Protein AF-0000000087636028 (afdb_homodimer)

Radius of gyration: 26.77 Å; Cα contacts (8 Å, |Δi|>4): 1556; chains: 2; bounding box: 60×69×68 Å

Structure (mmCIF, N/CA/C/O backbone):
data_AF-0000000087636028-model_v1
#
loop_
_entity.id
_entity.type
_entity.pdbx_description
1 polymer 'NAD-dependent methanol dehydrogenase'
#
loop_
_atom_site.group_PDB
_atom_site.id
_atom_site.type_symbol
_atom_site.label_atom_id
_atom_site.label_alt_id
_atom_site.label_comp_id
_atom_site.label_asym_id
_atom_site.label_entity_id
_atom_site.label_seq_id
_atom_site.pdbx_PDB_ins_code
_atom_site.Cartn_x
_atom_site.Cartn_y
_atom_site.Cartn_z
_atom_site.occupancy
_atom_site.B_iso_or_equiv
_atom_site.auth_seq_id
_atom_site.auth_comp_id
_atom_site.auth_asym_id
_atom_site.auth_atom_id
_atom_site.pdbx_PDB_model_num
ATOM 1 N N . MET A 1 1 ? -5.992 9.68 -14.594 1 74.56 1 MET A N 1
ATOM 2 C CA . MET A 1 1 ? -6.164 9.617 -13.141 1 74.56 1 MET A CA 1
ATOM 3 C C . MET A 1 1 ? -5.824 8.227 -12.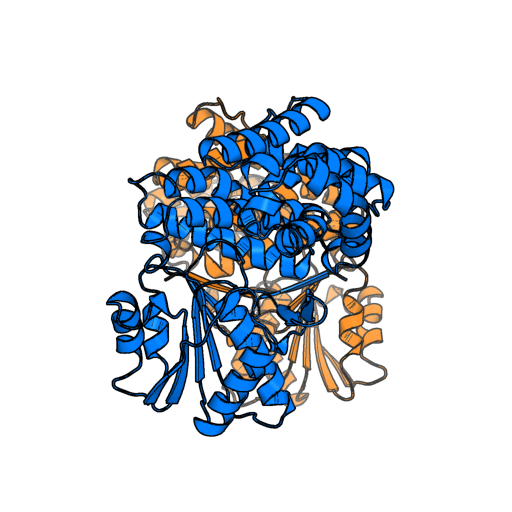609 1 74.56 1 MET A C 1
ATOM 5 O O . MET A 1 1 ? -6.156 7.223 -13.234 1 74.56 1 MET A O 1
ATOM 9 N N . ASN A 1 2 ? -4.992 8.266 -11.547 1 76.75 2 ASN A N 1
ATOM 10 C CA . ASN A 1 2 ? -4.66 7.012 -10.867 1 76.75 2 ASN A CA 1
ATOM 11 C C . ASN A 1 2 ? -5.707 6.652 -9.82 1 76.75 2 ASN A C 1
ATOM 13 O O . ASN A 1 2 ? -6.207 7.527 -9.102 1 76.75 2 ASN A O 1
ATOM 17 N N . LYS A 1 3 ? -6.176 5.465 -9.875 1 80.62 3 LYS A N 1
ATOM 18 C CA . LYS A 1 3 ? -7.098 4.941 -8.867 1 80.62 3 LYS A CA 1
ATOM 19 C C . LYS A 1 3 ? -6.41 3.912 -7.977 1 80.62 3 LYS A C 1
ATOM 21 O O . LYS A 1 3 ? -5.656 3.066 -8.461 1 80.62 3 LYS A O 1
ATOM 26 N N . TRP A 1 4 ? -6.555 4.121 -6.695 1 83.88 4 TRP A N 1
ATOM 27 C CA . TRP A 1 4 ? -6 3.15 -5.758 1 83.88 4 TRP A CA 1
ATOM 28 C C . TRP A 1 4 ? -7.039 2.748 -4.715 1 83.88 4 TRP A C 1
ATOM 30 O O . TRP A 1 4 ? -7.613 3.604 -4.039 1 83.88 4 TRP A O 1
ATOM 40 N N . THR A 1 5 ? -7.328 1.483 -4.711 1 79.31 5 THR A N 1
ATOM 41 C CA . THR A 1 5 ? -8.25 0.895 -3.748 1 79.31 5 THR A CA 1
ATOM 42 C C . THR A 1 5 ? -7.879 -0.556 -3.457 1 79.31 5 THR A C 1
ATOM 44 O O . THR A 1 5 ? -7.328 -1.246 -4.32 1 79.31 5 THR A O 1
ATOM 47 N N . PHE A 1 6 ? -7.941 -0.945 -2.258 1 81.94 6 PHE A N 1
ATOM 48 C CA . PHE A 1 6 ? -7.84 -2.348 -1.867 1 81.94 6 PHE A CA 1
ATOM 49 C C . PHE A 1 6 ? -9.18 -2.863 -1.359 1 81.94 6 PHE A C 1
ATOM 51 O O . PHE A 1 6 ? -9.422 -2.895 -0.151 1 81.94 6 PHE A O 1
ATOM 58 N N . PRO A 1 7 ? -9.953 -3.314 -2.242 1 82.38 7 PRO A N 1
ATOM 59 C CA . PRO A 1 7 ? -11.297 -3.721 -1.834 1 82.38 7 PRO A CA 1
ATOM 60 C C . PRO A 1 7 ? -11.297 -4.977 -0.964 1 82.38 7 PRO A C 1
ATOM 62 O O . PRO A 1 7 ? -12.18 -5.148 -0.12 1 82.38 7 PRO A O 1
ATOM 65 N N . THR A 1 8 ? -10.273 -5.855 -1.226 1 92.19 8 THR A N 1
ATOM 66 C CA . THR A 1 8 ? -10.172 -7.094 -0.459 1 92.19 8 THR A CA 1
ATOM 67 C C . THR A 1 8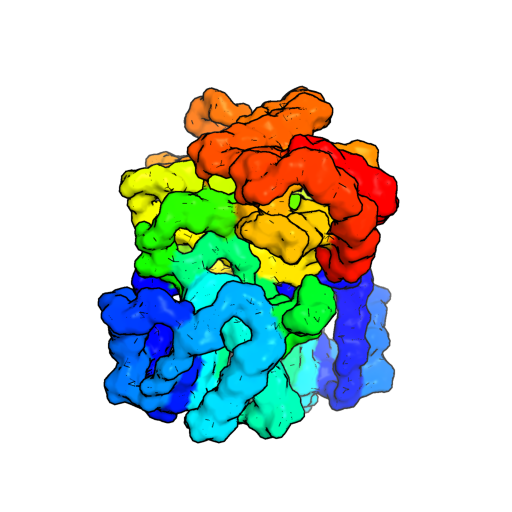 ? -9.609 -6.828 0.933 1 92.19 8 THR A C 1
ATOM 69 O O . THR A 1 8 ? -8.586 -6.148 1.074 1 92.19 8 THR A O 1
ATOM 72 N N . ASN A 1 9 ? -10.328 -7.305 1.99 1 92.88 9 ASN A N 1
ATOM 73 C CA . ASN A 1 9 ? -9.789 -7.258 3.346 1 92.88 9 ASN A CA 1
ATOM 74 C C . ASN A 1 9 ? -8.742 -8.344 3.568 1 92.88 9 ASN A C 1
ATOM 76 O O . ASN A 1 9 ? -9.047 -9.539 3.479 1 92.88 9 ASN A O 1
ATOM 80 N N . ILE A 1 10 ? -7.566 -7.953 3.904 1 95.12 10 ILE A N 1
ATOM 81 C CA . ILE A 1 10 ? -6.473 -8.906 4.047 1 95.12 10 ILE A CA 1
ATOM 82 C C . ILE A 1 10 ? -6.176 -9.133 5.527 1 95.12 10 ILE A C 1
ATOM 84 O O . ILE A 1 10 ? -5.945 -8.18 6.273 1 95.12 10 ILE A O 1
ATOM 88 N N . TYR A 1 11 ? -6.238 -10.328 5.949 1 95.56 11 TYR A N 1
ATOM 89 C CA . TYR A 1 11 ? -5.836 -10.758 7.289 1 95.56 11 TYR A CA 1
ATOM 90 C C . TYR A 1 11 ? -4.633 -11.688 7.227 1 95.56 11 TYR A C 1
ATOM 92 O O . TYR A 1 11 ? -4.68 -12.727 6.551 1 95.56 11 TYR A O 1
ATOM 100 N N . ALA A 1 12 ? -3.611 -11.352 7.906 1 95.06 12 ALA A N 1
ATOM 101 C CA . ALA A 1 12 ? -2.369 -12.109 7.797 1 95.06 12 ALA A CA 1
ATOM 102 C C . ALA A 1 12 ? -1.837 -12.492 9.172 1 95.06 12 ALA A C 1
ATOM 104 O O . ALA A 1 12 ? -1.808 -11.664 10.086 1 95.06 12 ALA A O 1
ATOM 105 N N . GLY A 1 13 ? -1.484 -13.711 9.359 1 92.81 13 GLY A N 1
ATOM 106 C CA . GLY A 1 13 ? -0.889 -14.188 10.594 1 92.81 13 GLY A CA 1
ATOM 107 C C . GLY A 1 13 ? -1.272 -15.617 10.93 1 92.81 13 GLY A C 1
ATOM 108 O O . GLY A 1 13 ? -2.15 -16.203 10.289 1 92.81 13 GLY A O 1
ATOM 109 N N . ALA A 1 14 ? -0.646 -16.172 11.961 1 89.62 14 ALA A N 1
ATOM 110 C CA . ALA A 1 14 ? -0.922 -17.531 12.391 1 89.62 14 ALA A CA 1
ATOM 111 C C . ALA A 1 14 ? -2.34 -17.656 12.938 1 89.62 14 ALA A C 1
ATOM 113 O O . ALA A 1 14 ? -2.963 -18.719 12.836 1 89.62 14 ALA A O 1
ATOM 114 N N . ASP A 1 15 ? -2.842 -16.547 13.398 1 92.94 15 ASP A N 1
ATOM 115 C CA . ASP A 1 15 ? -4.16 -16.562 14.023 1 92.94 15 ASP A CA 1
ATOM 116 C C . ASP A 1 15 ? -5.227 -16.031 13.07 1 92.94 15 ASP A C 1
ATOM 118 O O . ASP A 1 15 ? -6.375 -15.82 13.477 1 92.94 15 ASP A O 1
ATOM 122 N N . ALA A 1 16 ? -4.836 -15.828 11.844 1 95 16 ALA A N 1
ATOM 123 C CA . ALA A 1 16 ? -5.742 -15.195 10.891 1 95 16 ALA A CA 1
ATOM 124 C C .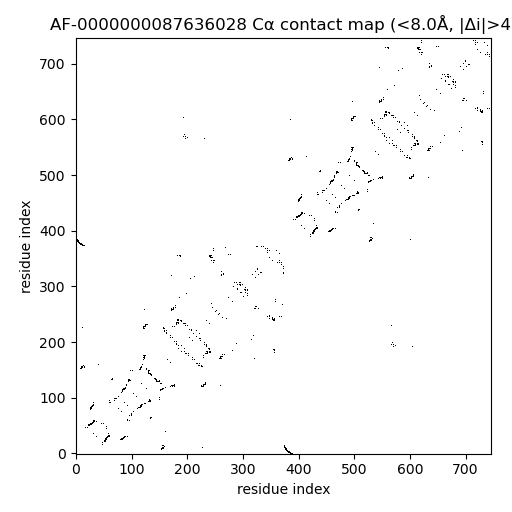 ALA A 1 16 ? -6.953 -16.078 10.609 1 95 16 ALA A C 1
ATOM 126 O O . ALA A 1 16 ? -8.039 -15.586 10.297 1 95 16 ALA A O 1
ATOM 127 N N . LEU A 1 17 ? -6.859 -17.359 10.812 1 96 17 LEU A N 1
ATOM 128 C CA . LEU A 1 17 ? -7.934 -18.312 10.531 1 96 17 LEU A CA 1
ATOM 129 C C . LEU A 1 17 ? -9.102 -18.109 11.492 1 96 17 LEU A C 1
ATOM 131 O O . LEU A 1 17 ? -10.211 -18.578 11.234 1 96 17 LEU A O 1
ATOM 135 N N . SER A 1 18 ? -8.859 -17.422 12.617 1 95.06 18 SER A N 1
ATOM 136 C CA . SER A 1 18 ? -9.922 -17.172 13.578 1 95.06 18 SER A CA 1
ATOM 137 C C . SER A 1 18 ? -11.039 -16.344 12.953 1 95.06 18 SER A C 1
ATOM 139 O O . SER A 1 18 ? -12.172 -16.359 13.438 1 95.06 18 SER A O 1
ATOM 141 N N . ARG A 1 19 ? -10.711 -15.641 11.836 1 94.69 19 ARG A N 1
ATOM 142 C CA . ARG A 1 19 ? -11.695 -14.852 11.102 1 94.69 19 ARG A CA 1
ATOM 143 C C . ARG A 1 19 ? -12.859 -15.727 10.648 1 94.69 19 ARG A C 1
ATOM 145 O O . ARG A 1 19 ? -13.984 -15.25 10.508 1 94.69 19 ARG A O 1
ATOM 152 N N . LEU A 1 20 ? -12.609 -16.953 10.445 1 96.31 20 LEU A N 1
ATOM 153 C CA . LEU A 1 20 ? -13.602 -17.875 9.883 1 96.31 20 LEU A CA 1
ATOM 154 C C . LEU A 1 20 ? -14.719 -18.141 10.891 1 96.31 20 LEU A C 1
ATOM 156 O O . LEU A 1 20 ? -15.805 -18.594 10.516 1 96.31 20 LEU A O 1
ATOM 160 N N . SER A 1 21 ? -14.492 -17.906 12.133 1 95.56 21 SER A N 1
ATOM 161 C CA . SER A 1 21 ? -15.492 -18.125 13.172 1 95.56 21 SER A CA 1
ATOM 162 C C . SER A 1 21 ? -16.609 -17.094 13.086 1 95.56 21 SER A C 1
ATOM 164 O O . SER A 1 21 ? -17.641 -17.219 13.758 1 95.56 21 SER A O 1
ATOM 166 N N . GLN A 1 22 ? -16.406 -16.062 12.305 1 94.19 22 GLN A N 1
ATOM 167 C CA . GLN A 1 22 ? -17.406 -15 12.172 1 94.19 22 GLN A CA 1
ATOM 168 C C . GLN A 1 22 ? -18.688 -15.531 11.531 1 94.19 22 GLN A C 1
ATOM 170 O O . GLN A 1 22 ? -19.75 -14.945 11.711 1 94.19 22 GLN A O 1
ATOM 175 N N . PHE A 1 23 ? -18.562 -16.594 10.719 1 96.12 23 PHE A N 1
ATOM 176 C CA . PHE A 1 23 ? -19.719 -17.109 9.984 1 96.12 23 PHE A CA 1
ATOM 177 C C . PHE A 1 23 ? -20.609 -17.938 10.906 1 96.12 23 PHE A C 1
ATOM 179 O O . PHE A 1 23 ? -20.141 -18.828 11.617 1 96.12 23 PHE A O 1
ATOM 186 N N . GLN A 1 24 ? -21.891 -17.578 10.93 1 96.19 24 GLN A N 1
ATOM 187 C CA . GLN A 1 24 ? -22.891 -18.266 11.734 1 96.19 24 GLN A CA 1
ATOM 188 C C . GLN A 1 24 ? -24.141 -18.562 10.922 1 96.19 24 GLN A C 1
ATOM 190 O O . GLN A 1 24 ? -24.688 -17.672 10.266 1 96.19 24 GLN A O 1
ATOM 195 N N . GLN A 1 25 ? -24.516 -19.859 10.961 1 97.12 25 GLN A N 1
ATOM 196 C CA . GLN A 1 25 ? -25.734 -20.297 10.312 1 97.12 25 GLN A CA 1
ATOM 197 C C . GLN A 1 25 ? -25.688 -20.062 8.805 1 97.12 25 GLN A C 1
ATOM 199 O O . GLN A 1 25 ? -26.641 -19.547 8.219 1 97.12 25 GLN A O 1
ATOM 204 N N . GLU A 1 26 ? -24.562 -20.297 8.227 1 97.94 26 GLU A N 1
ATOM 205 C CA . GLU A 1 26 ? -24.344 -20.125 6.793 1 97.94 26 GLU A CA 1
ATOM 206 C C . GLU A 1 26 ? -24.266 -21.469 6.09 1 97.94 26 GLU A C 1
ATOM 208 O O . GLU A 1 26 ? -24.016 -22.5 6.73 1 97.94 26 GLU A O 1
ATOM 213 N N . ARG A 1 27 ? -24.594 -21.5 4.824 1 98.25 27 ARG A N 1
ATOM 214 C CA . ARG A 1 27 ? -24.234 -22.578 3.91 1 98.25 27 ARG A CA 1
ATOM 215 C C . ARG A 1 27 ? -22.922 -22.25 3.186 1 98.25 27 ARG A C 1
ATOM 217 O O . ARG A 1 27 ? -22.891 -21.391 2.309 1 98.25 27 ARG A O 1
ATOM 224 N N . ILE A 1 28 ? -21.906 -22.953 3.605 1 98.38 28 ILE A N 1
ATOM 225 C CA . ILE A 1 28 ? -20.578 -22.609 3.139 1 98.38 28 ILE A CA 1
ATOM 226 C C . ILE A 1 28 ? -20.094 -23.656 2.137 1 98.38 28 ILE A C 1
ATOM 228 O O . ILE A 1 28 ? -20.062 -24.844 2.438 1 98.38 28 ILE A O 1
ATOM 232 N N . LEU A 1 29 ? -19.781 -23.203 0.936 1 98.44 29 LEU A N 1
ATOM 233 C CA . LEU A 1 29 ? -19.109 -24.047 -0.052 1 98.44 29 LEU A CA 1
ATOM 234 C C . LEU A 1 29 ? -17.609 -23.812 -0.033 1 98.44 29 LEU A C 1
ATOM 236 O O . LEU A 1 29 ? -17.141 -22.703 -0.268 1 98.44 29 LEU A O 1
ATOM 240 N N . VAL A 1 30 ? -16.875 -24.859 0.264 1 98.12 30 VAL A N 1
ATOM 241 C CA . VAL A 1 30 ? -15.414 -24.812 0.273 1 98.12 30 VAL A CA 1
ATOM 242 C C . VAL A 1 30 ? -14.859 -25.469 -0.99 1 98.12 30 VAL A C 1
ATOM 244 O O . VAL A 1 30 ? -15.047 -26.672 -1.199 1 98.12 30 VAL A O 1
ATOM 247 N N . VAL A 1 31 ? -14.258 -24.656 -1.796 1 97.88 31 VAL A N 1
ATOM 248 C CA . VAL A 1 31 ? -13.562 -25.156 -2.977 1 97.88 31 VAL A CA 1
ATOM 249 C C . VAL A 1 31 ? -12.07 -25.312 -2.674 1 97.88 31 VAL A C 1
ATOM 251 O O . VAL A 1 31 ? -11.398 -24.328 -2.348 1 97.88 31 VAL A O 1
ATOM 254 N N . CYS A 1 32 ? -11.547 -26.469 -2.766 1 95.56 32 CYS A N 1
ATOM 255 C CA . CYS A 1 32 ? -10.156 -26.625 -2.375 1 95.56 32 CYS A CA 1
ATOM 256 C C . CYS A 1 32 ? -9.438 -27.609 -3.295 1 95.56 32 CYS A C 1
ATOM 258 O O . CYS A 1 32 ? -10.078 -28.422 -3.963 1 95.56 32 CYS A O 1
ATOM 260 N N . ASP A 1 33 ? -8.164 -27.547 -3.344 1 91.94 33 ASP A N 1
ATOM 261 C CA . ASP A 1 33 ? -7.344 -28.5 -4.094 1 91.94 33 ASP A CA 1
ATOM 262 C C . ASP A 1 33 ? -7.59 -29.938 -3.627 1 91.94 33 ASP A C 1
ATOM 264 O O . ASP A 1 33 ? -7.738 -30.188 -2.43 1 91.94 33 ASP A O 1
ATOM 268 N N . PRO A 1 34 ? -7.582 -30.828 -4.551 1 92.25 34 PRO A N 1
ATOM 269 C CA . PRO A 1 34 ? -7.93 -32.219 -4.203 1 92.25 34 PRO A CA 1
ATOM 270 C C . PRO A 1 34 ? -6.953 -32.812 -3.201 1 92.25 34 PRO A C 1
ATOM 272 O O . PRO A 1 34 ? -7.348 -33.656 -2.383 1 92.25 34 PRO A O 1
ATOM 275 N N . PHE A 1 35 ? -5.754 -32.469 -3.234 1 88.19 35 PHE A N 1
ATOM 276 C CA . PHE A 1 35 ? -4.762 -33.094 -2.367 1 88.19 35 PHE A CA 1
ATOM 277 C C . PHE A 1 35 ? -4.977 -32.688 -0.915 1 88.19 35 PHE A C 1
ATOM 279 O O . PHE A 1 35 ? -4.441 -33.312 -0.001 1 88.19 35 PHE A O 1
ATOM 286 N N . LEU A 1 36 ? -5.773 -31.672 -0.667 1 91.56 36 LEU A N 1
ATOM 287 C CA . LEU A 1 36 ? -6.031 -31.203 0.689 1 91.56 36 LEU A CA 1
ATOM 288 C C . LEU A 1 36 ? -7.129 -32.031 1.351 1 91.56 36 LEU A C 1
ATOM 290 O O . LEU A 1 36 ? -7.262 -32.031 2.576 1 91.56 36 LEU A O 1
ATOM 294 N N . GLU A 1 37 ? -7.906 -32.625 0.547 1 90.38 37 GLU A N 1
ATOM 295 C CA . GLU A 1 37 ? -9.031 -33.375 1.102 1 90.38 37 GLU A CA 1
ATOM 296 C C . GLU A 1 37 ? -8.562 -34.438 2.088 1 90.38 37 GLU A C 1
ATOM 298 O O . GLU A 1 37 ? -7.668 -35.25 1.772 1 90.38 37 GLU A O 1
ATOM 303 N N . GLY A 1 38 ? -9.07 -34.375 3.254 1 90.94 38 GLY A N 1
ATOM 304 C CA . GLY A 1 38 ? -8.766 -35.375 4.262 1 90.94 38 GLY A CA 1
ATOM 305 C C . GLY A 1 38 ? -7.531 -35.062 5.078 1 90.94 38 GLY A C 1
ATOM 306 O O . GLY A 1 38 ? -7.176 -35.781 6 1 90.94 38 GLY A O 1
ATOM 307 N N . THR A 1 39 ? -6.895 -34.031 4.754 1 93.44 39 THR A N 1
ATOM 308 C CA . THR A 1 39 ? -5.695 -33.656 5.496 1 93.44 39 THR A CA 1
ATOM 309 C C . THR A 1 39 ? -6.066 -33 6.82 1 93.44 39 THR A C 1
ATOM 311 O O . THR A 1 39 ? -7.152 -32.438 6.957 1 93.44 39 THR A O 1
ATOM 314 N N . ASP A 1 40 ? -5.129 -33.031 7.766 1 95.25 40 ASP A N 1
ATOM 315 C CA . ASP A 1 40 ? -5.316 -32.406 9.07 1 95.25 40 ASP A CA 1
ATOM 316 C C . ASP A 1 40 ? -5.445 -30.891 8.922 1 95.25 40 ASP A C 1
ATOM 318 O O . ASP A 1 40 ? -6.207 -30.25 9.656 1 95.25 40 ASP A O 1
ATOM 322 N N . ASN A 1 41 ? -4.711 -30.375 8.023 1 94.56 41 ASN A N 1
ATOM 323 C CA . ASN A 1 41 ? -4.742 -28.938 7.828 1 94.56 41 ASN A CA 1
ATOM 324 C C . ASN A 1 41 ? -6.121 -28.469 7.371 1 94.56 41 ASN A C 1
ATOM 326 O O . ASN A 1 41 ? -6.625 -27.453 7.852 1 94.56 41 ASN A O 1
ATOM 330 N N . LEU A 1 42 ? -6.668 -29.188 6.422 1 95.44 42 LEU A N 1
ATOM 331 C CA . LEU A 1 42 ? -8 -28.812 5.969 1 95.44 42 LEU A CA 1
ATOM 332 C C . LEU A 1 42 ? -9.016 -28.953 7.098 1 95.44 42 LEU A C 1
ATOM 334 O O . LEU A 1 42 ? -9.867 -28.078 7.281 1 95.44 42 LEU A O 1
ATOM 338 N N . GLU A 1 43 ? -8.891 -30.047 7.848 1 95.81 43 GLU A N 1
ATOM 339 C CA . GLU A 1 43 ? -9.797 -30.25 8.977 1 95.81 43 GLU A CA 1
ATOM 340 C C . GLU A 1 43 ? -9.664 -29.109 9.992 1 95.81 43 GLU A C 1
ATOM 342 O O . GLU A 1 43 ? -10.664 -28.672 10.562 1 95.81 43 GLU A O 1
ATOM 347 N N . HIS A 1 44 ? -8.477 -28.75 10.188 1 95.31 44 HIS A N 1
ATOM 348 C CA . HIS A 1 44 ? -8.227 -27.656 11.109 1 95.31 44 HIS A CA 1
ATOM 349 C C . HIS A 1 44 ? -8.961 -26.391 10.672 1 95.31 44 HIS A C 1
ATOM 351 O O . HIS A 1 44 ? -9.602 -25.734 11.492 1 95.31 44 HIS A O 1
ATOM 357 N N . VAL A 1 45 ? -8.938 -26.047 9.422 1 96.31 45 VAL A N 1
ATOM 358 C CA . VAL A 1 45 ? -9.609 -24.875 8.875 1 96.31 45 VAL A CA 1
ATOM 359 C C . VAL A 1 45 ? -11.117 -25.031 9.008 1 96.31 45 VAL A C 1
ATOM 361 O O . VAL A 1 45 ? -11.812 -24.109 9.438 1 96.31 45 VAL A O 1
ATOM 364 N N . LEU A 1 46 ? -11.656 -26.234 8.664 1 96.38 46 LEU A N 1
ATOM 365 C CA . LEU A 1 46 ? -13.094 -26.484 8.672 1 96.38 46 LEU A CA 1
ATOM 366 C C . LEU A 1 46 ? -13.656 -26.406 10.086 1 96.38 46 LEU A C 1
ATOM 368 O O . LEU A 1 46 ? -14.812 -26.016 10.273 1 96.38 46 LEU A O 1
ATOM 372 N N . ASN A 1 47 ? -12.867 -26.656 11.062 1 95.94 47 ASN A N 1
ATOM 373 C CA . ASN A 1 47 ? -13.297 -26.672 12.453 1 95.94 47 ASN A CA 1
ATOM 374 C C . ASN A 1 47 ? -13.664 -25.281 12.945 1 95.94 47 ASN A C 1
ATOM 376 O O . ASN A 1 47 ? -14.453 -25.141 13.883 1 95.94 47 ASN A O 1
ATOM 380 N N . PHE A 1 48 ? -13.125 -24.281 12.344 1 95.69 48 PHE A N 1
ATOM 381 C CA . PHE A 1 48 ? -13.508 -22.922 12.711 1 95.69 48 PHE A CA 1
ATOM 382 C C . PHE A 1 48 ? -14.945 -22.625 12.297 1 95.69 48 PHE A C 1
ATOM 384 O O . PHE A 1 48 ? -15.594 -21.75 12.867 1 95.69 48 PHE A O 1
ATOM 391 N N . MET A 1 49 ? -15.57 -23.422 11.242 1 95.88 49 MET A N 1
ATOM 392 C CA . MET A 1 49 ? -16.844 -23.062 10.633 1 95.88 49 MET A CA 1
ATOM 393 C C . MET A 1 49 ? -17.906 -24.109 10.961 1 95.88 49 MET A C 1
ATOM 395 O O . MET A 1 49 ? -19.094 -23.766 11.117 1 95.88 49 MET A O 1
ATOM 399 N N . ARG A 1 50 ? -17.719 -25.422 11.008 1 91.06 50 ARG A N 1
ATOM 400 C CA . ARG A 1 50 ? -18.656 -26.547 11 1 91.06 50 ARG A CA 1
ATOM 401 C C . ARG A 1 50 ? -19.578 -26.5 12.211 1 91.06 50 ARG A C 1
ATOM 403 O O . ARG A 1 50 ? -20.766 -26.797 12.102 1 91.06 50 ARG A O 1
ATOM 410 N N . PRO A 1 51 ? -19.172 -26.281 13.398 1 86.44 51 PRO A N 1
ATOM 411 C CA . PRO A 1 51 ? -20.172 -26.469 14.438 1 86.44 51 PRO A CA 1
ATOM 412 C C . PRO A 1 51 ? -21.359 -25.5 14.289 1 86.44 51 PRO A C 1
ATOM 414 O O . PRO A 1 51 ? -22.469 -25.812 14.727 1 86.44 51 PRO A O 1
ATOM 417 N N . HIS A 1 52 ? -21.297 -24.531 13.547 1 92.5 52 HIS A N 1
ATOM 418 C CA . HIS A 1 52 ? -22.344 -23.516 13.531 1 92.5 52 HIS A CA 1
ATOM 419 C C . HIS A 1 52 ? -22.828 -23.234 12.109 1 92.5 52 HIS A C 1
ATOM 421 O O . HIS A 1 52 ? -23.656 -22.359 11.898 1 92.5 52 HIS A O 1
ATOM 427 N N . ASN A 1 53 ? -22.234 -23.969 11.125 1 97.62 53 ASN A N 1
ATOM 428 C CA . ASN A 1 53 ? -22.562 -23.781 9.711 1 97.62 53 ASN A CA 1
ATOM 429 C C . ASN A 1 53 ? -22.719 -25.125 8.992 1 97.62 53 ASN A C 1
ATOM 431 O O . ASN A 1 53 ? -22.312 -26.156 9.516 1 97.62 53 ASN A O 1
ATOM 435 N N . THR A 1 54 ? -23.422 -25.156 7.871 1 97.25 54 THR A N 1
ATOM 436 C CA . THR A 1 54 ? -23.391 -26.266 6.934 1 97.25 54 THR A CA 1
ATOM 437 C C . THR A 1 54 ? -22.25 -26.109 5.93 1 97.25 54 THR A C 1
ATOM 439 O O . THR A 1 54 ? -22.219 -25.109 5.195 1 97.25 54 THR A O 1
ATOM 442 N N . VAL A 1 55 ? -21.344 -27.062 5.934 1 97.25 55 VAL A N 1
ATOM 443 C CA . VAL A 1 55 ? -20.156 -26.938 5.105 1 97.25 55 VAL A CA 1
ATOM 444 C C . VAL A 1 55 ? -20.125 -28.047 4.066 1 97.25 55 VAL A C 1
ATOM 446 O O . VAL A 1 55 ? -20.219 -29.234 4.41 1 97.25 55 VAL A O 1
ATOM 449 N N . CYS A 1 56 ? -20.062 -27.656 2.814 1 96.31 56 CYS A N 1
ATOM 450 C CA . CYS A 1 56 ? -19.875 -28.578 1.697 1 96.31 56 CYS A CA 1
ATOM 451 C C . CYS A 1 56 ? -18.5 -28.391 1.06 1 96.31 56 CYS A C 1
ATOM 453 O O . CYS A 1 56 ? -18.047 -27.266 0.865 1 96.31 56 CYS A O 1
ATOM 455 N N . ILE A 1 57 ? -17.859 -29.484 0.754 1 96.56 57 ILE A N 1
ATOM 456 C CA . ILE A 1 57 ? -16.516 -29.438 0.182 1 96.56 57 ILE A CA 1
ATOM 457 C C . ILE A 1 57 ? -16.562 -29.859 -1.284 1 96.56 57 ILE A C 1
ATOM 459 O O . ILE A 1 57 ? -17.219 -30.844 -1.632 1 96.56 57 ILE A O 1
ATOM 463 N N . TYR A 1 58 ? -15.977 -29.062 -2.076 1 97 58 TYR A N 1
ATOM 464 C CA . TYR A 1 58 ? -15.836 -29.344 -3.5 1 97 58 TYR A CA 1
ATOM 465 C C . TYR A 1 58 ? -14.367 -29.375 -3.908 1 97 58 TYR A C 1
ATOM 467 O O . TYR A 1 58 ? -13.656 -28.359 -3.775 1 97 58 TYR A O 1
ATOM 475 N N . THR A 1 59 ? -13.859 -30.453 -4.551 1 95.5 59 THR A N 1
ATOM 476 C CA . THR A 1 59 ? -12.422 -30.625 -4.754 1 95.5 59 THR A CA 1
ATOM 477 C C . THR A 1 59 ? -12.117 -30.891 -6.223 1 95.5 59 THR A C 1
ATOM 479 O O . THR A 1 59 ? -11.031 -31.375 -6.555 1 95.5 59 THR A O 1
ATOM 482 N N . ASP A 1 60 ? -13.07 -30.719 -7.066 1 93.19 60 ASP A N 1
ATOM 483 C CA . ASP A 1 60 ? -12.812 -30.922 -8.484 1 93.19 60 ASP A CA 1
ATOM 484 C C . ASP A 1 60 ? -12.07 -29.734 -9.094 1 93.19 60 ASP A C 1
ATOM 486 O O . ASP A 1 60 ? -12.586 -29.062 -9.992 1 93.19 60 ASP A O 1
ATOM 490 N N . VAL A 1 61 ? -10.953 -29.453 -8.641 1 91 61 VAL A N 1
ATOM 491 C CA . VAL A 1 61 ? -10.062 -28.375 -9.047 1 91 61 VAL A CA 1
ATOM 492 C C . VAL A 1 61 ? -8.898 -28.938 -9.852 1 91 61 VAL A C 1
ATOM 494 O O . VAL A 1 61 ? -8.336 -29.969 -9.5 1 91 61 VAL A O 1
ATOM 497 N N . VAL A 1 62 ? -8.633 -28.359 -10.945 1 85.62 62 VAL A N 1
ATOM 498 C CA . VAL A 1 62 ? -7.504 -28.75 -11.781 1 85.62 62 VAL A CA 1
ATOM 499 C C . VAL A 1 62 ? -6.672 -27.516 -12.141 1 85.62 62 VAL A C 1
ATOM 501 O O . VAL A 1 62 ? -7.18 -26.391 -12.117 1 85.62 62 VAL A O 1
ATOM 504 N N . PRO A 1 63 ? -5.332 -27.719 -12.336 1 79.62 63 PRO A N 1
ATOM 505 C CA . PRO A 1 63 ? -4.527 -26.594 -12.812 1 79.62 63 PRO A CA 1
ATOM 506 C C . PRO A 1 63 ? -5.043 -26.016 -14.125 1 79.62 63 PRO A C 1
ATOM 508 O O . PRO A 1 63 ? -5.5 -26.766 -14.992 1 79.62 63 PRO A O 1
ATOM 511 N N . ASP A 1 64 ? -4.973 -24.781 -14.305 1 78.25 64 ASP A N 1
ATOM 512 C CA . ASP A 1 64 ? -5.453 -24.125 -15.523 1 78.25 64 ASP A CA 1
ATOM 513 C C . ASP A 1 64 ? -6.863 -24.594 -15.875 1 78.25 64 ASP A C 1
ATOM 515 O O . ASP A 1 64 ? -7.07 -25.203 -16.922 1 78.25 64 ASP A O 1
ATOM 519 N N . PRO A 1 65 ? -7.758 -24.219 -15.055 1 82.56 65 PRO A N 1
ATOM 520 C CA . PRO A 1 65 ? -9.094 -24.797 -15.133 1 82.56 65 PRO A CA 1
ATOM 521 C C . PRO A 1 65 ? -9.766 -24.562 -16.484 1 82.56 65 PRO A C 1
ATOM 523 O O . PRO A 1 65 ? -9.961 -23.406 -16.875 1 82.56 65 PRO A O 1
ATOM 526 N N . PRO A 1 66 ? -10.164 -25.703 -17.031 1 85.06 66 PRO A N 1
ATOM 527 C CA . PRO A 1 66 ? -10.961 -25.578 -18.266 1 85.06 66 PRO A CA 1
ATOM 528 C C . PRO A 1 66 ? -12.391 -25.109 -18 1 85.06 66 PRO A C 1
ATOM 530 O O . PRO A 1 66 ? -12.891 -25.266 -16.875 1 85.06 66 PRO A O 1
ATOM 533 N N . ILE A 1 67 ? -13.055 -24.672 -18.984 1 86.19 67 ILE A N 1
ATOM 534 C CA . ILE A 1 67 ? -14.406 -24.141 -18.906 1 86.19 67 ILE A CA 1
ATOM 535 C C . ILE A 1 67 ? -15.359 -25.203 -18.375 1 86.19 67 ILE A C 1
ATOM 537 O O . ILE A 1 67 ? -16.312 -24.906 -17.641 1 86.19 67 ILE A O 1
ATOM 541 N N . GLY A 1 68 ? -15.07 -26.438 -18.734 1 88.94 68 GLY A N 1
ATOM 542 C CA . GLY A 1 68 ? -15.906 -27.531 -18.25 1 88.94 68 GLY A CA 1
ATOM 543 C C . GLY A 1 68 ? -15.961 -27.625 -16.734 1 88.94 68 GLY A C 1
ATOM 544 O O . GLY A 1 68 ? -17 -27.938 -16.172 1 88.94 68 GLY A O 1
ATOM 545 N N . HIS A 1 69 ? -14.891 -27.375 -16.125 1 91.94 69 HIS A N 1
ATOM 546 C CA . HIS A 1 69 ? -14.836 -27.422 -14.664 1 91.94 69 HIS A CA 1
ATOM 547 C C . HIS A 1 69 ? -15.602 -26.25 -14.062 1 91.94 69 HIS A C 1
ATOM 549 O O . HIS A 1 69 ? -16.156 -26.359 -12.961 1 91.94 69 HIS A O 1
ATOM 555 N N . VAL A 1 70 ? -15.664 -25.156 -14.75 1 92.5 70 VAL A N 1
ATOM 556 C CA . VAL A 1 70 ? -16.453 -24 -14.312 1 92.5 70 VAL A CA 1
ATOM 557 C C . VAL A 1 70 ? -17.938 -24.359 -14.328 1 92.5 70 VAL A C 1
ATOM 559 O O . VAL A 1 70 ? -18.672 -24.078 -13.367 1 92.5 70 VAL A O 1
ATOM 562 N N . VAL A 1 71 ? -18.312 -25.031 -15.383 1 92.62 71 VAL A N 1
ATOM 563 C CA . VAL A 1 71 ? -19.703 -25.422 -15.531 1 92.62 71 VAL A CA 1
ATOM 564 C C . VAL A 1 71 ? -20.109 -26.344 -14.391 1 92.62 71 VAL A C 1
ATOM 566 O O . VAL A 1 71 ? -21.156 -26.141 -13.766 1 92.62 71 VAL A O 1
ATOM 569 N N . LYS A 1 72 ? -19.281 -27.297 -14.141 1 95 72 LYS A N 1
ATOM 570 C CA . LYS A 1 72 ? -19.547 -28.219 -13.047 1 95 72 LYS A CA 1
ATOM 571 C C . LYS A 1 72 ? -19.641 -27.484 -11.711 1 95 72 LYS A C 1
ATOM 573 O O . LYS A 1 72 ? -20.5 -27.797 -10.883 1 95 72 LYS A O 1
ATOM 578 N N . GLY A 1 73 ? -18.797 -26.578 -11.516 1 95.94 73 GLY A N 1
ATOM 579 C CA . GLY A 1 73 ? -18.812 -25.781 -10.305 1 95.94 73 GLY A CA 1
ATOM 580 C C . GLY A 1 73 ? -20.078 -24.953 -10.156 1 95.94 73 GLY A C 1
ATOM 581 O O . GLY A 1 73 ? -20.609 -24.812 -9.055 1 95.94 73 GLY A O 1
ATOM 582 N N . VAL A 1 74 ? -20.516 -24.422 -11.258 1 95.88 74 VAL A N 1
ATOM 583 C CA . VAL A 1 74 ? -21.734 -23.625 -11.25 1 95.88 74 VAL A CA 1
ATOM 584 C C . VAL A 1 74 ? -22.922 -24.5 -10.867 1 95.88 74 VAL A C 1
ATOM 586 O O . VAL A 1 74 ? -23.812 -24.078 -10.133 1 95.88 74 VAL A O 1
ATOM 589 N N . GLU A 1 75 ? -22.891 -25.672 -11.359 1 96 75 GLU A N 1
ATOM 590 C CA . GLU A 1 75 ? -23.938 -26.625 -11.008 1 96 75 GLU A CA 1
ATOM 591 C C . GLU A 1 75 ? -23.953 -26.891 -9.508 1 96 75 GLU A C 1
ATOM 593 O O . GLU A 1 75 ? -25.031 -26.984 -8.898 1 96 75 GLU A O 1
ATOM 598 N N . VAL A 1 76 ? -22.828 -27.031 -8.969 1 97.06 76 VAL A N 1
ATOM 599 C CA . VAL A 1 76 ? -22.719 -27.266 -7.531 1 97.06 76 VAL A CA 1
ATOM 600 C C . VAL A 1 76 ? -23.281 -26.078 -6.762 1 97.06 76 VAL A C 1
ATOM 602 O O . VAL A 1 76 ? -23.984 -26.25 -5.762 1 97.06 76 VAL A O 1
ATOM 605 N N . VAL A 1 77 ? -22.969 -24.891 -7.184 1 97.31 77 VAL A N 1
ATOM 606 C CA . VAL A 1 77 ? -23.469 -23.672 -6.543 1 97.31 77 VAL A CA 1
ATOM 607 C C . VAL A 1 77 ? -25 -23.656 -6.613 1 97.31 77 VAL A C 1
ATOM 609 O O . VAL A 1 77 ? -25.656 -23.297 -5.637 1 97.31 77 VAL A O 1
ATOM 612 N N . GLN A 1 78 ? -25.5 -24.031 -7.742 1 95.31 78 GLN A N 1
ATOM 613 C CA . GLN A 1 78 ? -26.953 -24.031 -7.93 1 95.31 78 GLN A CA 1
ATOM 614 C C . GLN A 1 78 ? -27.625 -25.078 -7.035 1 95.31 78 GLN A C 1
ATOM 616 O O . GLN A 1 78 ? -28.719 -24.844 -6.52 1 95.31 78 GLN A O 1
ATOM 621 N N . GLN A 1 79 ? -26.969 -26.125 -6.887 1 96.44 79 GLN A N 1
ATOM 622 C CA . GLN A 1 79 ? -27.516 -27.219 -6.09 1 96.44 79 GLN A CA 1
ATOM 623 C C . GLN A 1 79 ? -27.422 -26.906 -4.598 1 96.44 79 GLN A C 1
ATOM 625 O O . GLN A 1 79 ? -28.375 -27.125 -3.857 1 96.44 79 GLN A O 1
ATOM 630 N N . GLN A 1 80 ? -26.297 -26.406 -4.152 1 97.06 80 GLN A N 1
ATOM 631 C CA . GLN A 1 80 ? -26.016 -26.234 -2.729 1 97.06 80 GLN A CA 1
ATOM 632 C C . GLN A 1 80 ? -26.516 -24.875 -2.236 1 97.06 80 GLN A C 1
ATOM 634 O O . GLN A 1 80 ? -26.703 -24.672 -1.033 1 97.06 80 GLN A O 1
ATOM 639 N N . GLN A 1 81 ? -26.641 -23.938 -3.109 1 97.62 81 GLN A N 1
ATOM 640 C CA . GLN A 1 81 ? -27.125 -22.594 -2.816 1 97.62 81 GLN A CA 1
ATOM 641 C C . GLN A 1 81 ? -26.359 -21.969 -1.664 1 97.62 81 GLN A C 1
ATOM 643 O O . GLN A 1 81 ? -26.953 -21.5 -0.691 1 97.62 81 GLN A O 1
ATOM 648 N N . PRO A 1 82 ? -25.078 -21.906 -1.808 1 98.38 82 PRO A N 1
ATOM 649 C CA . PRO A 1 82 ? -24.266 -21.359 -0.719 1 98.38 82 PRO A CA 1
ATOM 650 C C . PRO A 1 82 ? -24.484 -19.875 -0.508 1 98.38 82 PRO A C 1
ATOM 652 O O . PRO A 1 82 ? -24.781 -19.141 -1.46 1 98.38 82 PRO A O 1
ATOM 655 N N . THR A 1 83 ? -24.328 -19.406 0.755 1 98.44 83 THR A N 1
ATOM 656 C CA . THR A 1 83 ? -24.344 -18 1.098 1 98.44 83 THR A CA 1
ATOM 657 C C . THR A 1 83 ? -22.922 -17.453 1.268 1 98.44 83 THR A C 1
ATOM 659 O O . THR A 1 83 ? -22.688 -16.25 1.166 1 98.44 83 THR A O 1
ATOM 662 N N . VAL A 1 84 ? -22 -18.344 1.587 1 98.31 84 VAL A N 1
ATOM 663 C CA . VAL A 1 84 ? -20.578 -18.047 1.706 1 98.31 84 VAL A CA 1
ATOM 664 C C . VAL A 1 84 ? -19.766 -19.047 0.873 1 98.31 84 VAL A C 1
ATOM 666 O O . VAL A 1 84 ? -20.078 -20.234 0.84 1 98.31 84 VAL A O 1
ATOM 669 N N . VAL A 1 85 ? -18.812 -18.594 0.125 1 98.62 85 VAL A N 1
ATOM 670 C CA . VAL A 1 85 ? -17.906 -19.438 -0.633 1 98.62 85 VAL A CA 1
ATOM 671 C C . VAL A 1 85 ? -16.469 -19.188 -0.195 1 98.62 85 VAL A C 1
ATOM 673 O O . VAL A 1 85 ? -16.078 -18.031 0.033 1 98.62 85 VAL A O 1
ATOM 676 N N . MET A 1 86 ? -15.742 -20.203 0.004 1 98.31 86 MET A N 1
ATOM 677 C CA . MET A 1 86 ? -14.336 -20.141 0.381 1 98.31 86 MET A CA 1
ATOM 678 C C . MET A 1 86 ? -13.469 -20.938 -0.587 1 98.31 86 MET A C 1
ATOM 680 O O . MET A 1 86 ? -13.781 -22.094 -0.895 1 98.31 86 MET A O 1
ATOM 684 N N . ALA A 1 87 ? -12.469 -20.375 -1.068 1 98.19 87 ALA A N 1
ATOM 685 C CA . ALA A 1 87 ? -11.461 -21.094 -1.848 1 98.19 87 ALA A CA 1
ATOM 686 C C . ALA A 1 87 ? -10.195 -21.312 -1.03 1 98.19 87 ALA A C 1
ATOM 688 O O . ALA A 1 87 ? -9.68 -20.375 -0.401 1 98.19 87 ALA A O 1
ATOM 689 N N . ILE A 1 88 ? -9.727 -22.516 -0.964 1 97.44 88 ILE A N 1
ATOM 690 C CA . ILE A 1 88 ? -8.469 -22.875 -0.326 1 97.44 88 ILE A CA 1
ATOM 691 C C . ILE A 1 88 ? -7.551 -23.547 -1.343 1 97.44 88 ILE A C 1
ATOM 693 O O . ILE A 1 88 ? -7.812 -24.672 -1.771 1 97.44 88 ILE A O 1
ATOM 697 N N . GLY A 1 89 ? -6.512 -22.891 -1.707 1 95 89 GLY A N 1
ATOM 698 C CA . GLY A 1 89 ? -5.625 -23.469 -2.703 1 95 89 GLY A CA 1
ATOM 699 C C . GLY A 1 89 ? -4.734 -22.453 -3.375 1 95 89 GLY A C 1
ATOM 700 O O . GLY A 1 89 ? -4.535 -21.344 -2.85 1 95 89 GLY A O 1
ATOM 701 N N . GLY A 1 90 ? -4.113 -22.906 -4.434 1 92.19 90 GLY A N 1
ATOM 702 C CA . GLY A 1 90 ? -3.303 -21.984 -5.219 1 92.19 90 GLY A CA 1
ATOM 703 C C . GLY A 1 90 ? -4.117 -21.156 -6.191 1 92.19 90 GLY A C 1
ATOM 704 O O . GLY A 1 90 ? -5.32 -20.969 -5.996 1 92.19 90 GLY A O 1
ATOM 705 N N . GLY A 1 91 ? -3.469 -20.625 -7.172 1 92.06 91 GLY A N 1
ATOM 706 C CA . GLY A 1 91 ? -4.109 -19.781 -8.164 1 92.06 91 GLY A CA 1
ATOM 707 C C . GLY A 1 91 ? -5.207 -20.484 -8.938 1 92.06 91 GLY A C 1
ATOM 708 O O . GLY A 1 91 ? -6.242 -19.891 -9.242 1 92.06 91 GLY A O 1
ATOM 709 N N . SER A 1 92 ? -4.984 -21.734 -9.227 1 90.88 92 SER A N 1
ATOM 710 C CA . SER A 1 92 ? -5.957 -22.484 -10.008 1 90.88 92 SER A CA 1
ATOM 711 C C . SER A 1 92 ? -7.273 -22.641 -9.25 1 90.88 92 SER A C 1
ATOM 713 O O . SER A 1 92 ? -8.352 -22.469 -9.836 1 90.88 92 SER A O 1
ATOM 715 N N . ALA A 1 93 ? -7.156 -22.953 -8.008 1 94.25 93 ALA A N 1
ATOM 716 C CA . ALA A 1 93 ? -8.352 -23.109 -7.184 1 94.25 93 ALA A CA 1
ATOM 717 C C . ALA A 1 93 ? -9.094 -21.797 -7.027 1 94.25 93 ALA A C 1
ATOM 719 O O . ALA A 1 93 ? -10.32 -21.75 -7.137 1 94.25 93 ALA A O 1
ATOM 720 N N . ILE A 1 94 ? -8.344 -20.75 -6.773 1 96.31 94 ILE A N 1
ATOM 721 C CA . ILE A 1 94 ? -8.945 -19.453 -6.547 1 96.31 94 ILE A CA 1
ATOM 722 C C . ILE A 1 94 ? -9.57 -18.938 -7.844 1 96.31 94 ILE A C 1
ATOM 724 O O . ILE A 1 94 ? -10.711 -18.469 -7.848 1 96.31 94 ILE A O 1
ATOM 728 N N . ASP A 1 95 ? -8.867 -19.109 -8.953 1 94.25 95 ASP A N 1
ATOM 729 C CA . ASP A 1 95 ? -9.375 -18.641 -10.234 1 94.25 95 ASP A CA 1
ATOM 730 C C . ASP A 1 95 ? -10.617 -19.422 -10.656 1 94.25 95 ASP A C 1
ATOM 732 O O . ASP A 1 95 ? -11.57 -18.844 -11.188 1 94.25 95 ASP A O 1
ATOM 736 N N . LEU A 1 96 ? -10.547 -20.688 -10.453 1 94.88 96 LEU A N 1
ATOM 737 C CA . LEU A 1 96 ? -11.719 -21.5 -10.742 1 94.88 96 LEU A CA 1
ATOM 738 C C . LEU A 1 96 ? -12.93 -21.016 -9.945 1 94.88 96 LEU A C 1
ATOM 740 O O . LEU A 1 96 ? -14.023 -20.875 -10.492 1 94.88 96 LEU A O 1
ATOM 744 N N . THR A 1 97 ? -12.727 -20.781 -8.695 1 97.44 97 THR A N 1
ATOM 745 C CA . THR A 1 97 ? -13.805 -20.328 -7.824 1 97.44 97 THR A CA 1
ATOM 746 C C . THR A 1 97 ? -14.359 -18.984 -8.289 1 97.44 97 THR A C 1
ATOM 748 O O . THR A 1 97 ? -15.57 -18.781 -8.312 1 97.44 97 THR A O 1
ATOM 751 N N . LYS A 1 98 ? -13.438 -18.094 -8.617 1 96.44 98 LYS A N 1
ATOM 752 C CA . LYS A 1 98 ? -13.852 -16.797 -9.156 1 96.44 98 LYS A CA 1
ATOM 753 C C . LYS A 1 98 ? -14.742 -16.984 -10.383 1 96.44 98 LYS A C 1
ATOM 755 O O . LYS A 1 98 ? -15.781 -16.328 -10.5 1 96.44 98 LYS A O 1
ATOM 760 N N . ALA A 1 99 ? -14.312 -17.828 -11.289 1 94.5 99 ALA A N 1
ATOM 761 C CA . ALA A 1 99 ? -15.055 -18.062 -12.523 1 94.5 99 ALA A CA 1
ATOM 762 C C . ALA A 1 99 ? -16.422 -18.672 -12.227 1 94.5 99 ALA A C 1
ATOM 764 O O . ALA A 1 99 ? -17.422 -18.281 -12.82 1 94.5 99 ALA A O 1
ATOM 765 N N . ILE A 1 100 ? -16.438 -19.609 -11.32 1 96 100 ILE A N 1
ATOM 766 C CA . ILE A 1 100 ? -17.688 -20.266 -10.914 1 96 100 ILE A CA 1
ATOM 767 C C . ILE A 1 100 ? -18.672 -19.203 -10.406 1 96 100 ILE A C 1
ATOM 769 O O . ILE A 1 100 ? -19.828 -19.172 -10.828 1 96 100 ILE A O 1
ATOM 773 N N . LEU A 1 101 ? -18.234 -18.344 -9.523 1 96.56 101 LEU A N 1
ATOM 774 C CA . LEU A 1 101 ? -19.094 -17.328 -8.93 1 96.56 101 LEU A CA 1
ATOM 775 C C . LEU A 1 101 ? -19.547 -16.328 -9.984 1 96.56 101 LEU A C 1
ATOM 777 O O . LEU A 1 101 ? -20.703 -15.883 -9.969 1 96.56 101 LEU A O 1
ATOM 781 N N . TYR A 1 102 ? -18.609 -15.945 -10.875 1 94.62 102 TYR A N 1
ATOM 782 C CA . TYR A 1 102 ? -18.922 -15.008 -11.945 1 94.62 102 TYR A CA 1
ATOM 783 C C . TYR A 1 102 ? -20.062 -15.516 -12.812 1 94.62 102 TYR A C 1
ATOM 785 O O . TYR A 1 102 ? -21.047 -14.805 -13.039 1 94.62 102 TYR A O 1
ATOM 793 N N . PHE A 1 103 ? -19.938 -16.734 -13.211 1 93.75 103 PHE A N 1
ATOM 794 C CA . PHE A 1 103 ? -20.938 -17.312 -14.117 1 93.75 103 PHE A CA 1
ATOM 795 C C . PHE A 1 103 ? -22.203 -17.656 -13.359 1 93.75 103 PHE A C 1
ATOM 797 O O . PHE A 1 103 ? -23.312 -17.562 -13.906 1 93.75 103 PHE A O 1
ATOM 804 N N . ALA A 1 104 ? -22.078 -18.078 -12.133 1 95.38 104 ALA A N 1
ATOM 805 C CA . ALA A 1 104 ? -23.266 -18.344 -11.328 1 95.38 104 ALA A CA 1
ATOM 806 C C . ALA A 1 104 ? -24.125 -17.078 -11.195 1 95.38 104 ALA A C 1
ATOM 808 O O . ALA A 1 104 ? -25.344 -17.141 -11.312 1 95.38 104 ALA A O 1
ATOM 809 N N . ARG A 1 105 ? -23.516 -15.977 -10.93 1 93.88 105 ARG A N 1
ATOM 810 C CA . ARG A 1 105 ? -24.219 -14.703 -10.828 1 93.88 105 ARG A CA 1
ATOM 811 C C . ARG A 1 105 ? -24.891 -14.344 -12.148 1 93.88 105 ARG A C 1
ATOM 813 O O . ARG A 1 105 ? -26.031 -13.844 -12.156 1 93.88 105 ARG A O 1
ATOM 820 N N . LYS A 1 106 ? -24.172 -14.578 -13.219 1 91 106 LYS A N 1
ATOM 821 C CA . LYS A 1 106 ? -24.703 -14.281 -14.547 1 91 106 LYS A CA 1
ATOM 822 C C . LYS A 1 106 ? -25.922 -15.148 -14.859 1 91 106 LYS A C 1
ATOM 824 O O . LYS A 1 106 ? -26.797 -14.75 -15.641 1 91 106 LYS A O 1
ATOM 829 N N . MET A 1 107 ? -25.938 -16.25 -14.266 1 93.69 107 MET A N 1
ATOM 830 C CA . MET A 1 107 ? -27.062 -17.156 -14.469 1 93.69 107 MET A CA 1
ATOM 831 C C . MET A 1 107 ? -28.172 -16.891 -13.469 1 93.69 107 MET A C 1
ATOM 833 O O . MET A 1 107 ? -29.172 -17.625 -13.422 1 93.69 107 MET A O 1
ATOM 837 N N . GLY A 1 108 ? -28 -15.859 -12.617 1 91.94 108 GLY A N 1
ATOM 838 C CA . GLY A 1 108 ? -29.109 -15.375 -11.82 1 91.94 108 GLY A CA 1
ATOM 839 C C . GLY A 1 108 ? -28.969 -15.688 -10.344 1 91.94 108 GLY A C 1
ATOM 840 O O . GLY A 1 108 ? -29.797 -15.258 -9.531 1 91.94 108 GLY A O 1
ATOM 841 N N . TYR A 1 109 ? -27.938 -16.484 -10.008 1 94.19 109 TYR A N 1
ATOM 842 C CA . TYR A 1 109 ? -27.766 -16.781 -8.586 1 94.19 109 TYR A CA 1
ATOM 843 C C . TYR A 1 109 ? -27.094 -15.617 -7.867 1 94.19 109 TYR A C 1
ATOM 845 O O . TYR A 1 109 ? -25.938 -15.297 -8.141 1 94.19 109 TYR A O 1
ATOM 853 N N . GLN A 1 110 ? -27.75 -15.016 -6.867 1 92.94 110 GLN A N 1
ATOM 854 C CA . GLN A 1 110 ? -27.234 -13.852 -6.141 1 92.94 110 GLN A CA 1
ATOM 855 C C . GLN A 1 110 ? -27.156 -14.133 -4.645 1 92.94 110 GLN A C 1
ATOM 857 O O . GLN A 1 110 ? -27.141 -13.211 -3.832 1 92.94 110 GLN A O 1
ATOM 862 N N . GLY A 1 111 ? -27.078 -15.352 -4.371 1 94.94 111 GLY A N 1
ATOM 863 C CA . GLY A 1 111 ? -27.188 -15.719 -2.969 1 94.94 111 GLY A CA 1
ATOM 864 C C . GLY A 1 111 ? -25.875 -15.617 -2.217 1 94.94 111 GLY A C 1
ATOM 865 O O . GLY A 1 111 ? -25.859 -15.57 -0.985 1 94.94 111 GLY A O 1
ATOM 866 N N . VAL A 1 112 ? -24.766 -15.609 -2.953 1 96.19 112 VAL A N 1
ATOM 867 C CA . VAL A 1 112 ? -23.469 -15.57 -2.289 1 96.19 112 VAL A CA 1
ATOM 868 C C . VAL A 1 112 ? -23.203 -14.156 -1.766 1 96.19 112 VAL A C 1
ATOM 870 O O . VAL A 1 112 ? -23.078 -13.211 -2.549 1 96.19 112 VAL A O 1
ATOM 873 N N . ARG A 1 113 ? -23.062 -14.008 -0.487 1 95.19 113 ARG A N 1
ATOM 874 C CA . ARG A 1 113 ? -22.891 -12.703 0.143 1 95.19 113 ARG A CA 1
ATOM 875 C C . ARG A 1 113 ? -21.422 -12.469 0.5 1 95.19 113 ARG A C 1
ATOM 877 O O . ARG A 1 113 ? -21.016 -11.328 0.744 1 95.19 113 ARG A O 1
ATOM 884 N N . TYR A 1 114 ? -20.703 -13.594 0.588 1 97.06 114 TYR A N 1
ATOM 885 C CA . TYR A 1 114 ? -19.344 -13.461 1.069 1 97.06 114 TYR A CA 1
ATOM 886 C C . TYR A 1 114 ? -18.422 -14.453 0.37 1 97.06 114 TYR A C 1
ATOM 888 O O . TYR A 1 114 ? -18.75 -15.633 0.236 1 97.06 114 TYR A O 1
ATOM 896 N N . PHE A 1 115 ? -17.359 -14.039 -0.162 1 98.12 115 PHE A N 1
ATOM 897 C CA . PHE A 1 115 ? -16.328 -14.836 -0.824 1 98.12 115 PHE A CA 1
ATOM 898 C C . PHE A 1 115 ? -14.977 -14.617 -0.169 1 98.12 115 PHE A C 1
ATOM 900 O O . PHE A 1 115 ? -14.414 -13.516 -0.244 1 98.12 115 PHE A O 1
ATOM 907 N N . THR A 1 116 ? -14.422 -15.625 0.567 1 98.06 116 THR A N 1
ATOM 908 C CA . THR A 1 116 ? -13.141 -15.562 1.263 1 98.06 116 THR A CA 1
ATOM 909 C C . THR A 1 116 ? -12.164 -16.578 0.691 1 98.06 116 THR A C 1
ATOM 911 O O . THR A 1 116 ? -12.57 -17.609 0.155 1 98.06 116 THR A O 1
ATOM 914 N N . VAL A 1 117 ? -10.875 -16.266 0.719 1 98.12 117 VAL A N 1
ATOM 915 C CA . VAL A 1 117 ? -9.883 -17.141 0.104 1 98.12 117 VAL A CA 1
ATOM 916 C C . VAL A 1 117 ? -8.719 -17.344 1.067 1 98.12 117 VAL A C 1
ATOM 918 O O . VAL A 1 117 ? -8.383 -16.469 1.857 1 98.12 117 VAL A O 1
ATOM 921 N N . VAL A 1 118 ? -8.156 -18.516 1.062 1 97.56 118 VAL A N 1
ATOM 922 C CA . VAL A 1 118 ? -6.934 -18.891 1.77 1 97.56 118 VAL A CA 1
ATOM 923 C C . VAL A 1 118 ? -5.91 -19.438 0.779 1 97.56 118 VAL A C 1
ATOM 925 O O . VAL A 1 118 ? -5.895 -20.641 0.489 1 97.56 118 VAL A O 1
ATOM 928 N N . PRO A 1 119 ? -5.039 -18.547 0.346 1 96.88 119 PRO A N 1
ATOM 929 C CA . PRO A 1 119 ? -4.031 -19.047 -0.597 1 96.88 119 PRO A CA 1
ATOM 930 C C . PRO A 1 119 ? -3.07 -20.047 0.039 1 96.88 119 PRO A C 1
ATOM 932 O O . PRO A 1 119 ? -2.658 -19.859 1.188 1 96.88 119 PRO A O 1
ATOM 935 N N . THR A 1 120 ? -2.75 -21.047 -0.747 1 95.38 120 THR A N 1
ATOM 936 C CA . THR A 1 120 ? -1.881 -22.094 -0.214 1 95.38 120 THR A CA 1
ATOM 937 C C . THR A 1 120 ? -0.502 -22.031 -0.866 1 95.38 120 THR A C 1
ATOM 939 O O . THR A 1 120 ? 0.363 -22.859 -0.577 1 95.38 120 THR A O 1
ATOM 942 N N . THR A 1 121 ? -0.333 -21.094 -1.741 1 93.62 121 THR A N 1
ATOM 943 C CA . THR A 1 121 ? 0.97 -20.844 -2.346 1 93.62 121 THR A CA 1
ATOM 944 C C . THR A 1 121 ? 1.314 -19.359 -2.283 1 93.62 121 THR A C 1
ATOM 946 O O . THR A 1 121 ? 0.423 -18.5 -2.303 1 93.62 121 THR A O 1
ATOM 949 N N . SER A 1 122 ? 2.582 -19.094 -2.129 1 96.31 122 SER A N 1
ATOM 950 C CA . SER A 1 122 ? 3.092 -17.719 -2.227 1 96.31 122 SER A CA 1
ATOM 951 C C . SER A 1 122 ? 3.584 -17.422 -3.637 1 96.31 122 SER A C 1
ATOM 953 O O . SER A 1 122 ? 4.793 -17.391 -3.885 1 96.31 122 SER A O 1
ATOM 955 N N . GLY A 1 123 ? 2.57 -17.125 -4.535 1 95.38 123 GLY A N 1
ATOM 956 C CA . GLY A 1 123 ? 3.012 -16.984 -5.914 1 95.38 123 GLY A CA 1
ATOM 957 C C . GLY A 1 123 ? 2.08 -16.125 -6.758 1 95.38 123 GLY A C 1
ATOM 958 O O . GLY A 1 123 ? 2.428 -15.008 -7.137 1 95.38 123 GLY A O 1
ATOM 959 N N . THR A 1 124 ? 0.858 -16.438 -6.832 1 92.25 124 THR A N 1
ATOM 960 C CA . THR A 1 124 ? -0.021 -15.914 -7.875 1 92.25 124 THR A CA 1
ATOM 961 C C . THR A 1 124 ? -0.626 -14.578 -7.453 1 92.25 124 THR A C 1
ATOM 963 O O . THR A 1 124 ? -0.983 -13.758 -8.297 1 92.25 124 THR A O 1
ATOM 966 N N . GLY A 1 125 ? -0.817 -14.422 -6.18 1 95.88 125 GLY A N 1
ATOM 967 C CA . GLY A 1 125 ? -1.509 -13.227 -5.723 1 95.88 125 GLY A CA 1
ATOM 968 C C . GLY A 1 125 ? -2.975 -13.203 -6.113 1 95.88 125 GLY A C 1
ATOM 969 O O . GLY A 1 125 ? -3.635 -12.172 -5.992 1 95.88 125 GLY A O 1
ATOM 970 N N . SER A 1 126 ? -3.545 -14.273 -6.527 1 95.44 126 SER A N 1
ATOM 971 C CA . SER A 1 126 ? -4.902 -14.359 -7.055 1 95.44 126 SER A CA 1
ATOM 972 C C . SER A 1 126 ? -5.93 -13.906 -6.02 1 95.44 126 SER A C 1
ATOM 974 O O . SER A 1 126 ? -7.016 -13.445 -6.375 1 95.44 126 SER A O 1
ATOM 976 N N . GLU A 1 127 ? -5.605 -13.953 -4.77 1 96.69 127 GLU A N 1
ATOM 977 C CA . GLU A 1 127 ? -6.512 -13.594 -3.682 1 96.69 127 GLU A CA 1
ATOM 978 C C . GLU A 1 127 ? -6.82 -12.102 -3.686 1 96.69 127 GLU A C 1
ATOM 980 O O . GLU A 1 127 ? -7.777 -11.656 -3.051 1 96.69 127 GLU A O 1
ATOM 985 N N . VAL A 1 128 ? -6.004 -11.305 -4.473 1 95.94 128 VAL A N 1
ATOM 986 C CA . VAL A 1 128 ? -6.215 -9.859 -4.441 1 95.94 128 VAL A CA 1
ATOM 987 C C . VAL A 1 128 ? -6.273 -9.32 -5.867 1 95.94 128 VAL A C 1
ATOM 989 O O . VAL A 1 128 ? -5.992 -8.141 -6.098 1 95.94 128 VAL A O 1
ATOM 992 N N . THR A 1 129 ? -6.535 -10.141 -6.824 1 94.31 129 THR A N 1
ATOM 993 C CA . THR A 1 129 ? -6.605 -9.68 -8.203 1 94.31 129 THR A CA 1
ATOM 994 C C . THR A 1 129 ? -8.023 -9.789 -8.742 1 94.31 129 THR A C 1
ATOM 996 O O . THR A 1 129 ? -8.812 -10.617 -8.281 1 94.31 129 THR A O 1
ATOM 999 N N . SER A 1 130 ? -8.336 -8.961 -9.719 1 92 130 SER A N 1
ATOM 1000 C CA . SER A 1 130 ? -9.664 -8.922 -10.312 1 92 130 SER A CA 1
ATOM 1001 C C . SER A 1 130 ? -9.711 -9.711 -11.617 1 92 130 SER A C 1
ATOM 1003 O O . SER A 1 130 ? -10.438 -9.352 -12.539 1 92 130 SER A O 1
ATOM 1005 N N . PHE A 1 131 ? -8.859 -10.734 -11.695 1 89.62 131 PHE A N 1
ATOM 1006 C CA . PHE A 1 131 ? -8.844 -11.562 -12.898 1 89.62 131 PHE A CA 1
ATOM 1007 C C . PHE A 1 131 ? -8.953 -13.039 -12.539 1 89.62 131 PHE A C 1
ATOM 1009 O O . PHE A 1 131 ? -8.609 -13.445 -11.43 1 89.62 131 PHE A O 1
ATOM 1016 N N . ALA A 1 132 ? -9.539 -13.695 -13.375 1 89.12 132 ALA A N 1
ATOM 1017 C CA . ALA A 1 132 ? -9.539 -15.156 -13.352 1 89.12 132 ALA A CA 1
ATOM 1018 C C . ALA A 1 132 ? -9.203 -15.734 -14.719 1 89.12 132 ALA A C 1
ATOM 1020 O O . ALA A 1 132 ? -9.789 -15.336 -15.734 1 89.12 132 ALA A O 1
ATOM 1021 N N . VAL A 1 133 ? -8.25 -16.578 -14.719 1 82.69 133 VAL A N 1
ATOM 1022 C CA . VAL A 1 133 ? -7.809 -17.156 -15.984 1 82.69 133 VAL A CA 1
ATOM 1023 C C . VAL A 1 133 ? -8.367 -18.562 -16.141 1 82.69 133 VAL A C 1
ATOM 1025 O O . VAL A 1 133 ? -8.141 -19.422 -15.289 1 82.69 133 VAL A O 1
ATOM 1028 N N . ILE A 1 134 ? -9.164 -18.688 -17.156 1 83.75 134 ILE A N 1
ATOM 1029 C CA . ILE A 1 134 ? -9.703 -20 -17.484 1 83.75 134 ILE A CA 1
ATOM 1030 C C . ILE A 1 134 ? -9.203 -20.438 -18.859 1 83.75 134 ILE A C 1
ATOM 1032 O O . ILE A 1 134 ? -8.758 -19.609 -19.656 1 83.75 134 ILE A O 1
ATOM 1036 N N . THR A 1 135 ? -9.172 -21.719 -19.062 1 79.94 135 THR A N 1
ATOM 1037 C CA . THR A 1 135 ? -8.609 -22.266 -20.297 1 79.94 135 THR A CA 1
ATOM 1038 C C . THR A 1 135 ? -9.711 -22.844 -21.172 1 79.94 135 THR A C 1
ATOM 1040 O O . THR A 1 135 ? -10.617 -23.516 -20.688 1 79.94 135 THR A O 1
ATOM 1043 N N . ASP A 1 136 ? -9.656 -22.422 -22.406 1 77 136 ASP A N 1
ATOM 1044 C CA . ASP A 1 136 ? -10.453 -23.109 -23.422 1 77 136 ASP A CA 1
ATOM 1045 C C . ASP A 1 136 ? -9.727 -24.328 -23.969 1 77 136 ASP A C 1
ATOM 1047 O O . ASP A 1 136 ? -8.719 -24.203 -24.672 1 77 136 ASP A O 1
ATOM 1051 N N . PRO A 1 137 ? -10.25 -25.453 -23.719 1 75.94 137 PRO A N 1
ATOM 1052 C CA . PRO A 1 137 ? -9.531 -26.656 -24.125 1 75.94 137 PRO A CA 1
ATOM 1053 C C . PRO A 1 137 ? -9.445 -26.797 -25.641 1 75.94 137 PRO A C 1
ATOM 1055 O O . PRO A 1 137 ? -8.531 -27.438 -26.156 1 75.94 137 PRO A O 1
ATOM 1058 N N . GLU A 1 138 ? -10.352 -26.219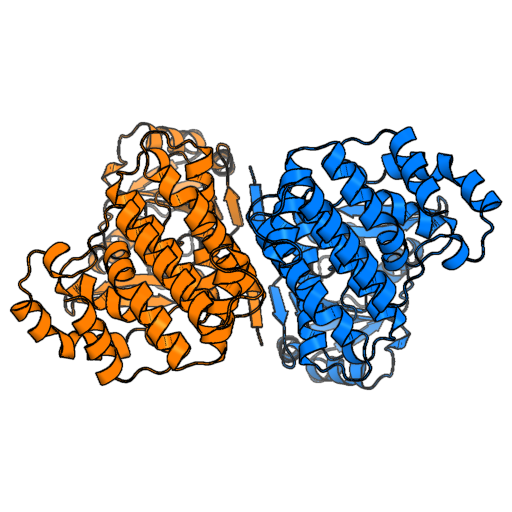 -26.344 1 74.88 138 GLU A N 1
ATOM 1059 C CA . GLU A 1 138 ? -10.359 -26.328 -27.797 1 74.88 138 GLU A CA 1
ATOM 1060 C C . GLU A 1 138 ? -9.266 -25.484 -28.422 1 74.88 138 GLU A C 1
ATOM 1062 O O . GLU A 1 138 ? -8.484 -25.969 -29.234 1 74.88 138 GLU A O 1
ATOM 1067 N N . SER A 1 139 ? -9.148 -24.359 -28.031 1 68.88 139 SER A N 1
ATOM 1068 C CA . SER A 1 139 ? -8.195 -23.438 -28.625 1 68.88 139 SER A CA 1
ATOM 1069 C C . SER A 1 139 ? -6.891 -23.406 -27.828 1 68.88 139 SER A C 1
ATOM 1071 O O . SER A 1 139 ? -5.887 -22.859 -28.297 1 68.88 139 SER A O 1
ATOM 1073 N N . GLN A 1 140 ? -6.922 -24.047 -26.734 1 69.69 140 GLN A N 1
ATOM 1074 C CA . GLN A 1 140 ? -5.781 -24.047 -25.812 1 69.69 140 GLN A CA 1
ATOM 1075 C C . GLN A 1 140 ? -5.348 -22.625 -25.484 1 69.69 140 GLN A C 1
ATOM 1077 O O . GLN A 1 140 ? -4.148 -22.344 -25.406 1 69.69 140 GLN A O 1
ATOM 1082 N N . THR A 1 141 ? -6.363 -21.781 -25.422 1 69.88 141 THR A N 1
ATOM 1083 C CA . THR A 1 141 ? -6.09 -20.391 -25.109 1 69.88 141 THR A CA 1
ATOM 1084 C C . THR A 1 141 ? -6.582 -20.047 -23.719 1 69.88 141 THR A C 1
ATOM 1086 O O . THR A 1 141 ? -7.629 -20.531 -23.281 1 69.88 141 THR A O 1
ATOM 1089 N N . LYS A 1 142 ? -5.816 -19.234 -22.938 1 72.31 142 LYS A N 1
ATOM 1090 C CA . LYS A 1 142 ? -6.203 -18.734 -21.625 1 72.31 142 LYS A CA 1
ATOM 1091 C C . LYS A 1 142 ? -7.055 -17.469 -21.734 1 72.31 142 LYS A C 1
ATOM 1093 O O . LYS A 1 142 ? -6.684 -16.531 -22.438 1 72.31 142 LYS A O 1
ATOM 1098 N N . TYR A 1 143 ? -8.227 -17.594 -21.328 1 73.38 143 TYR A N 1
ATOM 1099 C CA . TYR A 1 143 ? -9.164 -16.484 -21.344 1 73.38 143 TYR A CA 1
ATOM 1100 C C . TYR A 1 143 ? -9.242 -15.805 -19.984 1 73.38 143 TYR A C 1
ATOM 1102 O O . TYR A 1 143 ? -9.594 -16.438 -18.984 1 73.38 143 TYR A O 1
ATOM 1110 N N . PRO A 1 144 ? -8.852 -14.594 -20 1 80.81 144 PRO A N 1
ATOM 1111 C CA . PRO A 1 144 ? -8.984 -13.883 -18.734 1 80.81 144 PRO A CA 1
ATOM 1112 C C . PRO A 1 144 ? -10.375 -13.297 -18.531 1 80.81 144 PRO A C 1
ATOM 1114 O O . PRO A 1 144 ? -10.984 -12.789 -19.469 1 80.81 144 PRO A O 1
ATOM 1117 N N . ILE A 1 145 ? -11 -13.641 -17.453 1 85.06 145 ILE A N 1
ATOM 1118 C CA . ILE A 1 145 ? -12.125 -12.867 -16.953 1 85.06 145 ILE A CA 1
ATOM 1119 C C . ILE A 1 145 ? -11.617 -11.664 -16.156 1 85.06 145 ILE A C 1
ATOM 1121 O O . ILE A 1 145 ? -10.836 -11.828 -15.211 1 85.06 145 ILE A O 1
ATOM 1125 N N . VAL A 1 146 ? -11.922 -10.492 -16.609 1 86 146 VAL A N 1
ATOM 1126 C CA . VAL A 1 146 ? -11.5 -9.289 -15.906 1 86 146 VAL A CA 1
ATOM 1127 C C . VAL A 1 146 ? -12.727 -8.531 -15.398 1 86 146 VAL A C 1
ATOM 1129 O O . VAL A 1 146 ? -13.477 -7.953 -16.188 1 86 146 VAL A O 1
ATOM 1132 N N . ASP A 1 147 ? -12.898 -8.594 -14.141 1 88.75 147 ASP A N 1
ATOM 1133 C CA . ASP A 1 147 ? -14.062 -7.977 -13.516 1 88.75 147 ASP A CA 1
ATOM 1134 C C . ASP A 1 147 ? -13.836 -7.75 -12.023 1 88.75 147 ASP A C 1
ATOM 1136 O O . ASP A 1 147 ? -13.305 -8.617 -11.336 1 88.75 147 ASP A O 1
ATOM 1140 N N . ASP A 1 148 ? -14.258 -6.59 -11.531 1 85.94 148 ASP A N 1
ATOM 1141 C CA . ASP A 1 148 ? -14.078 -6.289 -10.117 1 85.94 148 ASP A CA 1
ATOM 1142 C C . ASP A 1 148 ? -14.922 -7.215 -9.25 1 85.94 148 ASP A C 1
ATOM 1144 O O . ASP A 1 148 ? -14.617 -7.43 -8.07 1 85.94 148 ASP A O 1
ATOM 1148 N N . SER A 1 149 ? -15.93 -7.781 -9.852 1 86.94 149 SER A N 1
ATOM 1149 C CA . SER A 1 149 ? -16.859 -8.625 -9.094 1 86.94 149 SER A CA 1
ATOM 1150 C C . SER A 1 149 ? -16.203 -9.945 -8.703 1 86.94 149 SER A C 1
ATOM 1152 O O . SER A 1 149 ? -16.719 -10.664 -7.84 1 86.94 149 SER A O 1
ATOM 1154 N N . VAL A 1 150 ? -15.078 -10.242 -9.297 1 91.69 150 VAL A N 1
ATOM 1155 C CA . VAL A 1 150 ? -14.469 -11.539 -8.992 1 91.69 150 VAL A CA 1
ATOM 1156 C C . VAL A 1 150 ? -13.492 -11.391 -7.832 1 91.69 150 VAL A C 1
ATOM 1158 O O . VAL A 1 150 ? -12.953 -12.375 -7.332 1 91.69 150 VAL A O 1
ATOM 1161 N N . LEU A 1 151 ? -13.273 -10.148 -7.383 1 93.88 151 LEU A N 1
ATOM 1162 C CA . LEU A 1 151 ? -12.383 -9.922 -6.25 1 93.88 151 LEU A CA 1
ATOM 1163 C C . LEU A 1 151 ? -12.969 -10.516 -4.973 1 93.88 151 LEU A C 1
ATOM 1165 O O . LEU A 1 151 ? -14.125 -10.258 -4.633 1 93.88 151 LEU A O 1
ATOM 1169 N N . PRO A 1 152 ? -12.172 -11.32 -4.285 1 96.06 152 PRO A N 1
ATOM 1170 C CA . PRO A 1 152 ? -12.656 -11.773 -2.979 1 96.06 152 PRO A CA 1
ATOM 1171 C C . PRO A 1 152 ? -12.867 -10.625 -1.994 1 96.06 152 PRO A C 1
ATOM 1173 O O . PRO A 1 152 ? -12.133 -9.633 -2.027 1 96.06 152 PRO A O 1
ATOM 1176 N N . GLN A 1 153 ? -13.867 -10.797 -1.143 1 94.62 153 GLN A N 1
ATOM 1177 C CA . GLN A 1 153 ? -14.078 -9.812 -0.09 1 94.62 153 GLN A CA 1
ATOM 1178 C C . GLN A 1 153 ? -12.984 -9.891 0.971 1 94.62 153 GLN A C 1
ATOM 1180 O O . GLN A 1 153 ? -12.656 -8.891 1.604 1 94.62 153 GLN A O 1
ATOM 1185 N N . GLU A 1 154 ? -12.422 -11.141 1.085 1 96.06 154 GLU A N 1
ATOM 1186 C CA . GLU A 1 154 ? -11.461 -11.367 2.154 1 96.06 154 GLU A CA 1
ATOM 1187 C C . GLU A 1 154 ? -10.383 -12.359 1.719 1 96.06 154 GLU A C 1
ATOM 1189 O O . GLU A 1 154 ? -10.68 -13.344 1.033 1 96.06 154 GLU A O 1
ATOM 1194 N N . ALA A 1 155 ? -9.172 -12.062 2.051 1 97.19 155 ALA A N 1
ATOM 1195 C CA . ALA A 1 155 ? -8.039 -12.969 1.902 1 97.19 155 ALA A CA 1
ATOM 1196 C C . ALA A 1 155 ? -7.383 -13.258 3.25 1 97.19 155 ALA A C 1
ATOM 1198 O O . ALA A 1 155 ? -7.035 -12.336 3.99 1 97.19 155 ALA A O 1
ATOM 1199 N N . ILE A 1 156 ? -7.25 -14.516 3.592 1 97.38 156 ILE A N 1
ATOM 1200 C CA . ILE A 1 156 ? -6.617 -14.938 4.836 1 97.38 156 ILE A CA 1
ATOM 1201 C C . ILE A 1 156 ? -5.246 -15.539 4.539 1 97.38 156 ILE A C 1
ATOM 1203 O O . ILE A 1 156 ? -5.145 -16.625 3.947 1 97.38 156 ILE A O 1
ATOM 1207 N N . LEU A 1 157 ? -4.234 -14.828 4.902 1 97 157 LEU A N 1
ATOM 1208 C CA . LEU A 1 157 ? -2.861 -15.297 4.738 1 97 157 LEU A CA 1
ATOM 1209 C C . LEU A 1 157 ? -2.359 -15.969 6.012 1 97 157 LEU A C 1
ATOM 1211 O O . LEU A 1 157 ? -2.309 -15.336 7.07 1 97 157 LEU A O 1
ATOM 1215 N N . THR A 1 158 ? -2.037 -17.219 5.906 1 96.06 158 THR A N 1
ATOM 1216 C CA . THR A 1 158 ? -1.515 -17.984 7.031 1 96.06 158 THR A CA 1
ATOM 1217 C C . THR A 1 158 ? -0.37 -18.891 6.582 1 96.06 158 THR A C 1
ATOM 1219 O O . THR A 1 158 ? -0.339 -19.328 5.434 1 96.06 158 THR A O 1
ATOM 1222 N N . PRO A 1 159 ? 0.545 -19.125 7.484 1 93.56 159 PRO A N 1
ATOM 1223 C CA . PRO A 1 159 ? 1.649 -20.016 7.102 1 93.56 159 PRO A CA 1
ATOM 1224 C C . PRO A 1 159 ? 1.255 -21.484 7.109 1 93.56 159 PRO A C 1
ATOM 1226 O O . PRO A 1 159 ? 2.035 -22.344 6.684 1 93.56 159 PRO A O 1
ATOM 1229 N N . LEU A 1 160 ? 0.129 -21.844 7.445 1 93.44 160 LEU A N 1
ATOM 1230 C CA . LEU A 1 160 ? -0.323 -23.219 7.668 1 93.44 160 LEU A CA 1
ATOM 1231 C C . LEU A 1 160 ? -0.05 -24.094 6.445 1 93.44 160 LEU A C 1
ATOM 1233 O O . LEU A 1 160 ? 0.473 -25.203 6.57 1 93.44 160 LEU A O 1
ATOM 1237 N N . PHE A 1 161 ? -0.349 -23.562 5.285 1 91.81 161 PHE A N 1
ATOM 1238 C CA . PHE A 1 161 ? -0.312 -24.406 4.094 1 91.81 161 PHE A CA 1
ATOM 1239 C C . PHE A 1 161 ? 0.999 -24.219 3.34 1 91.81 161 PHE A C 1
ATOM 1241 O O . PHE A 1 161 ? 1.44 -25.109 2.617 1 91.81 161 PHE A O 1
ATOM 1248 N N . VAL A 1 162 ? 1.64 -23.109 3.498 1 91.06 162 VAL A N 1
ATOM 1249 C CA . VAL A 1 162 ? 2.824 -22.812 2.697 1 91.06 162 VAL A CA 1
ATOM 1250 C C . VAL A 1 162 ? 4.051 -23.469 3.326 1 91.06 162 VAL A C 1
ATOM 1252 O O . VAL A 1 162 ? 5.047 -23.719 2.645 1 91.06 162 VAL A O 1
ATOM 1255 N N . LYS A 1 163 ? 3.924 -23.828 4.551 1 88.62 163 LYS A N 1
ATOM 1256 C CA . LYS A 1 163 ? 5.066 -24.438 5.234 1 88.62 163 LYS A CA 1
ATOM 1257 C C . LYS A 1 163 ? 5.32 -25.859 4.738 1 88.62 163 LYS A C 1
ATOM 1259 O O . LYS A 1 163 ? 6.426 -26.375 4.891 1 88.62 163 LYS A O 1
ATOM 1264 N N . THR A 1 164 ? 4.289 -26.469 4.07 1 84.19 164 THR A N 1
ATOM 1265 C CA . THR A 1 164 ? 4.441 -27.844 3.621 1 84.19 164 THR A CA 1
ATOM 1266 C C . THR A 1 164 ? 4.641 -27.906 2.109 1 84.19 164 THR A C 1
ATOM 1268 O O . THR A 1 164 ? 4.684 -28.984 1.523 1 84.19 164 THR A O 1
ATOM 1271 N N . ALA A 1 165 ? 4.793 -26.781 1.524 1 86.12 165 ALA A N 1
ATOM 1272 C CA . ALA A 1 165 ? 4.973 -26.766 0.075 1 86.12 165 ALA A CA 1
ATOM 1273 C C . ALA A 1 165 ? 6.305 -27.391 -0.322 1 86.12 165 ALA A C 1
ATOM 1275 O O . ALA A 1 165 ? 7.332 -27.125 0.311 1 86.12 165 ALA A O 1
ATOM 1276 N N . PRO A 1 166 ? 6.277 -28.219 -1.393 1 89.31 166 PRO A N 1
ATOM 1277 C CA . PRO A 1 166 ? 7.535 -28.781 -1.887 1 89.31 166 PRO A CA 1
ATOM 1278 C C . PRO A 1 166 ? 8.516 -27.703 -2.354 1 89.31 166 PRO A C 1
ATOM 1280 O O . PRO A 1 166 ? 8.094 -26.641 -2.809 1 89.31 166 PRO A O 1
ATOM 1283 N N . PRO A 1 167 ? 9.812 -28.016 -2.295 1 93.44 167 PRO A N 1
ATOM 1284 C CA . PRO A 1 167 ? 10.828 -27.016 -2.637 1 93.44 167 PRO A CA 1
ATOM 1285 C C . PRO A 1 167 ? 10.648 -26.453 -4.047 1 93.44 167 PRO A C 1
ATOM 1287 O O . PRO A 1 167 ? 10.797 -25.25 -4.254 1 93.44 167 PRO A O 1
ATOM 1290 N N . LYS A 1 168 ? 10.312 -27.312 -4.984 1 93.69 168 LYS A N 1
ATOM 1291 C CA . LYS A 1 168 ? 10.148 -26.844 -6.355 1 93.69 168 LYS A CA 1
ATOM 1292 C C . LYS A 1 168 ? 8.977 -25.875 -6.465 1 93.69 168 LYS A C 1
ATOM 1294 O O . LYS A 1 168 ? 9.055 -24.891 -7.207 1 93.69 168 LYS A O 1
ATOM 1299 N N . VAL A 1 169 ? 7.941 -26.172 -5.77 1 92.81 169 VAL A N 1
ATOM 1300 C CA . VAL A 1 169 ? 6.777 -25.297 -5.77 1 92.81 169 VAL A CA 1
ATOM 1301 C C . VAL A 1 169 ? 7.141 -23.953 -5.125 1 92.81 169 VAL A C 1
ATOM 1303 O O . VAL A 1 169 ? 6.762 -22.891 -5.625 1 92.81 169 VAL A O 1
ATOM 1306 N N . THR A 1 170 ? 7.922 -24.047 -4.016 1 96 170 THR A N 1
ATOM 1307 C CA . THR A 1 170 ? 8.383 -22.844 -3.332 1 96 170 THR A CA 1
ATOM 1308 C C . THR A 1 170 ? 9.242 -21.984 -4.262 1 96 170 THR A C 1
ATOM 1310 O O . THR A 1 170 ? 9.039 -20.781 -4.359 1 96 170 THR A O 1
ATOM 1313 N N . ALA A 1 171 ? 10.086 -22.672 -4.988 1 97.81 171 ALA A N 1
ATOM 1314 C CA . ALA A 1 171 ? 11.008 -21.969 -5.875 1 97.81 171 ALA A CA 1
ATOM 1315 C C . ALA A 1 171 ? 10.266 -21.281 -7.02 1 97.81 171 ALA A C 1
ATOM 1317 O O . ALA A 1 171 ? 10.43 -20.078 -7.254 1 97.81 171 ALA A O 1
ATOM 1318 N N . TYR A 1 172 ? 9.406 -22.047 -7.684 1 97.25 172 TYR A N 1
ATOM 1319 C CA . TYR A 1 172 ? 8.734 -21.531 -8.875 1 97.25 172 TYR A CA 1
ATOM 1320 C C . TYR A 1 172 ? 7.707 -20.469 -8.516 1 97.25 172 TYR A C 1
ATOM 1322 O O . TYR A 1 172 ? 7.621 -19.422 -9.172 1 97.25 172 TYR A O 1
ATOM 1330 N N . SER A 1 173 ? 6.934 -20.688 -7.484 1 96.62 173 SER A N 1
ATOM 1331 C CA . SER A 1 173 ? 5.953 -19.688 -7.062 1 96.62 173 SER A CA 1
ATOM 1332 C C . SER A 1 173 ? 6.633 -18.438 -6.543 1 96.62 173 SER A C 1
ATOM 1334 O O . SER A 1 173 ? 6.172 -17.312 -6.809 1 96.62 173 SER A O 1
ATOM 1336 N N . GLY A 1 174 ? 7.73 -18.609 -5.785 1 98.31 174 GLY A N 1
ATOM 1337 C CA . GLY A 1 174 ? 8.477 -17.469 -5.289 1 98.31 174 GLY A CA 1
ATOM 1338 C C . GLY A 1 174 ? 9.07 -16.609 -6.391 1 98.31 174 GLY A C 1
ATOM 1339 O O . GLY A 1 174 ? 9.031 -15.383 -6.328 1 98.31 174 GLY A O 1
ATOM 1340 N N . MET A 1 175 ? 9.594 -17.266 -7.391 1 98.69 175 MET A N 1
ATOM 1341 C CA . MET A 1 175 ? 10.141 -16.547 -8.531 1 98.69 175 MET A CA 1
ATOM 1342 C C . MET A 1 175 ? 9.023 -15.828 -9.297 1 98.69 175 MET A C 1
ATOM 1344 O O . MET A 1 175 ? 9.242 -14.742 -9.844 1 98.69 175 MET A O 1
ATOM 1348 N N . ASP A 1 176 ? 7.879 -16.422 -9.312 1 98.44 176 ASP A N 1
ATOM 1349 C CA . ASP A 1 176 ? 6.727 -15.766 -9.922 1 98.44 176 ASP A CA 1
ATOM 1350 C C . ASP A 1 176 ? 6.41 -14.453 -9.219 1 98.44 176 ASP A C 1
ATOM 1352 O O . ASP A 1 176 ? 6.039 -13.469 -9.867 1 98.44 176 ASP A O 1
ATOM 1356 N N . VAL A 1 177 ? 6.551 -14.445 -7.895 1 98.81 177 VAL A N 1
ATOM 1357 C CA . VAL A 1 177 ? 6.34 -13.227 -7.125 1 98.81 177 VAL A CA 1
ATOM 1358 C C . VAL A 1 177 ? 7.332 -12.156 -7.574 1 98.81 177 VAL A C 1
ATOM 1360 O O . VAL A 1 177 ? 6.961 -10.992 -7.758 1 98.81 177 VAL A O 1
ATOM 1363 N N . LEU A 1 178 ? 8.586 -12.562 -7.727 1 98.88 178 LEU A N 1
ATOM 1364 C CA . LEU A 1 178 ? 9.609 -11.641 -8.203 1 98.88 178 LEU A CA 1
ATOM 1365 C C . LEU A 1 178 ? 9.219 -11.039 -9.547 1 98.88 178 LEU A C 1
ATOM 1367 O O . LEU A 1 178 ? 9.312 -9.82 -9.734 1 98.88 178 LEU A O 1
ATOM 1371 N N . VAL A 1 179 ? 8.75 -11.852 -10.438 1 98.88 179 VAL A N 1
ATOM 1372 C CA . VAL A 1 179 ? 8.414 -11.391 -11.781 1 98.88 179 VAL A CA 1
ATOM 1373 C C . VAL A 1 179 ? 7.191 -10.484 -11.727 1 98.88 179 VAL A C 1
ATOM 1375 O O . VAL A 1 179 ? 7.148 -9.445 -12.398 1 98.88 179 VAL A O 1
ATOM 1378 N N . HIS A 1 180 ? 6.195 -10.883 -10.922 1 98.88 180 HIS A N 1
ATOM 1379 C CA . HIS A 1 180 ? 5.035 -10.023 -10.727 1 98.88 180 HIS A CA 1
ATOM 1380 C C . HIS A 1 180 ? 5.453 -8.625 -10.289 1 98.88 180 HIS A C 1
ATOM 1382 O O . HIS A 1 180 ? 5.004 -7.629 -10.859 1 98.88 180 HIS A O 1
ATOM 1388 N N . ALA A 1 181 ? 6.301 -8.57 -9.32 1 98.88 181 ALA A N 1
ATOM 1389 C CA . ALA A 1 181 ? 6.68 -7.297 -8.711 1 98.88 181 ALA A CA 1
ATOM 1390 C C . ALA A 1 181 ? 7.547 -6.473 -9.656 1 98.88 181 ALA A C 1
ATOM 1392 O O . ALA A 1 181 ? 7.355 -5.262 -9.789 1 98.88 181 ALA A O 1
ATOM 1393 N N . ILE A 1 182 ? 8.484 -7.105 -10.336 1 98.81 182 ILE A N 1
ATOM 1394 C CA . ILE A 1 182 ? 9.422 -6.363 -11.18 1 98.81 182 ILE A CA 1
ATOM 1395 C C . ILE A 1 182 ? 8.695 -5.848 -12.422 1 98.81 182 ILE A C 1
ATOM 1397 O O . ILE A 1 182 ? 8.984 -4.75 -12.898 1 98.81 182 ILE A O 1
ATOM 1401 N N . GLU A 1 183 ? 7.746 -6.637 -12.977 1 98.88 183 GLU A N 1
ATOM 1402 C CA . GLU A 1 183 ? 6.961 -6.145 -14.102 1 98.88 183 GLU A CA 1
ATOM 1403 C C . GLU A 1 183 ? 6.008 -5.035 -13.672 1 98.88 183 GLU A C 1
ATOM 1405 O O . GLU A 1 183 ? 5.816 -4.055 -14.398 1 98.88 183 GLU A O 1
ATOM 1410 N N . ALA A 1 184 ? 5.402 -5.18 -12.5 1 98.75 184 ALA A N 1
ATOM 1411 C CA . ALA A 1 184 ? 4.504 -4.145 -12 1 98.75 184 ALA A CA 1
ATOM 1412 C C . ALA A 1 184 ? 5.234 -2.814 -11.836 1 98.75 184 ALA A C 1
ATOM 1414 O O . ALA A 1 184 ? 4.66 -1.75 -12.086 1 98.75 184 ALA A O 1
ATOM 1415 N N . LEU A 1 185 ? 6.473 -2.877 -11.469 1 98.75 185 LEU A N 1
ATOM 1416 C CA . LEU A 1 185 ? 7.289 -1.701 -11.188 1 98.75 185 LEU A CA 1
ATOM 1417 C C . LEU A 1 185 ? 7.445 -0.841 -12.438 1 98.75 185 LEU A C 1
ATOM 1419 O O . LEU A 1 185 ? 7.523 0.386 -12.352 1 98.75 185 LEU A O 1
ATOM 1423 N N . VAL A 1 186 ? 7.43 -1.467 -13.633 1 98.75 186 VAL A N 1
ATOM 1424 C CA . VAL A 1 186 ? 7.77 -0.711 -14.836 1 98.75 186 VAL A CA 1
ATOM 1425 C C . VAL A 1 186 ? 6.586 -0.728 -15.805 1 98.75 186 VAL A C 1
ATOM 1427 O O . VAL A 1 186 ? 6.684 -0.208 -16.922 1 98.75 186 VAL A O 1
ATOM 1430 N N . ALA A 1 187 ? 5.469 -1.388 -15.391 1 98.56 187 ALA A N 1
ATOM 1431 C CA . ALA A 1 187 ? 4.285 -1.461 -16.25 1 98.56 187 ALA A CA 1
ATOM 1432 C C . ALA A 1 187 ? 3.727 -0.069 -16.531 1 98.56 187 ALA A C 1
ATOM 1434 O O . ALA A 1 187 ? 4.012 0.882 -15.797 1 98.56 187 ALA A O 1
ATOM 1435 N N . LYS A 1 188 ? 2.936 0.046 -17.547 1 97.25 188 LYS A N 1
ATOM 1436 C CA . LYS A 1 188 ? 2.383 1.324 -17.984 1 97.25 188 LYS A CA 1
ATOM 1437 C C . LYS A 1 188 ? 1.496 1.939 -16.891 1 97.25 188 LYS A C 1
ATOM 1439 O O . LYS A 1 188 ? 1.418 3.164 -16.781 1 97.25 188 LYS A O 1
ATOM 1444 N N . GLY A 1 189 ? 0.878 1.111 -16.125 1 96.12 189 GLY A N 1
ATOM 1445 C CA . GLY A 1 189 ? -0.035 1.609 -15.109 1 96.12 189 GLY A CA 1
ATOM 1446 C C . GLY A 1 189 ? 0.639 1.859 -13.773 1 96.12 189 GLY A C 1
ATOM 1447 O O . GLY A 1 189 ? -0.028 2.174 -12.789 1 96.12 189 GLY A O 1
ATOM 1448 N N . ALA A 1 190 ? 1.963 1.769 -13.75 1 96.81 190 ALA A N 1
ATOM 1449 C CA . ALA A 1 190 ? 2.703 1.927 -12.5 1 96.81 190 ALA A CA 1
ATOM 1450 C C . ALA A 1 190 ? 2.57 3.348 -11.961 1 96.81 190 ALA A C 1
ATOM 1452 O O . ALA A 1 190 ? 2.562 4.312 -12.727 1 96.81 190 ALA A O 1
ATOM 1453 N N . ASN A 1 191 ? 2.438 3.498 -10.695 1 95.44 191 ASN A N 1
ATOM 1454 C CA . ASN A 1 191 ? 2.43 4.762 -9.961 1 95.44 191 ASN A CA 1
ATOM 1455 C C . ASN A 1 191 ? 3.105 4.625 -8.602 1 95.44 191 ASN A C 1
ATOM 1457 O O . ASN A 1 191 ? 3.652 3.57 -8.273 1 95.44 191 ASN A O 1
ATOM 1461 N N . HIS A 1 192 ? 3.1 5.613 -7.773 1 96.44 192 HIS A N 1
ATOM 1462 C CA . HIS A 1 192 ? 3.85 5.594 -6.523 1 96.44 192 HIS A CA 1
ATOM 1463 C C . HIS A 1 192 ? 3.287 4.551 -5.559 1 96.44 192 HIS A C 1
ATOM 1465 O O . HIS A 1 192 ? 4.035 3.939 -4.797 1 96.44 192 HIS A O 1
ATOM 1471 N N . PHE A 1 193 ? 2.004 4.328 -5.562 1 95.56 193 PHE A N 1
ATOM 1472 C CA . PHE A 1 193 ? 1.38 3.359 -4.664 1 95.56 193 PHE A CA 1
ATOM 1473 C C . PHE A 1 193 ? 1.757 1.937 -5.059 1 95.56 193 PHE A C 1
ATOM 1475 O O . PHE A 1 193 ? 2.125 1.128 -4.203 1 95.56 193 PHE A O 1
ATOM 1482 N N . THR A 1 194 ? 1.641 1.638 -6.371 1 96.88 194 THR A N 1
ATOM 1483 C CA . THR A 1 194 ? 2.016 0.307 -6.836 1 96.88 194 THR A CA 1
ATOM 1484 C C . THR A 1 194 ? 3.514 0.074 -6.664 1 96.88 194 THR A C 1
ATOM 1486 O O . THR A 1 194 ? 3.939 -1.034 -6.336 1 96.88 194 THR A O 1
ATOM 1489 N N . ASP A 1 195 ? 4.305 1.151 -6.898 1 98.25 195 ASP A N 1
ATOM 1490 C CA . ASP A 1 195 ? 5.75 1.043 -6.715 1 98.25 195 ASP A CA 1
ATOM 1491 C C . ASP A 1 195 ? 6.094 0.68 -5.27 1 98.25 195 ASP A C 1
ATOM 1493 O O . ASP A 1 195 ? 7 -0.12 -5.027 1 98.25 195 ASP A O 1
ATOM 1497 N N . ALA A 1 196 ? 5.352 1.293 -4.32 1 98.25 196 ALA A N 1
ATOM 1498 C CA . ALA A 1 196 ? 5.598 1.018 -2.908 1 98.25 196 ALA A CA 1
ATOM 1499 C C . ALA A 1 196 ? 5.477 -0.474 -2.611 1 98.25 196 ALA A C 1
ATOM 1501 O O . ALA A 1 196 ? 6.367 -1.064 -1.994 1 98.25 196 ALA A O 1
ATOM 1502 N N . LEU A 1 197 ? 4.465 -1.068 -3.121 1 98 197 LEU A N 1
ATOM 1503 C CA . LEU A 1 197 ? 4.188 -2.475 -2.854 1 98 197 LEU A CA 1
ATOM 1504 C C . LEU A 1 197 ? 5.152 -3.375 -3.617 1 98 197 LEU A C 1
ATOM 1506 O O . LEU A 1 197 ? 5.652 -4.363 -3.072 1 98 197 LEU A O 1
ATOM 1510 N N . ALA A 1 198 ? 5.387 -3.051 -4.871 1 98.75 198 ALA A N 1
ATOM 1511 C CA . ALA A 1 198 ? 6.285 -3.852 -5.699 1 98.75 198 ALA A CA 1
ATOM 1512 C C . ALA A 1 198 ? 7.699 -3.861 -5.121 1 98.75 198 ALA A C 1
ATOM 1514 O O . ALA A 1 198 ? 8.328 -4.914 -5.035 1 98.75 198 ALA A O 1
ATOM 1515 N N . GLU A 1 199 ? 8.18 -2.68 -4.727 1 98.81 199 GLU A N 1
ATOM 1516 C CA . GLU A 1 199 ? 9.523 -2.562 -4.168 1 98.81 199 GLU A CA 1
ATOM 1517 C C . GLU A 1 199 ? 9.656 -3.367 -2.875 1 98.81 199 GLU A C 1
ATOM 1519 O O . GLU A 1 199 ? 10.656 -4.062 -2.67 1 98.81 199 GLU A O 1
ATOM 1524 N N . LYS A 1 200 ? 8.664 -3.273 -2.018 1 98.69 200 LYS A N 1
ATOM 1525 C CA . LYS A 1 200 ? 8.703 -4.027 -0.77 1 98.69 200 LYS A CA 1
ATOM 1526 C C . LYS A 1 200 ? 8.633 -5.531 -1.032 1 98.69 200 LYS A C 1
ATOM 1528 O O . LYS A 1 200 ? 9.328 -6.312 -0.382 1 98.69 200 LYS A O 1
ATOM 1533 N N . ALA A 1 201 ? 7.781 -5.918 -1.974 1 98.81 201 ALA A N 1
ATOM 1534 C CA . ALA A 1 201 ? 7.699 -7.328 -2.344 1 98.81 201 ALA A CA 1
ATOM 1535 C C . ALA A 1 201 ? 9.055 -7.855 -2.809 1 98.81 201 ALA A C 1
ATOM 1537 O O . ALA A 1 201 ? 9.477 -8.938 -2.4 1 98.81 201 ALA A O 1
ATOM 1538 N N . LEU A 1 202 ? 9.742 -7.086 -3.625 1 98.88 202 LEU A N 1
ATOM 1539 C CA . LEU A 1 202 ? 11.039 -7.504 -4.152 1 98.88 202 LEU A CA 1
ATOM 1540 C C . LEU A 1 202 ? 12.07 -7.617 -3.037 1 98.88 202 LEU A C 1
ATOM 1542 O O . LEU A 1 202 ? 12.859 -8.562 -3.012 1 98.88 202 LEU A O 1
ATOM 1546 N N . ALA A 1 203 ? 12.039 -6.656 -2.111 1 98.69 203 ALA A N 1
ATOM 1547 C CA . ALA A 1 203 ? 12.945 -6.727 -0.967 1 98.69 203 ALA A CA 1
ATOM 1548 C C . ALA A 1 203 ? 12.711 -8 -0.162 1 98.69 203 ALA A C 1
ATOM 1550 O O . ALA A 1 203 ? 13.664 -8.672 0.237 1 98.69 203 ALA A O 1
ATOM 1551 N N . LEU A 1 204 ? 11.477 -8.328 0.071 1 98.69 204 LEU A N 1
ATOM 1552 C CA . LEU A 1 204 ? 11.125 -9.516 0.852 1 98.69 204 LEU A CA 1
ATOM 1553 C C . LEU A 1 204 ? 11.508 -10.789 0.109 1 98.69 204 LEU A C 1
ATOM 1555 O O . LEU A 1 204 ? 12.016 -11.742 0.715 1 98.69 204 LEU A O 1
ATOM 1559 N N . VAL A 1 205 ? 11.289 -10.812 -1.21 1 98.81 205 VAL A N 1
ATOM 1560 C CA . VAL A 1 205 ? 11.578 -12 -2.004 1 98.81 205 VAL A CA 1
ATOM 1561 C C . VAL A 1 205 ? 13.07 -12.32 -1.936 1 98.81 205 VAL A C 1
ATOM 1563 O O . VAL A 1 205 ? 13.461 -13.461 -1.683 1 98.81 205 VAL A O 1
ATOM 1566 N N . PHE A 1 206 ? 13.898 -11.352 -2.152 1 98.62 206 PHE A N 1
ATOM 1567 C CA . PHE A 1 206 ? 15.344 -11.594 -2.172 1 98.62 206 PHE A CA 1
ATOM 1568 C C . PHE A 1 206 ? 15.836 -12.008 -0.793 1 98.62 206 PHE A C 1
ATOM 1570 O O . PHE A 1 206 ? 16.812 -12.75 -0.679 1 98.62 206 PHE A O 1
ATOM 1577 N N . THR A 1 207 ? 15.117 -11.586 0.257 1 97.94 207 THR A N 1
ATOM 1578 C CA . THR A 1 207 ? 15.516 -11.914 1.62 1 97.94 207 THR A CA 1
ATOM 1579 C C . THR A 1 207 ? 14.992 -13.289 2.021 1 97.94 207 THR A C 1
ATOM 1581 O O . THR A 1 207 ? 15.727 -14.094 2.602 1 97.94 207 THR A O 1
ATOM 1584 N N . TYR A 1 208 ? 13.758 -13.602 1.653 1 98.25 208 TYR A N 1
ATOM 1585 C CA . TYR A 1 208 ? 13.102 -14.703 2.344 1 98.25 208 TYR A CA 1
ATOM 1586 C C . TYR A 1 208 ? 12.922 -15.906 1.42 1 98.25 208 TYR A C 1
ATOM 1588 O O . TYR A 1 208 ? 12.75 -17.031 1.884 1 98.25 208 TYR A O 1
ATOM 1596 N N . LEU A 1 209 ? 12.93 -15.695 0.101 1 98.56 209 LEU A N 1
ATOM 1597 C CA . LEU A 1 209 ? 12.719 -16.828 -0.79 1 98.56 209 LEU A CA 1
ATOM 1598 C C . LEU A 1 209 ? 13.828 -17.875 -0.621 1 98.56 209 LEU A C 1
ATOM 1600 O O . LEU A 1 209 ? 13.547 -19.062 -0.502 1 98.56 209 LEU A O 1
ATOM 1604 N N . PRO A 1 210 ? 15.117 -17.469 -0.57 1 98.12 210 PRO A N 1
ATOM 1605 C CA . PRO A 1 210 ? 16.156 -18.469 -0.31 1 98.12 210 PRO A CA 1
ATOM 1606 C C . PRO A 1 210 ? 15.961 -19.188 1.027 1 98.12 210 PRO A C 1
ATOM 1608 O O . PRO A 1 210 ? 16.219 -20.375 1.133 1 98.12 210 PRO A O 1
ATOM 1611 N N . LYS A 1 211 ? 15.492 -18.469 2.039 1 97.38 211 LYS A N 1
ATOM 1612 C CA . LYS A 1 211 ? 15.234 -19.062 3.346 1 97.38 211 LYS A CA 1
ATOM 1613 C C . LYS A 1 211 ? 14.094 -20.078 3.271 1 97.38 211 LYS A C 1
ATOM 1615 O O . LYS A 1 211 ? 14.172 -21.141 3.883 1 97.38 211 LYS A O 1
ATOM 1620 N N . CYS A 1 212 ? 13.07 -19.75 2.537 1 97.12 212 CYS A N 1
ATOM 1621 C CA . CYS A 1 212 ? 11.906 -20.625 2.416 1 97.12 212 CYS A CA 1
ATOM 1622 C C . CYS A 1 212 ? 12.25 -21.891 1.636 1 97.12 212 CYS A C 1
ATOM 1624 O O . CYS A 1 212 ? 11.602 -22.922 1.798 1 97.12 212 CYS A O 1
ATOM 1626 N N . PHE A 1 213 ? 13.242 -21.781 0.748 1 97 213 PHE A N 1
ATOM 1627 C CA . PHE A 1 213 ? 13.672 -22.922 -0.06 1 97 213 PHE A CA 1
ATOM 1628 C C . PHE A 1 213 ? 14.469 -23.922 0.78 1 97 213 PHE A C 1
ATOM 1630 O O . PHE A 1 213 ? 14.484 -25.109 0.492 1 97 213 PHE A O 1
ATOM 1637 N N . ALA A 1 214 ? 15.047 -23.438 1.854 1 95.38 214 ALA A N 1
ATOM 1638 C CA . ALA A 1 214 ? 15.859 -24.266 2.74 1 95.38 214 ALA A CA 1
ATOM 1639 C C . ALA A 1 214 ? 14.984 -25.062 3.695 1 95.38 214 ALA A C 1
ATOM 1641 O O . ALA A 1 214 ? 13.906 -24.609 4.09 1 95.38 214 ALA A O 1
ATOM 1642 N N . PRO A 1 215 ? 15.438 -26.266 4.137 1 92.69 215 PRO A N 1
ATOM 1643 C CA . PRO A 1 215 ? 14.672 -27.094 5.066 1 92.69 215 PRO A CA 1
ATOM 1644 C C . PRO A 1 215 ? 14.484 -26.422 6.43 1 92.69 215 PRO A C 1
ATOM 1646 O O . PRO A 1 215 ? 13.602 -26.812 7.195 1 92.69 215 PRO A O 1
ATOM 1649 N N . THR A 1 216 ? 15.219 -25.422 6.762 1 94.25 216 THR A N 1
ATOM 1650 C CA . THR A 1 216 ? 15.195 -24.766 8.07 1 94.25 216 THR A CA 1
ATOM 1651 C C . THR A 1 216 ? 14.211 -23.594 8.07 1 94.25 216 THR A C 1
ATOM 1653 O O . THR A 1 216 ? 14.164 -22.828 9.031 1 94.25 216 THR A O 1
ATOM 1656 N N . ALA A 1 217 ? 13.477 -23.531 7.004 1 95.56 217 ALA A N 1
ATOM 1657 C CA . ALA A 1 217 ? 12.562 -22.406 6.898 1 95.56 217 ALA A CA 1
ATOM 1658 C C . ALA A 1 217 ? 11.633 -22.344 8.109 1 95.56 217 ALA A C 1
ATOM 1660 O O . ALA A 1 217 ? 11.078 -23.359 8.531 1 95.56 217 ALA A O 1
ATOM 1661 N N . THR A 1 218 ? 11.477 -21.125 8.672 1 95.5 218 THR A N 1
ATOM 1662 C CA . THR A 1 218 ? 10.57 -20.891 9.797 1 95.5 218 THR A CA 1
ATOM 1663 C C . THR A 1 218 ? 9.203 -20.422 9.305 1 95.5 218 THR A C 1
ATOM 1665 O O . THR A 1 218 ? 9.039 -20.109 8.125 1 95.5 218 THR A O 1
ATOM 1668 N N . GLU A 1 219 ? 8.25 -20.406 10.195 1 94.5 219 GLU A N 1
ATOM 1669 C CA . GLU A 1 219 ? 6.938 -19.859 9.867 1 94.5 219 GLU A CA 1
ATOM 1670 C C . GLU A 1 219 ? 7.016 -18.375 9.539 1 94.5 219 GLU A C 1
ATOM 1672 O O . GLU A 1 219 ? 6.27 -17.875 8.688 1 94.5 219 GLU A O 1
ATOM 1677 N N . THR A 1 220 ? 7.934 -17.75 10.18 1 94.44 220 THR A N 1
ATOM 1678 C CA . THR A 1 220 ? 8.133 -16.328 9.922 1 94.44 220 THR A CA 1
ATOM 1679 C C . THR A 1 220 ? 8.641 -16.094 8.5 1 94.44 220 THR A C 1
ATOM 1681 O O . THR A 1 220 ? 8.195 -15.164 7.82 1 94.44 220 THR A O 1
ATOM 1684 N N . ASP A 1 221 ? 9.57 -16.969 8.055 1 96.69 221 ASP A N 1
ATOM 1685 C CA . ASP A 1 221 ? 10.07 -16.875 6.688 1 96.69 221 ASP A CA 1
ATOM 1686 C C . ASP A 1 221 ? 8.953 -17.078 5.676 1 96.69 221 ASP A C 1
ATOM 1688 O O . ASP A 1 221 ? 8.82 -16.312 4.723 1 96.69 221 ASP A O 1
ATOM 1692 N N . ARG A 1 222 ? 8.164 -18.078 5.973 1 96.5 222 ARG A N 1
ATOM 1693 C CA . ARG A 1 222 ? 7.074 -18.438 5.066 1 96.5 222 ARG A CA 1
ATOM 1694 C C . ARG A 1 222 ? 6.023 -17.328 5.02 1 96.5 222 ARG A C 1
ATOM 1696 O O . ARG A 1 222 ? 5.488 -17.016 3.953 1 96.5 222 ARG A O 1
ATOM 1703 N N . MET A 1 223 ? 5.754 -16.734 6.156 1 95.56 223 MET A N 1
ATOM 1704 C CA . MET A 1 223 ? 4.773 -15.656 6.219 1 95.56 223 MET A CA 1
ATOM 1705 C C . MET A 1 223 ? 5.25 -14.438 5.438 1 95.56 223 MET A C 1
ATOM 1707 O O . MET A 1 223 ? 4.461 -13.789 4.754 1 95.56 223 MET A O 1
ATOM 1711 N N . ALA A 1 224 ? 6.527 -14.141 5.539 1 96.62 224 ALA A N 1
ATOM 1712 C CA . ALA A 1 224 ? 7.09 -13 4.82 1 96.62 224 ALA A CA 1
ATOM 1713 C C . ALA A 1 224 ? 6.938 -13.172 3.312 1 96.62 224 ALA A C 1
ATOM 1715 O O . ALA A 1 224 ? 6.555 -12.234 2.607 1 96.62 224 ALA A O 1
ATOM 1716 N N . MET A 1 225 ? 7.16 -14.391 2.844 1 97.75 225 MET A N 1
ATOM 1717 C CA . MET A 1 225 ? 6.992 -14.68 1.421 1 97.75 225 MET A CA 1
ATOM 1718 C C . MET A 1 225 ? 5.523 -14.602 1.019 1 97.75 225 MET A C 1
ATOM 1720 O O . MET A 1 225 ? 5.199 -14.172 -0.092 1 97.75 225 MET A O 1
ATOM 1724 N N . HIS A 1 226 ? 4.738 -15.055 1.922 1 97.25 226 HIS A N 1
ATOM 1725 C CA . HIS A 1 226 ? 3.303 -15.047 1.664 1 97.25 226 HIS A CA 1
ATOM 1726 C C . HIS A 1 226 ? 2.773 -13.617 1.549 1 97.25 226 HIS A C 1
ATOM 1728 O O . HIS A 1 226 ? 1.96 -13.32 0.67 1 97.25 226 HIS A O 1
ATOM 1734 N N . GLU A 1 227 ? 3.264 -12.758 2.326 1 96.88 227 GLU A N 1
ATOM 1735 C CA . GLU A 1 227 ? 2.916 -11.344 2.277 1 96.88 227 GLU A CA 1
ATOM 1736 C C . GLU A 1 227 ? 3.506 -10.672 1.041 1 96.88 227 GLU A C 1
ATOM 1738 O O . GLU A 1 227 ? 2.867 -9.812 0.428 1 96.88 227 GLU A O 1
ATOM 1743 N N . ALA A 1 228 ? 4.719 -11.078 0.706 1 98.56 228 ALA A N 1
ATOM 1744 C CA . ALA A 1 228 ? 5.332 -10.562 -0.517 1 98.56 228 ALA A CA 1
ATOM 1745 C C . ALA A 1 228 ? 4.477 -10.891 -1.737 1 98.56 228 ALA A C 1
ATOM 1747 O O . ALA A 1 228 ? 4.277 -10.039 -2.607 1 98.56 228 ALA A O 1
ATOM 1748 N N . SER A 1 229 ? 4.016 -12.102 -1.759 1 98.44 229 SER A N 1
ATOM 1749 C CA . SER A 1 229 ? 3.158 -12.539 -2.855 1 98.44 229 SER A CA 1
ATOM 1750 C C . SER A 1 229 ? 1.889 -11.695 -2.934 1 98.44 229 SER A C 1
ATOM 1752 O O . SER A 1 229 ? 1.483 -11.273 -4.02 1 98.44 229 SER A O 1
ATOM 1754 N N . CYS A 1 230 ? 1.318 -11.438 -1.841 1 97.19 230 CYS A N 1
ATOM 1755 C CA . CYS A 1 230 ? 0.102 -10.633 -1.771 1 97.19 230 CYS A CA 1
ATOM 1756 C C . CYS A 1 230 ? 0.361 -9.211 -2.244 1 97.19 230 CYS A C 1
ATOM 1758 O O . CYS A 1 230 ? -0.419 -8.656 -3.025 1 97.19 230 CYS A O 1
ATOM 1760 N N . MET A 1 231 ? 1.445 -8.602 -1.806 1 97.75 231 MET A N 1
ATOM 1761 C CA . MET A 1 231 ? 1.802 -7.238 -2.191 1 97.75 231 MET A CA 1
ATOM 1762 C C . MET A 1 231 ? 2.061 -7.148 -3.693 1 97.75 231 MET A C 1
ATOM 1764 O O . MET A 1 231 ? 1.644 -6.188 -4.34 1 97.75 231 MET A O 1
ATOM 1768 N N . ALA A 1 232 ? 2.736 -8.156 -4.211 1 98.56 232 ALA A N 1
ATOM 1769 C CA . ALA A 1 232 ? 2.965 -8.188 -5.652 1 98.56 232 ALA A CA 1
ATOM 1770 C C . ALA A 1 232 ? 1.645 -8.266 -6.418 1 98.56 232 ALA A C 1
ATOM 1772 O O . ALA A 1 232 ? 1.479 -7.605 -7.445 1 98.56 232 ALA A O 1
ATOM 1773 N N . GLY A 1 233 ? 0.735 -9.055 -5.902 1 97.25 233 GLY A N 1
ATOM 1774 C CA . GLY A 1 233 ? -0.587 -9.148 -6.5 1 97.25 233 GLY A CA 1
ATOM 1775 C C . GLY A 1 233 ? -1.332 -7.828 -6.512 1 97.25 233 GLY A C 1
ATOM 1776 O O . GLY A 1 233 ? -1.924 -7.453 -7.527 1 97.25 233 GLY A O 1
ATOM 1777 N N . LEU A 1 234 ? -1.273 -7.148 -5.402 1 96.06 234 LEU A N 1
ATOM 1778 C CA . LEU A 1 234 ? -1.903 -5.836 -5.309 1 96.06 234 LEU A CA 1
ATOM 1779 C C . LEU A 1 234 ? -1.285 -4.863 -6.309 1 96.06 234 LEU A C 1
ATOM 1781 O O . LEU A 1 234 ? -1.999 -4.086 -6.949 1 96.06 234 LEU A O 1
ATOM 1785 N N . ALA A 1 235 ? -0.004 -4.91 -6.43 1 97.19 235 ALA A N 1
ATOM 1786 C CA . ALA A 1 235 ? 0.721 -3.992 -7.305 1 97.19 235 ALA A CA 1
ATOM 1787 C C . ALA A 1 235 ? 0.362 -4.23 -8.766 1 97.19 235 ALA A C 1
ATOM 1789 O O . ALA A 1 235 ? -0.067 -3.309 -9.469 1 97.19 235 ALA A O 1
ATOM 1790 N N . PHE A 1 236 ? 0.46 -5.473 -9.234 1 97 236 PHE A N 1
ATOM 1791 C CA . PHE A 1 236 ? 0.283 -5.695 -10.664 1 97 236 PHE A CA 1
ATOM 1792 C C . PHE A 1 236 ? -1.193 -5.652 -11.039 1 97 236 PHE A C 1
ATOM 1794 O O . PHE A 1 236 ? -1.536 -5.441 -12.211 1 97 236 PHE A O 1
ATOM 1801 N N . ASN A 1 237 ? -2.078 -5.871 -10.039 1 94.81 237 ASN A N 1
ATOM 1802 C CA . ASN A 1 237 ? -3.504 -5.75 -10.328 1 94.81 237 ASN A CA 1
ATOM 1803 C C . ASN A 1 237 ? -3.859 -4.352 -10.828 1 94.81 237 ASN A C 1
ATOM 1805 O O . ASN A 1 237 ? -4.781 -4.191 -11.625 1 94.81 237 ASN A O 1
ATOM 1809 N N . GLN A 1 238 ? -3.105 -3.408 -10.375 1 93.06 238 GLN A N 1
ATOM 1810 C CA . GLN A 1 238 ? -3.346 -2.025 -10.773 1 93.06 238 GLN A CA 1
ATOM 1811 C C . GLN A 1 238 ? -2.373 -1.589 -11.867 1 93.06 238 GLN A C 1
ATOM 1813 O O . GLN A 1 238 ? -2.775 -0.95 -12.844 1 93.06 238 GLN A O 1
ATOM 1818 N N . ALA A 1 239 ? -1.126 -1.928 -11.781 1 96.06 239 ALA A N 1
ATOM 1819 C CA . ALA A 1 239 ? -0.077 -1.419 -12.656 1 96.06 239 ALA A CA 1
ATOM 1820 C C . ALA A 1 239 ? -0.073 -2.16 -13.992 1 96.06 239 ALA A C 1
ATOM 1822 O O . ALA A 1 239 ? 0.234 -1.574 -15.031 1 96.06 239 ALA A O 1
ATOM 1823 N N . GLY A 1 240 ? -0.374 -3.451 -13.852 1 96.56 240 GLY A N 1
ATOM 1824 C CA . GLY A 1 240 ? -0.189 -4.332 -15 1 96.56 240 GLY A CA 1
ATOM 1825 C C . GLY A 1 240 ? 1.056 -5.191 -14.891 1 96.56 240 GLY A C 1
ATOM 1826 O O . GLY A 1 240 ? 1.728 -5.199 -13.859 1 96.56 240 GLY A O 1
ATOM 1827 N N . LEU A 1 241 ? 1.268 -5.969 -15.906 1 97.69 241 LEU A N 1
ATOM 1828 C CA . LEU A 1 241 ? 2.436 -6.832 -16.031 1 97.69 241 LEU A CA 1
ATOM 1829 C C . LEU A 1 241 ? 3.236 -6.477 -17.281 1 97.69 241 LEU A C 1
ATOM 1831 O O . LEU A 1 241 ? 3.51 -5.301 -17.531 1 97.69 241 LEU A O 1
ATOM 1835 N N . GLY A 1 242 ? 3.746 -7.57 -18.016 1 98.38 242 GLY A N 1
ATOM 1836 C CA . GLY A 1 242 ? 4.539 -7.262 -19.203 1 98.38 242 GLY A CA 1
ATOM 1837 C C . GLY A 1 242 ? 4.809 -8.477 -20.062 1 98.38 242 GLY A C 1
ATOM 1838 O O . GLY A 1 242 ? 4.02 -9.422 -20.078 1 98.38 242 GLY A O 1
ATOM 1839 N N . ILE A 1 243 ? 5.848 -8.359 -20.859 1 98.75 243 ILE A N 1
ATOM 1840 C CA . ILE A 1 243 ? 6.098 -9.328 -21.906 1 98.75 243 ILE A CA 1
ATOM 1841 C C . ILE A 1 243 ? 6.734 -10.586 -21.312 1 98.75 243 ILE A C 1
ATOM 1843 O O . ILE A 1 243 ? 6.766 -11.641 -21.953 1 98.75 243 ILE A O 1
ATOM 1847 N N . THR A 1 244 ? 7.297 -10.5 -20.062 1 98.75 244 THR A N 1
ATOM 1848 C CA . THR A 1 244 ? 7.723 -11.742 -19.422 1 98.75 244 THR A CA 1
ATOM 1849 C C . THR A 1 244 ? 6.551 -12.711 -19.297 1 98.75 244 THR A C 1
ATOM 1851 O O . THR A 1 244 ? 6.637 -13.859 -19.734 1 98.75 244 THR A O 1
ATOM 1854 N N . HIS A 1 245 ? 5.453 -12.203 -18.75 1 97.5 245 HIS A N 1
ATOM 1855 C CA . HIS A 1 245 ? 4.266 -13.031 -18.578 1 97.5 245 HIS A CA 1
ATOM 1856 C C . HIS A 1 245 ? 3.674 -13.438 -19.922 1 97.5 245 HIS A C 1
ATOM 1858 O O . HIS A 1 245 ? 3.264 -14.594 -20.094 1 97.5 245 HIS A O 1
ATOM 1864 N N . ALA A 1 246 ? 3.619 -12.484 -20.812 1 96.81 246 ALA A N 1
ATOM 1865 C CA . ALA A 1 246 ? 3.053 -12.773 -22.125 1 96.81 246 ALA A CA 1
ATOM 1866 C C . ALA A 1 246 ? 3.77 -13.953 -22.781 1 96.81 246 ALA A C 1
ATOM 1868 O O . ALA A 1 246 ? 3.127 -14.844 -23.344 1 96.81 246 ALA A O 1
ATOM 1869 N N . LEU A 1 247 ? 5.055 -13.969 -22.719 1 97.75 247 LEU A N 1
ATOM 1870 C CA . LEU A 1 247 ? 5.863 -15.031 -23.297 1 97.75 247 LEU A CA 1
ATOM 1871 C C . LEU A 1 247 ? 5.762 -16.312 -22.469 1 97.75 247 LEU A C 1
ATOM 1873 O O . LEU A 1 247 ? 5.676 -17.406 -23.016 1 97.75 247 LEU A O 1
ATOM 1877 N N . ALA A 1 248 ? 5.754 -16.156 -21.156 1 96.31 248 ALA A N 1
ATOM 1878 C CA . ALA A 1 248 ? 5.684 -17.297 -20.25 1 96.31 248 ALA A CA 1
ATOM 1879 C C . ALA A 1 248 ? 4.387 -18.078 -20.453 1 96.31 248 ALA A C 1
ATOM 1881 O O . ALA A 1 248 ? 4.375 -19.312 -20.359 1 96.31 248 ALA A O 1
ATOM 1882 N N . HIS A 1 249 ? 3.309 -17.344 -20.672 1 91.81 249 HIS A N 1
ATOM 1883 C CA . HIS A 1 249 ? 2.033 -18 -20.938 1 91.81 249 HIS A CA 1
ATOM 1884 C C . HIS A 1 249 ? 2.135 -18.953 -22.141 1 91.81 249 HIS A C 1
ATOM 1886 O O . HIS A 1 249 ? 1.545 -20.031 -22.125 1 91.81 249 HIS A O 1
ATOM 1892 N N . GLN A 1 250 ? 2.893 -18.547 -23.125 1 92.38 250 GLN A N 1
ATOM 1893 C CA . GLN A 1 250 ? 3.047 -19.359 -24.328 1 92.38 250 GLN A CA 1
ATOM 1894 C C . GLN A 1 250 ? 3.93 -20.578 -24.047 1 92.38 250 GLN A C 1
ATOM 1896 O O . GLN A 1 250 ? 3.639 -21.688 -24.531 1 92.38 250 GLN A O 1
ATOM 1901 N N . LEU A 1 251 ? 4.984 -20.406 -23.266 1 93.12 251 LEU A N 1
ATOM 1902 C CA . LEU A 1 251 ? 5.867 -21.516 -22.906 1 93.12 251 LEU A CA 1
ATOM 1903 C C . LEU A 1 251 ? 5.113 -22.578 -22.125 1 93.12 251 LEU A C 1
ATOM 1905 O O . LEU A 1 251 ? 5.301 -23.766 -22.344 1 93.12 251 LEU A O 1
ATOM 1909 N N . GLY A 1 252 ? 4.363 -22.094 -21.188 1 88.31 252 GLY A N 1
ATOM 1910 C CA . GLY A 1 252 ? 3.545 -23.016 -20.422 1 88.31 252 GLY A CA 1
ATOM 1911 C C . GLY A 1 252 ? 2.562 -23.797 -21.281 1 88.31 252 GLY A C 1
ATOM 1912 O O . GLY A 1 252 ? 2.432 -25.016 -21.156 1 88.31 252 GLY A O 1
ATOM 1913 N N . GLY A 1 253 ? 1.854 -23.141 -22.188 1 83.75 253 GLY A N 1
ATOM 1914 C CA . GLY A 1 253 ? 0.867 -23.75 -23.047 1 83.75 253 GLY A CA 1
ATOM 1915 C C . GLY A 1 253 ? 1.474 -24.75 -24.031 1 83.75 253 GLY A C 1
ATOM 1916 O O . GLY A 1 253 ? 0.898 -25.797 -24.297 1 83.75 253 GLY A O 1
ATOM 1917 N N . GLN A 1 254 ? 2.686 -24.484 -24.531 1 85.94 254 GLN A N 1
ATOM 1918 C CA . GLN A 1 254 ? 3.285 -25.266 -25.609 1 85.94 254 GLN A CA 1
ATOM 1919 C C . GLN A 1 254 ? 4.145 -26.391 -25.047 1 85.94 254 GLN A C 1
ATOM 1921 O O . GLN A 1 254 ? 4.219 -27.469 -25.641 1 85.94 254 GLN A O 1
ATOM 1926 N N . PHE A 1 255 ? 4.797 -26.125 -23.891 1 90.06 255 PHE A N 1
ATOM 1927 C CA . PHE A 1 255 ? 5.797 -27.094 -23.438 1 90.06 255 PHE A CA 1
ATOM 1928 C C . PHE A 1 255 ? 5.469 -27.594 -22.047 1 90.06 255 PHE A C 1
ATOM 1930 O O . PHE A 1 255 ? 6.262 -28.312 -21.438 1 90.06 255 PHE A O 1
ATOM 1937 N N . HIS A 1 256 ? 4.375 -27.141 -21.453 1 86.75 256 HIS A N 1
ATOM 1938 C CA . HIS A 1 256 ? 3.916 -27.562 -20.141 1 86.75 256 HIS A CA 1
ATOM 1939 C C . HIS A 1 256 ? 4.945 -27.219 -19.062 1 86.75 256 HIS A C 1
ATOM 1941 O O . HIS A 1 256 ? 5.203 -28.031 -18.172 1 86.75 256 HIS A O 1
ATOM 1947 N N . ILE A 1 257 ? 5.613 -26.156 -19.266 1 92.06 257 ILE A N 1
ATOM 1948 C CA . ILE A 1 257 ? 6.535 -25.625 -18.266 1 92.06 257 ILE A CA 1
ATOM 1949 C C . ILE A 1 257 ? 5.754 -24.906 -17.172 1 92.06 257 ILE A C 1
ATOM 1951 O O . ILE A 1 257 ? 4.879 -24.078 -17.469 1 92.06 257 ILE A O 1
ATOM 1955 N N . PRO A 1 258 ? 5.996 -25.219 -15.906 1 91.88 258 PRO A N 1
ATOM 1956 C CA . PRO A 1 258 ? 5.312 -24.484 -14.836 1 91.88 258 PRO A CA 1
ATOM 1957 C C . PRO A 1 258 ? 5.445 -22.969 -14.984 1 91.88 258 PRO A C 1
ATOM 1959 O O . PRO A 1 258 ? 6.508 -22.469 -15.359 1 91.88 258 PRO A O 1
ATOM 1962 N N . HIS A 1 259 ? 4.418 -22.281 -14.719 1 92.12 259 HIS A N 1
ATOM 1963 C CA . HIS A 1 259 ? 4.281 -20.844 -14.992 1 92.12 259 HIS A CA 1
ATOM 1964 C C . HIS A 1 259 ? 5.426 -20.062 -14.359 1 92.12 259 HIS A C 1
ATOM 1966 O O . HIS A 1 259 ? 6.094 -19.281 -15.047 1 92.12 259 HIS A O 1
ATOM 1972 N N . GLY A 1 260 ? 5.691 -20.297 -13.047 1 95.81 260 GLY A N 1
ATOM 1973 C CA . GLY A 1 260 ? 6.754 -19.578 -12.352 1 95.81 260 GLY A CA 1
ATOM 1974 C C . GLY A 1 260 ? 8.125 -19.828 -12.945 1 95.81 260 GLY A C 1
ATOM 1975 O O . GLY A 1 260 ? 8.969 -18.938 -12.977 1 95.81 260 GLY A O 1
ATOM 1976 N N . LEU A 1 261 ? 8.336 -21.062 -13.422 1 97 261 LEU A N 1
ATOM 1977 C CA . LEU A 1 261 ? 9.609 -21.422 -14.039 1 97 261 LEU A CA 1
ATOM 1978 C C . LEU A 1 261 ? 9.758 -20.75 -15.398 1 97 261 LEU A C 1
ATOM 1980 O O . LEU A 1 261 ? 10.844 -20.25 -15.734 1 97 261 LEU A O 1
ATOM 1984 N N . ALA A 1 262 ? 8.68 -20.719 -16.156 1 96.69 262 ALA A N 1
ATOM 1985 C CA . ALA A 1 262 ? 8.703 -20.031 -17.438 1 96.69 262 ALA A CA 1
ATOM 1986 C C . ALA A 1 262 ? 9.062 -18.547 -17.266 1 96.69 262 ALA A C 1
ATOM 1988 O O . ALA A 1 262 ? 9.891 -18.016 -18 1 96.69 262 ALA A O 1
ATOM 1989 N N . ASN A 1 263 ? 8.477 -17.922 -16.312 1 98.06 263 ASN A N 1
ATOM 1990 C CA . ASN A 1 263 ? 8.781 -16.531 -15.992 1 98.06 263 ASN A CA 1
ATOM 1991 C C . ASN A 1 263 ? 10.242 -16.359 -15.602 1 98.06 263 ASN A C 1
ATOM 1993 O O . ASN A 1 263 ? 10.883 -15.383 -16 1 98.06 263 ASN A O 1
ATOM 1997 N N . THR A 1 264 ? 10.695 -17.281 -14.828 1 98.25 264 THR A N 1
ATOM 1998 C CA . THR A 1 264 ? 12.055 -17.219 -14.312 1 98.25 264 THR A CA 1
ATOM 1999 C C . THR A 1 264 ? 13.07 -17.234 -15.461 1 98.25 264 THR A C 1
ATOM 2001 O O . THR A 1 264 ? 14.047 -16.484 -15.43 1 98.25 264 THR A O 1
ATOM 2004 N N . MET A 1 265 ? 12.82 -18 -16.453 1 97.62 265 MET A N 1
ATOM 2005 C CA . MET A 1 265 ? 13.75 -18.156 -17.578 1 97.62 265 MET A CA 1
ATOM 2006 C C . MET A 1 265 ? 13.836 -16.859 -18.391 1 97.62 265 MET A C 1
ATOM 2008 O O . MET A 1 265 ? 14.867 -16.594 -19.016 1 97.62 265 MET A O 1
ATOM 2012 N N . LEU A 1 266 ? 12.805 -16.062 -18.312 1 98.56 266 LEU A N 1
ATOM 2013 C CA . LEU A 1 266 ? 12.688 -14.945 -19.234 1 98.56 266 LEU A CA 1
ATOM 2014 C C . LEU A 1 266 ? 13.047 -13.625 -18.562 1 98.56 266 LEU A C 1
ATOM 2016 O O . LEU A 1 266 ? 13.492 -12.688 -19.234 1 98.56 266 LEU A O 1
ATOM 2020 N N . VAL A 1 267 ? 12.867 -13.492 -17.281 1 98.75 267 VAL A N 1
ATOM 2021 C CA . VAL A 1 267 ? 12.742 -12.211 -16.594 1 98.75 267 VAL A CA 1
ATOM 2022 C C . VAL A 1 267 ? 14.047 -11.422 -16.703 1 98.75 267 VAL A C 1
ATOM 2024 O O . VAL A 1 267 ? 14.031 -10.219 -16.953 1 98.75 267 VAL A O 1
ATOM 2027 N N . ALA A 1 268 ? 15.18 -12.039 -16.547 1 98.5 268 ALA A N 1
ATOM 2028 C CA . ALA A 1 268 ? 16.453 -11.32 -16.594 1 98.5 268 ALA A CA 1
ATOM 2029 C C . ALA A 1 268 ? 16.656 -10.68 -17.969 1 98.5 268 ALA A C 1
ATOM 2031 O O . ALA A 1 268 ? 17.109 -9.539 -18.062 1 98.5 268 ALA A O 1
ATOM 2032 N N . ARG A 1 269 ? 16.297 -11.406 -19.016 1 98.19 269 ARG A N 1
ATOM 2033 C CA . ARG A 1 269 ? 16.453 -10.906 -20.375 1 98.19 269 ARG A CA 1
ATOM 2034 C C . ARG A 1 269 ? 15.461 -9.781 -20.656 1 98.19 269 ARG A C 1
ATOM 2036 O O . ARG A 1 269 ? 15.797 -8.805 -21.328 1 98.19 269 ARG A O 1
ATOM 2043 N N . VAL A 1 270 ? 14.281 -9.938 -20.156 1 98.81 270 VAL A N 1
ATOM 2044 C CA . VAL A 1 270 ? 13.258 -8.922 -20.391 1 98.81 270 VAL A CA 1
ATOM 2045 C C . VAL A 1 270 ? 13.617 -7.641 -19.656 1 98.81 270 VAL A C 1
ATOM 2047 O O . VAL A 1 270 ? 13.383 -6.539 -20.156 1 98.81 270 VAL A O 1
ATOM 2050 N N . VAL A 1 271 ? 14.195 -7.746 -18.469 1 98.88 271 VAL A N 1
ATOM 2051 C CA . VAL A 1 271 ? 14.648 -6.574 -17.719 1 98.88 271 VAL A CA 1
ATOM 2052 C C . VAL A 1 271 ? 15.672 -5.801 -18.562 1 98.88 271 VAL A C 1
ATOM 2054 O O . VAL A 1 271 ? 15.562 -4.582 -18.703 1 98.88 271 VAL A O 1
ATOM 2057 N N . MET A 1 272 ? 16.594 -6.52 -19.172 1 98.56 272 MET A N 1
ATOM 2058 C CA . MET A 1 272 ? 17.594 -5.883 -20.016 1 98.56 272 MET A CA 1
ATOM 2059 C C . MET A 1 272 ? 16.938 -5.258 -21.25 1 98.56 272 MET A C 1
ATOM 2061 O O . MET A 1 272 ? 17.25 -4.117 -21.609 1 98.56 272 MET A O 1
ATOM 2065 N N . PHE A 1 273 ? 16.062 -5.996 -21.844 1 98.75 273 PHE A N 1
ATOM 2066 C CA . PHE A 1 273 ? 15.367 -5.531 -23.047 1 98.75 273 PHE A CA 1
ATOM 2067 C C . PHE A 1 273 ? 14.609 -4.238 -22.766 1 98.75 273 PHE A C 1
ATOM 2069 O O . PHE A 1 273 ? 14.758 -3.254 -23.484 1 98.75 273 PHE A O 1
ATOM 2076 N N . ASN A 1 274 ? 13.766 -4.211 -21.641 1 98.88 274 ASN A N 1
ATOM 2077 C CA . ASN A 1 274 ? 12.984 -3.029 -21.281 1 98.88 274 ASN A CA 1
ATOM 2078 C C . ASN A 1 274 ? 13.883 -1.847 -20.938 1 98.88 274 ASN A C 1
ATOM 2080 O O . ASN A 1 274 ? 13.578 -0.705 -21.281 1 98.88 274 ASN A O 1
ATOM 2084 N N . ALA A 1 275 ? 15 -2.135 -20.234 1 98.69 275 ALA A N 1
ATOM 2085 C CA . ALA A 1 275 ? 15.922 -1.063 -19.875 1 98.69 275 ALA A CA 1
ATOM 2086 C C . ALA A 1 275 ? 16.5 -0.389 -21.109 1 98.69 275 ALA A C 1
ATOM 2088 O O . ALA A 1 275 ? 16.688 0.829 -21.125 1 98.69 275 ALA A O 1
ATOM 2089 N N . PHE A 1 276 ? 16.75 -1.135 -22.156 1 98 276 PHE A N 1
ATOM 2090 C CA . PHE A 1 276 ? 17.375 -0.62 -23.375 1 98 276 PHE A CA 1
ATOM 2091 C C . PHE A 1 276 ? 16.375 0.169 -24.203 1 98 276 PHE A C 1
ATOM 2093 O O . PHE A 1 276 ? 16.766 1.031 -25 1 98 276 PHE A O 1
ATOM 2100 N N . HIS A 1 277 ? 15.109 -0.068 -23.984 1 98.5 277 HIS A N 1
ATOM 2101 C CA . HIS A 1 277 ? 14.125 0.492 -24.906 1 98.5 277 HIS A CA 1
ATOM 2102 C C . HIS A 1 277 ? 13.258 1.537 -24.219 1 98.5 277 HIS A C 1
ATOM 2104 O O . HIS A 1 277 ? 12.516 2.268 -24.875 1 98.5 277 HIS A O 1
ATOM 2110 N N . ASP A 1 278 ? 13.289 1.604 -22.938 1 98.56 278 ASP A N 1
ATOM 2111 C CA . ASP A 1 278 ? 12.453 2.529 -22.188 1 98.56 278 ASP A CA 1
ATOM 2112 C C . ASP A 1 278 ? 13.242 3.191 -21.062 1 98.56 278 ASP A C 1
ATOM 2114 O O . ASP A 1 278 ? 13.617 2.531 -20.078 1 98.56 278 ASP A O 1
ATOM 2118 N N . GLU A 1 279 ? 13.453 4.473 -21.109 1 98.31 279 GLU A N 1
ATOM 2119 C CA . GLU A 1 279 ? 14.305 5.219 -20.188 1 98.31 279 GLU A CA 1
ATOM 2120 C C . GLU A 1 279 ? 13.734 5.184 -18.766 1 98.31 279 GLU A C 1
ATOM 2122 O O . GLU A 1 279 ? 14.492 5.145 -17.797 1 98.31 279 GLU A O 1
ATOM 2127 N N . GLU A 1 280 ? 12.453 5.25 -18.625 1 97.94 280 GLU A N 1
ATOM 2128 C CA . GLU A 1 280 ? 11.844 5.215 -17.312 1 97.94 280 GLU A CA 1
ATOM 2129 C C . GLU A 1 280 ? 12.016 3.85 -16.656 1 97.94 280 GLU A C 1
ATOM 2131 O O . GLU A 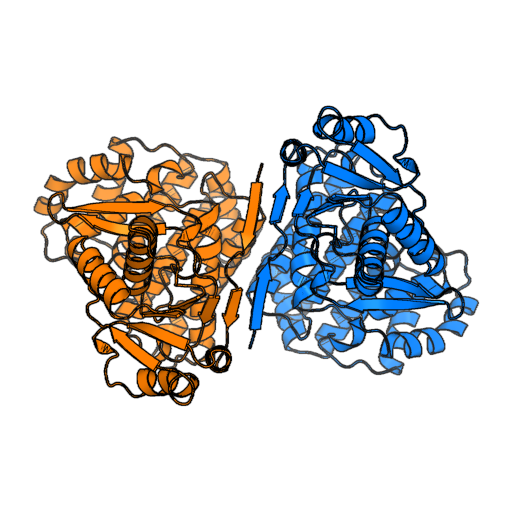1 280 ? 12.297 3.76 -15.453 1 97.94 280 GLU A O 1
ATOM 2136 N N . ALA A 1 281 ? 11.82 2.818 -17.438 1 98.69 281 ALA A N 1
ATOM 2137 C CA . ALA A 1 281 ? 12.086 1.481 -16.906 1 98.69 281 ALA A CA 1
ATOM 2138 C C . ALA A 1 281 ? 13.531 1.341 -16.469 1 98.69 281 ALA A C 1
ATOM 2140 O O . ALA A 1 281 ? 13.805 0.8 -15.391 1 98.69 281 ALA A O 1
ATOM 2141 N N . TYR A 1 282 ? 14.406 1.827 -17.344 1 98.75 282 TYR A N 1
ATOM 2142 C CA . TYR A 1 282 ? 15.828 1.801 -17.031 1 98.75 282 TYR A CA 1
ATOM 2143 C C . TYR A 1 282 ? 16.094 2.492 -15.695 1 98.75 282 TYR A C 1
ATOM 2145 O O . TYR A 1 282 ? 16.766 1.936 -14.82 1 98.75 282 TYR A O 1
ATOM 2153 N N . ARG A 1 283 ? 15.578 3.635 -15.516 1 98.25 283 ARG A N 1
ATOM 2154 C CA . ARG A 1 283 ? 15.758 4.418 -14.297 1 98.25 283 ARG A CA 1
ATOM 2155 C C . ARG A 1 283 ? 15.242 3.658 -13.078 1 98.25 283 ARG A C 1
ATOM 2157 O O . ARG A 1 283 ? 15.914 3.604 -12.047 1 98.25 283 ARG A O 1
ATOM 2164 N N . LYS A 1 284 ? 14.117 3.096 -13.164 1 98.5 284 LYS A N 1
ATOM 2165 C CA . LYS A 1 284 ? 13.5 2.377 -12.047 1 98.5 284 LYS A CA 1
ATOM 2166 C C . LYS A 1 284 ? 14.312 1.137 -11.68 1 98.5 284 LYS A C 1
ATOM 2168 O O . LYS A 1 284 ? 14.461 0.811 -10.5 1 98.5 284 LYS A O 1
ATOM 2173 N N . TYR A 1 285 ? 14.805 0.402 -12.695 1 98.81 285 TYR A N 1
ATOM 2174 C CA . TYR A 1 285 ? 15.625 -0.772 -12.438 1 98.81 285 TYR A CA 1
ATOM 2175 C C . TYR A 1 285 ? 16.906 -0.387 -11.695 1 98.81 285 TYR A C 1
ATOM 2177 O O . TYR A 1 285 ? 17.328 -1.087 -10.773 1 98.81 285 TYR A O 1
ATOM 2185 N N . VAL A 1 286 ? 17.484 0.677 -12.141 1 98.56 286 VAL A N 1
ATOM 2186 C CA . VAL A 1 286 ? 18.719 1.166 -11.516 1 98.56 286 VAL A CA 1
ATOM 2187 C C . VAL A 1 286 ? 18.438 1.551 -10.062 1 98.56 286 VAL A C 1
ATOM 2189 O O . VAL A 1 286 ? 19.188 1.175 -9.164 1 98.56 286 VAL A O 1
ATOM 2192 N N . GLN A 1 287 ? 17.391 2.244 -9.867 1 97.75 287 GLN A N 1
ATOM 2193 C CA . GLN A 1 287 ? 17.016 2.645 -8.516 1 97.75 287 GLN A CA 1
ATOM 2194 C C . GLN A 1 287 ? 16.75 1.426 -7.641 1 97.75 287 GLN A C 1
ATOM 2196 O O . GLN A 1 287 ? 17.109 1.407 -6.461 1 97.75 287 GLN A O 1
ATOM 2201 N N . LEU A 1 288 ? 16.109 0.467 -8.195 1 98.38 288 LEU A N 1
ATOM 2202 C CA . LEU A 1 288 ? 15.812 -0.765 -7.473 1 98.38 288 LEU A CA 1
ATOM 2203 C C . LEU A 1 288 ? 17.094 -1.465 -7.043 1 98.38 288 LEU A C 1
ATOM 2205 O O . LEU A 1 288 ? 17.203 -1.934 -5.91 1 98.38 288 LEU A O 1
ATOM 2209 N N . ALA A 1 289 ? 18.047 -1.558 -7.969 1 98.56 289 ALA A N 1
ATOM 2210 C CA . ALA A 1 289 ? 19.328 -2.205 -7.672 1 98.56 289 ALA A CA 1
ATOM 2211 C C . ALA A 1 289 ? 20.016 -1.54 -6.484 1 98.56 289 ALA A C 1
ATOM 2213 O O . ALA A 1 289 ? 20.562 -2.223 -5.617 1 98.56 289 ALA A O 1
ATOM 2214 N N . LYS A 1 290 ? 19.969 -0.273 -6.477 1 97.25 290 LYS A N 1
ATOM 2215 C CA . LYS A 1 290 ? 20.609 0.49 -5.414 1 97.25 290 LYS A CA 1
ATOM 2216 C C . LYS A 1 290 ? 19.844 0.372 -4.102 1 97.25 290 LYS A C 1
ATOM 2218 O O . LYS A 1 290 ? 20.438 0.172 -3.041 1 97.25 290 LYS A O 1
ATOM 2223 N N . MET A 1 291 ? 18.578 0.448 -4.184 1 96.62 291 MET A N 1
ATOM 2224 C CA . MET A 1 291 ? 17.719 0.346 -3.02 1 96.62 291 MET A CA 1
ATOM 2225 C C . MET A 1 291 ? 17.891 -1.002 -2.326 1 96.62 291 MET A C 1
ATOM 2227 O O . MET A 1 291 ? 17.875 -1.079 -1.098 1 96.62 291 MET A O 1
ATOM 2231 N N . LEU A 1 292 ? 18.062 -2.066 -3.098 1 97.31 292 LEU A N 1
ATOM 2232 C CA . LEU A 1 292 ? 18.125 -3.418 -2.553 1 97.31 292 LEU A CA 1
ATOM 2233 C C . LEU A 1 292 ? 19.562 -3.768 -2.166 1 97.31 292 LEU A C 1
ATOM 2235 O O . LEU A 1 292 ? 19.812 -4.848 -1.625 1 97.31 292 LEU A O 1
ATOM 2239 N N . GLY A 1 293 ? 20.5 -2.873 -2.502 1 96.62 293 GLY A N 1
ATOM 2240 C CA . GLY A 1 293 ? 21.859 -3.043 -2.047 1 96.62 293 GLY A CA 1
ATOM 2241 C C . GLY A 1 293 ? 22.719 -3.84 -3.012 1 96.62 293 GLY A C 1
ATOM 2242 O O . GLY A 1 293 ? 23.781 -4.332 -2.643 1 96.62 293 GLY A O 1
ATOM 2243 N N . PHE A 1 294 ? 22.234 -3.994 -4.23 1 97.75 294 PHE A N 1
ATOM 2244 C CA . PHE A 1 294 ? 23.016 -4.723 -5.223 1 97.75 294 PHE A CA 1
ATOM 2245 C C . PHE A 1 294 ? 24.094 -3.824 -5.828 1 97.75 294 PHE A C 1
ATOM 2247 O O . PHE A 1 294 ? 25.062 -4.312 -6.41 1 97.75 294 PHE A O 1
ATOM 2254 N N . ALA A 1 295 ? 23.844 -2.514 -5.746 1 97 295 ALA A N 1
ATOM 2255 C CA . ALA A 1 295 ? 24.766 -1.495 -6.227 1 97 295 ALA A CA 1
ATOM 2256 C C . ALA A 1 295 ? 24.812 -0.305 -5.273 1 97 295 ALA A C 1
ATOM 2258 O O . ALA A 1 295 ? 23.828 0.019 -4.621 1 97 295 ALA A O 1
ATOM 2259 N N . GLU A 1 296 ? 25.953 0.333 -5.242 1 94.88 296 GLU A N 1
ATOM 2260 C CA . GLU A 1 296 ? 26.094 1.543 -4.434 1 94.88 296 GLU A CA 1
ATOM 2261 C C . GLU A 1 296 ? 25.438 2.74 -5.121 1 94.88 296 GLU A C 1
ATOM 2263 O O . GLU A 1 296 ? 25.172 2.703 -6.324 1 94.88 296 GLU A O 1
ATOM 2268 N N . GLN A 1 297 ? 25.234 3.762 -4.336 1 92.62 297 GLN A N 1
ATOM 2269 C CA . GLN A 1 297 ? 24.609 4.961 -4.879 1 92.62 297 GLN A CA 1
ATOM 2270 C C . GLN A 1 297 ? 25.469 5.59 -5.965 1 92.62 297 GLN A C 1
ATOM 2272 O O . GLN A 1 297 ? 24.953 6.176 -6.918 1 92.62 297 GLN A O 1
ATOM 2277 N N . SER A 1 298 ? 26.766 5.406 -5.879 1 93.62 298 SER A N 1
ATOM 2278 C CA . SER A 1 298 ? 27.703 6.031 -6.809 1 93.62 298 SER A CA 1
ATOM 2279 C C . SER A 1 298 ? 27.906 5.164 -8.047 1 93.62 298 SER A C 1
ATOM 2281 O O . SER A 1 298 ? 28.531 5.602 -9.016 1 93.62 298 SER A O 1
ATOM 2283 N N . THR A 1 299 ? 27.359 3.949 -8.039 1 95.94 299 THR A N 1
ATOM 2284 C CA . THR A 1 299 ? 27.531 3.045 -9.172 1 95.94 299 THR A CA 1
ATOM 2285 C C . THR A 1 299 ? 26.859 3.619 -10.422 1 95.94 299 THR A C 1
ATOM 2287 O O . THR A 1 299 ? 25.766 4.18 -10.344 1 95.94 299 THR A O 1
ATOM 2290 N N . ASP A 1 300 ? 27.547 3.523 -11.5 1 97.62 300 ASP A N 1
ATOM 2291 C CA . ASP A 1 300 ? 26.969 4.02 -12.734 1 97.62 300 ASP A CA 1
ATOM 2292 C C . ASP A 1 300 ? 25.719 3.227 -13.109 1 97.62 300 ASP A C 1
ATOM 2294 O O . ASP A 1 300 ? 25.578 2.068 -12.719 1 97.62 300 ASP A O 1
ATOM 2298 N N . LYS A 1 301 ? 24.938 3.807 -13.984 1 97.69 301 LYS A N 1
ATOM 2299 C CA . LYS A 1 301 ? 23.625 3.256 -14.305 1 97.69 301 LYS A CA 1
ATOM 2300 C C . LYS A 1 301 ? 23.75 1.873 -14.938 1 97.69 301 LYS A C 1
ATOM 2302 O O . LYS A 1 301 ? 23 0.959 -14.594 1 97.69 301 LYS A O 1
ATOM 2307 N N . ARG A 1 302 ? 24.641 1.736 -15.82 1 97.94 302 ARG A N 1
ATOM 2308 C CA . ARG A 1 302 ? 24.797 0.475 -16.531 1 97.94 302 ARG A CA 1
ATOM 2309 C C . ARG A 1 302 ? 25.203 -0.648 -15.586 1 97.94 302 ARG A C 1
ATOM 2311 O O . ARG A 1 302 ? 24.641 -1.744 -15.641 1 97.94 302 ARG A O 1
ATOM 2318 N N . ASP A 1 303 ? 26.141 -0.402 -14.742 1 98.62 303 ASP A N 1
ATOM 2319 C CA . ASP A 1 303 ? 26.625 -1.405 -13.805 1 98.62 303 ASP A CA 1
ATOM 2320 C C . ASP A 1 303 ? 25.547 -1.77 -12.781 1 98.62 303 ASP A C 1
ATOM 2322 O O . ASP A 1 303 ? 25.469 -2.92 -12.344 1 98.62 303 ASP A O 1
ATOM 2326 N N . ALA A 1 304 ? 24.781 -0.762 -12.352 1 98.56 304 ALA A N 1
ATOM 2327 C CA . ALA A 1 304 ? 23.688 -1.025 -11.43 1 98.56 304 ALA A CA 1
ATOM 2328 C C . ALA A 1 304 ? 22.656 -1.954 -12.047 1 98.56 304 ALA A C 1
ATOM 2330 O O . ALA A 1 304 ? 22.141 -2.859 -11.391 1 98.56 304 ALA A O 1
ATOM 2331 N N . LEU A 1 305 ? 22.344 -1.71 -13.32 1 98.69 305 LEU A N 1
ATOM 2332 C CA . LEU A 1 305 ? 21.422 -2.584 -14.031 1 98.69 305 LEU A CA 1
ATOM 2333 C C . LEU A 1 305 ? 21.953 -4.008 -14.102 1 98.69 305 LEU A C 1
ATOM 2335 O O . LEU A 1 305 ? 21.219 -4.969 -13.859 1 98.69 305 LEU A O 1
ATOM 2339 N N . VAL A 1 306 ? 23.219 -4.168 -14.414 1 98.75 306 VAL A N 1
ATOM 2340 C CA . VAL A 1 306 ? 23.859 -5.473 -14.523 1 98.75 306 VAL A CA 1
ATOM 2341 C C . VAL A 1 306 ? 23.828 -6.18 -13.172 1 98.75 306 VAL A C 1
ATOM 2343 O O . VAL A 1 306 ? 23.609 -7.395 -13.102 1 98.75 306 VAL A O 1
ATOM 2346 N N . ALA A 1 307 ? 24.031 -5.375 -12.125 1 98.75 307 ALA A N 1
ATOM 2347 C CA . ALA A 1 307 ? 23.984 -5.941 -10.773 1 98.75 307 ALA A CA 1
ATOM 2348 C C . ALA A 1 307 ? 22.609 -6.508 -10.469 1 98.75 307 ALA A C 1
ATOM 2350 O O . ALA A 1 307 ? 22.484 -7.559 -9.828 1 98.75 307 ALA A O 1
ATOM 2351 N N . LEU A 1 308 ? 21.578 -5.797 -10.875 1 98.81 308 LEU A N 1
ATOM 2352 C CA . LEU A 1 308 ? 20.219 -6.281 -10.672 1 98.81 308 LEU A CA 1
ATOM 2353 C C . LEU A 1 308 ? 19.984 -7.582 -11.422 1 98.81 308 LEU A C 1
ATOM 2355 O O . LEU A 1 308 ? 19.438 -8.539 -10.867 1 98.81 308 LEU A O 1
ATOM 2359 N N . VAL A 1 309 ? 20.359 -7.652 -12.68 1 98.75 309 VAL A N 1
ATOM 2360 C CA . VAL A 1 309 ? 20.188 -8.82 -13.531 1 98.75 309 VAL A CA 1
ATOM 2361 C C . VAL A 1 309 ? 20.938 -10.016 -12.938 1 98.75 309 VAL A C 1
ATOM 2363 O O . VAL A 1 309 ? 20.406 -11.125 -12.875 1 98.75 309 VAL A O 1
ATOM 2366 N N . LYS A 1 310 ? 22.125 -9.758 -12.477 1 98.75 310 LYS A N 1
ATOM 2367 C CA . LYS A 1 310 ? 22.922 -10.805 -11.844 1 98.75 310 LYS A CA 1
ATOM 2368 C C . LYS A 1 310 ? 22.25 -11.328 -10.586 1 98.75 310 LYS A C 1
ATOM 2370 O O . LYS A 1 310 ? 22.266 -12.531 -10.32 1 98.75 310 LYS A O 1
ATOM 2375 N N . ALA A 1 311 ? 21.719 -10.383 -9.812 1 98.81 311 ALA A N 1
ATOM 2376 C CA . ALA A 1 311 ? 21.031 -10.781 -8.586 1 98.81 311 ALA A CA 1
ATOM 2377 C C . ALA A 1 311 ? 19.844 -11.695 -8.898 1 98.81 311 ALA A C 1
ATOM 2379 O O . ALA A 1 311 ? 19.609 -12.68 -8.188 1 98.81 311 ALA A O 1
ATOM 2380 N N . ILE A 1 312 ? 19.109 -11.406 -9.938 1 98.81 312 ILE A N 1
ATOM 2381 C CA . ILE A 1 312 ? 17.953 -12.195 -10.352 1 98.81 312 ILE A CA 1
ATOM 2382 C C . ILE A 1 312 ? 18.406 -13.594 -10.773 1 98.81 312 ILE A C 1
ATOM 2384 O O . ILE A 1 312 ? 17.844 -14.602 -10.336 1 98.81 312 ILE A O 1
ATOM 2388 N N . LEU A 1 313 ? 19.438 -13.648 -11.578 1 98.56 313 LEU A N 1
ATOM 2389 C CA . LEU A 1 313 ? 19.953 -14.922 -12.078 1 98.56 313 LEU A CA 1
ATOM 2390 C C . LEU A 1 313 ? 20.531 -15.758 -10.945 1 98.56 313 LEU A C 1
ATOM 2392 O O . LEU A 1 313 ? 20.344 -16.969 -10.898 1 98.56 313 LEU A O 1
ATOM 2396 N N . ASN A 1 314 ? 21.266 -15.078 -10.047 1 98.69 314 ASN A N 1
ATOM 2397 C CA . ASN A 1 314 ? 21.828 -15.781 -8.906 1 98.69 314 ASN A CA 1
ATOM 2398 C C . ASN A 1 314 ? 20.75 -16.375 -8.008 1 98.69 314 ASN A C 1
ATOM 2400 O O . ASN A 1 314 ? 20.906 -17.469 -7.477 1 98.69 314 ASN A O 1
ATOM 2404 N N . LEU A 1 315 ? 19.719 -15.617 -7.836 1 98.75 315 LEU A N 1
ATOM 2405 C CA . LEU A 1 315 ? 18.594 -16.141 -7.051 1 98.75 315 LEU A CA 1
ATOM 2406 C C . LEU A 1 315 ? 18 -17.375 -7.711 1 98.75 315 LEU A C 1
ATOM 2408 O O . LEU A 1 315 ? 17.812 -18.406 -7.055 1 98.75 315 LEU A O 1
ATOM 2412 N N . ALA A 1 316 ? 17.734 -17.344 -9.008 1 98.56 316 ALA A N 1
ATOM 2413 C CA . ALA A 1 316 ? 17.156 -18.469 -9.75 1 98.56 316 ALA A CA 1
ATOM 2414 C C . ALA A 1 316 ? 18.047 -19.703 -9.633 1 98.56 316 ALA A C 1
ATOM 2416 O O . ALA A 1 316 ? 17.562 -20.812 -9.422 1 98.56 316 ALA A O 1
ATOM 2417 N N . ARG A 1 317 ? 19.344 -19.5 -9.727 1 97.94 317 ARG A N 1
ATOM 2418 C CA . ARG A 1 317 ? 20.297 -20.594 -9.641 1 97.94 317 ARG A CA 1
ATOM 2419 C C . ARG A 1 317 ? 20.328 -21.188 -8.242 1 97.94 317 ARG A C 1
ATOM 2421 O O . ARG A 1 317 ? 20.375 -22.406 -8.078 1 97.94 317 ARG A O 1
ATOM 2428 N N . SER A 1 318 ? 20.312 -20.297 -7.281 1 97.88 318 SER A N 1
ATOM 2429 C CA . SER A 1 318 ? 20.344 -20.75 -5.895 1 97.88 318 SER A CA 1
ATOM 2430 C C . SER A 1 318 ? 19.109 -21.578 -5.562 1 97.88 318 SER A C 1
ATOM 2432 O O . SER A 1 318 ? 19.125 -22.391 -4.633 1 97.88 318 SER A O 1
ATOM 2434 N N . LEU A 1 319 ? 18.062 -21.422 -6.316 1 98.19 319 LEU A N 1
ATOM 2435 C CA . LEU A 1 319 ? 16.812 -22.141 -6.121 1 98.19 319 LEU A CA 1
ATOM 2436 C C . LEU A 1 319 ? 16.734 -23.344 -7.059 1 98.19 319 LEU A C 1
ATOM 2438 O O . LEU A 1 319 ? 15.672 -23.969 -7.184 1 98.19 319 LEU A O 1
ATOM 2442 N N . GLU A 1 320 ? 17.766 -23.547 -7.809 1 97.12 320 GLU A N 1
ATOM 2443 C CA . GLU A 1 320 ? 17.891 -24.688 -8.703 1 97.12 320 GLU A CA 1
ATOM 2444 C C . GLU A 1 320 ? 16.859 -24.625 -9.828 1 97.12 320 GLU A C 1
ATOM 2446 O O . GLU A 1 320 ? 16.312 -25.656 -10.234 1 97.12 320 GLU A O 1
ATOM 2451 N N . CYS A 1 321 ? 16.625 -23.469 -10.266 1 97.38 321 CYS A N 1
ATOM 2452 C CA . CYS A 1 321 ? 15.727 -23.312 -11.406 1 97.38 321 CYS A CA 1
ATOM 2453 C C . CYS A 1 321 ? 16.469 -23.516 -12.719 1 97.38 321 CYS A C 1
ATOM 2455 O O . CYS A 1 321 ? 17.469 -22.844 -12.992 1 97.38 321 CYS A O 1
ATOM 2457 N N . PRO A 1 322 ? 15.953 -24.406 -13.555 1 95.88 322 PRO A N 1
ATOM 2458 C CA . PRO A 1 322 ? 16.5 -24.438 -14.914 1 95.88 322 PRO A CA 1
ATOM 2459 C C . PRO A 1 322 ? 16.266 -23.141 -15.672 1 95.88 322 PRO A C 1
ATOM 2461 O O . PRO A 1 322 ? 15.195 -22.531 -15.547 1 95.88 322 PRO A O 1
ATOM 2464 N N . LEU A 1 323 ? 17.203 -22.703 -16.484 1 95.19 323 LEU A N 1
ATOM 2465 C CA . LEU A 1 323 ? 17.109 -21.375 -17.078 1 95.19 323 LEU A CA 1
ATOM 2466 C C . LEU A 1 323 ? 17.031 -21.469 -18.609 1 95.19 323 LEU A C 1
ATOM 2468 O O . LEU A 1 323 ? 17.203 -20.469 -19.297 1 95.19 323 LEU A O 1
ATOM 2472 N N . ASN A 1 324 ? 16.828 -22.656 -19.156 1 92.56 324 ASN A N 1
ATOM 2473 C CA . ASN A 1 324 ? 16.578 -22.859 -20.578 1 92.56 324 ASN A CA 1
ATOM 2474 C C . ASN A 1 324 ? 15.508 -23.922 -20.812 1 92.56 324 ASN A C 1
ATOM 2476 O O . ASN A 1 324 ? 15.25 -24.75 -19.938 1 92.56 324 ASN A O 1
ATOM 2480 N N . ILE A 1 325 ? 14.953 -23.922 -21.969 1 92.25 325 ILE A N 1
ATOM 2481 C CA . ILE A 1 325 ? 13.797 -24.75 -22.281 1 92.25 325 ILE A CA 1
ATOM 2482 C C . ILE A 1 325 ? 14.203 -26.219 -22.281 1 92.25 325 ILE A C 1
ATOM 2484 O O . ILE A 1 325 ? 13.453 -27.078 -21.812 1 92.25 325 ILE A O 1
ATOM 2488 N N . THR A 1 326 ? 15.414 -26.516 -22.75 1 90.25 326 THR A N 1
ATOM 2489 C CA . THR A 1 326 ? 15.859 -27.906 -22.875 1 90.25 326 THR A CA 1
ATOM 2490 C C . THR A 1 326 ? 16.031 -28.531 -21.5 1 90.25 326 THR A C 1
ATOM 2492 O O . THR A 1 326 ? 15.812 -29.734 -21.328 1 90.25 326 THR A O 1
ATOM 2495 N N . ALA A 1 327 ? 16.375 -27.688 -20.562 1 90.12 327 ALA A N 1
ATOM 2496 C CA . ALA A 1 327 ? 16.531 -28.156 -19.203 1 90.12 327 ALA A CA 1
ATOM 2497 C C . ALA A 1 327 ? 15.18 -28.219 -18.484 1 90.12 327 ALA A C 1
ATOM 2499 O O . ALA A 1 327 ? 14.984 -29.047 -17.578 1 90.12 327 ALA A O 1
ATOM 2500 N N . ALA A 1 328 ? 14.258 -27.422 -18.859 1 91.75 328 ALA A N 1
ATOM 2501 C CA . ALA A 1 328 ? 12.984 -27.266 -18.156 1 91.75 328 ALA A CA 1
ATOM 2502 C C . ALA A 1 328 ? 11.938 -28.234 -18.703 1 91.75 328 ALA A C 1
ATOM 2504 O O . ALA A 1 328 ? 11.008 -28.625 -17.984 1 91.75 328 ALA A O 1
ATOM 2505 N N . ALA A 1 329 ? 12.148 -28.562 -19.953 1 88.31 329 ALA A N 1
ATOM 2506 C CA . ALA A 1 329 ? 11.156 -29.406 -20.609 1 88.31 329 ALA A CA 1
ATOM 2507 C C . ALA A 1 329 ? 11.82 -30.5 -21.438 1 88.31 329 ALA A C 1
ATOM 2509 O O . ALA A 1 329 ? 13.016 -30.406 -21.75 1 88.31 329 ALA A O 1
ATOM 2510 N N . SER A 1 330 ? 11.086 -31.547 -21.703 1 86.12 330 SER A N 1
ATOM 2511 C CA . SER A 1 330 ? 11.562 -32.625 -22.531 1 86.12 330 SER A CA 1
ATOM 2512 C C . SER A 1 330 ? 11.398 -32.312 -24.016 1 86.12 330 SER A C 1
ATOM 2514 O O . SER A 1 330 ? 10.664 -33 -24.734 1 86.12 330 SER A O 1
ATOM 2516 N N . VAL A 1 331 ? 11.977 -31.281 -24.438 1 88.75 331 VAL A N 1
ATOM 2517 C CA . VAL A 1 331 ? 11.914 -30.859 -25.828 1 88.75 331 VAL A CA 1
ATOM 2518 C C . VAL A 1 331 ? 13.305 -30.469 -26.312 1 88.75 331 VAL A C 1
ATOM 2520 O O . VAL A 1 331 ? 14.094 -29.891 -25.562 1 88.75 331 VAL A O 1
ATOM 2523 N N . THR A 1 332 ? 13.57 -30.828 -27.578 1 89.06 332 THR A N 1
ATOM 2524 C CA . THR A 1 332 ? 14.859 -30.438 -28.156 1 89.06 332 THR A CA 1
ATOM 2525 C C . THR A 1 332 ? 14.859 -28.969 -28.531 1 89.06 332 THR A C 1
ATOM 2527 O O . THR A 1 332 ? 13.797 -28.375 -28.734 1 89.06 332 THR A O 1
ATOM 2530 N N . ALA A 1 333 ? 16.016 -28.438 -28.625 1 88.19 333 ALA A N 1
ATOM 2531 C CA . ALA A 1 333 ? 16.156 -27.0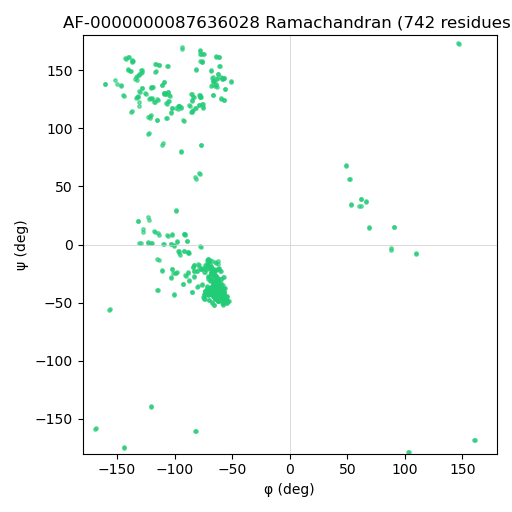47 -29.047 1 88.19 333 ALA A CA 1
ATOM 2532 C C . ALA A 1 333 ? 15.531 -26.828 -30.422 1 88.19 333 ALA A C 1
ATOM 2534 O O . ALA A 1 333 ? 14.938 -25.781 -30.672 1 88.19 333 ALA A O 1
ATOM 2535 N N . GLN A 1 334 ? 15.719 -27.781 -31.219 1 89.81 334 GLN A N 1
ATOM 2536 C CA . GLN A 1 334 ? 15.188 -27.688 -32.594 1 89.81 334 GLN A CA 1
ATOM 2537 C C . GLN A 1 334 ? 13.664 -27.641 -32.562 1 89.81 334 GLN A C 1
ATOM 2539 O O . GLN A 1 334 ? 13.055 -26.828 -33.281 1 89.81 334 GLN A O 1
ATOM 2544 N N . GLU A 1 335 ? 13.078 -28.453 -31.828 1 90.81 335 GLU A N 1
ATOM 2545 C CA . GLU A 1 335 ? 11.625 -28.469 -31.703 1 90.81 335 GLU A CA 1
ATOM 2546 C C . GLU A 1 335 ? 11.102 -27.156 -31.125 1 90.81 335 GLU A C 1
ATOM 2548 O O . GLU A 1 335 ? 10.078 -26.625 -31.578 1 90.81 335 GLU A O 1
ATOM 2553 N N . ALA A 1 336 ? 11.781 -26.688 -30.125 1 91 336 ALA A N 1
ATOM 2554 C CA . ALA A 1 336 ? 11.391 -25.438 -29.484 1 91 336 ALA A CA 1
ATOM 2555 C C . ALA A 1 336 ? 11.484 -24.266 -30.453 1 91 336 ALA A C 1
ATOM 2557 O O . ALA A 1 336 ? 10.609 -23.391 -30.484 1 91 336 ALA A O 1
ATOM 2558 N N . ARG A 1 337 ? 12.453 -24.25 -31.297 1 93.31 337 ARG A N 1
ATOM 2559 C CA . ARG A 1 337 ? 12.68 -23.172 -32.25 1 93.31 337 ARG A CA 1
ATOM 2560 C C . ARG A 1 337 ? 11.555 -23.094 -33.281 1 93.31 337 ARG A C 1
ATOM 2562 O O . ARG A 1 337 ? 11.188 -22.016 -33.719 1 93.31 337 ARG A O 1
ATOM 2569 N N . GLN A 1 338 ? 11.031 -24.203 -33.562 1 94.31 338 GLN A N 1
ATOM 2570 C CA . GLN A 1 338 ? 9.969 -24.266 -34.562 1 94.31 338 GLN A CA 1
ATOM 2571 C C . GLN A 1 338 ? 8.695 -23.578 -34.062 1 94.31 338 GLN A C 1
ATOM 2573 O O . GLN A 1 338 ? 7.852 -23.172 -34.875 1 94.31 338 GLN A O 1
ATOM 2578 N N . LYS A 1 339 ? 8.602 -23.422 -32.781 1 94.31 339 LYS A N 1
ATOM 2579 C CA . LYS A 1 339 ? 7.379 -22.875 -32.188 1 94.31 339 LYS A CA 1
ATOM 2580 C C . LYS A 1 339 ? 7.559 -21.391 -31.844 1 94.31 339 LYS A C 1
ATOM 2582 O O . LYS A 1 339 ? 6.602 -20.734 -31.438 1 94.31 339 LYS A O 1
ATOM 2587 N N . VAL A 1 340 ? 8.703 -20.891 -32.094 1 96.69 340 VAL A N 1
ATOM 2588 C CA . VAL A 1 340 ? 9.086 -19.547 -31.641 1 96.69 340 VAL A CA 1
ATOM 2589 C C . VAL A 1 340 ? 8.172 -18.5 -32.281 1 96.69 340 VAL A C 1
ATOM 2591 O O . VAL A 1 340 ? 7.633 -17.641 -31.578 1 96.69 340 VAL A O 1
ATOM 2594 N N . SER A 1 341 ? 7.973 -18.578 -33.594 1 97.19 341 SER A N 1
ATOM 2595 C CA . SER A 1 341 ? 7.172 -17.578 -34.281 1 97.19 341 SER A CA 1
ATOM 2596 C C . SER A 1 341 ? 5.723 -17.594 -33.812 1 97.19 341 SER A C 1
ATOM 2598 O O . SER A 1 341 ? 5.113 -16.547 -33.594 1 97.19 341 SER A O 1
ATOM 2600 N N . THR A 1 342 ? 5.254 -18.75 -33.656 1 95.31 342 THR A N 1
ATOM 2601 C CA . THR A 1 342 ? 3.881 -18.906 -33.188 1 95.31 342 THR A CA 1
ATOM 2602 C C . THR A 1 342 ? 3.725 -18.359 -31.781 1 95.31 342 THR A C 1
ATOM 2604 O O . THR A 1 342 ? 2.762 -17.656 -31.484 1 95.31 342 THR A O 1
ATOM 2607 N N . MET A 1 343 ? 4.652 -18.672 -30.922 1 95.5 343 MET A N 1
ATOM 2608 C CA . MET A 1 343 ? 4.605 -18.219 -29.531 1 95.5 343 MET A CA 1
ATOM 2609 C C . MET A 1 343 ? 4.703 -16.688 -29.453 1 95.5 343 MET A C 1
ATOM 2611 O O . MET A 1 343 ? 3.986 -16.062 -28.688 1 95.5 343 MET A O 1
ATOM 2615 N N . ALA A 1 344 ? 5.547 -16.156 -30.266 1 97.94 344 ALA A N 1
ATOM 2616 C CA . ALA A 1 344 ? 5.711 -14.703 -30.281 1 97.94 344 ALA A CA 1
ATOM 2617 C C . ALA A 1 344 ? 4.43 -14.008 -30.734 1 97.94 344 ALA A C 1
ATOM 2619 O O . ALA A 1 344 ? 4.02 -13 -30.156 1 97.94 344 ALA A O 1
ATOM 2620 N N . ALA A 1 345 ? 3.799 -14.539 -31.766 1 96.62 345 ALA A N 1
ATOM 2621 C CA . ALA A 1 345 ? 2.561 -13.969 -32.281 1 96.62 345 ALA A CA 1
ATOM 2622 C C . ALA A 1 345 ? 1.447 -14.023 -31.25 1 96.62 345 ALA A C 1
ATOM 2624 O O . ALA A 1 345 ? 0.692 -13.062 -31.094 1 96.62 345 ALA A O 1
ATOM 2625 N N . LYS A 1 346 ? 1.368 -15.109 -30.578 1 93.56 346 LYS A N 1
ATOM 2626 C CA . LYS A 1 346 ? 0.356 -15.258 -29.531 1 93.56 346 LYS A CA 1
ATOM 2627 C C . LYS A 1 346 ? 0.637 -14.336 -28.344 1 93.56 346 LYS A C 1
ATOM 2629 O O . LYS A 1 346 ? -0.291 -13.797 -27.734 1 93.56 346 LYS A O 1
ATOM 2634 N N . ALA A 1 347 ? 1.881 -14.18 -28 1 96.25 347 ALA A N 1
ATOM 2635 C CA . ALA A 1 347 ? 2.271 -13.312 -26.891 1 96.25 347 ALA A CA 1
ATOM 2636 C C . ALA A 1 347 ? 1.858 -11.867 -27.156 1 96.25 347 ALA A C 1
ATOM 2638 O O . ALA A 1 347 ? 1.492 -11.141 -26.234 1 96.25 347 ALA A O 1
ATOM 2639 N N . MET A 1 348 ? 1.916 -11.445 -28.406 1 96.75 348 MET A N 1
ATOM 2640 C CA . MET A 1 348 ? 1.547 -10.078 -28.766 1 96.75 348 MET A CA 1
ATOM 2641 C C . MET A 1 348 ? 0.064 -9.828 -28.516 1 96.75 348 MET A C 1
ATOM 2643 O O . MET A 1 348 ? -0.354 -8.688 -28.328 1 96.75 348 MET A O 1
ATOM 2647 N N . LYS A 1 349 ? -0.68 -10.891 -28.5 1 92.62 349 LYS A N 1
ATOM 2648 C CA . LYS A 1 349 ? -2.121 -10.781 -28.297 1 92.62 349 LYS A CA 1
ATOM 2649 C C . LYS A 1 349 ? -2.49 -11 -26.828 1 92.62 349 LYS A C 1
ATOM 2651 O O . LYS A 1 349 ? -3.654 -10.859 -26.453 1 92.62 349 LYS A O 1
ATOM 2656 N N . ASP A 1 350 ? -1.531 -11.344 -26.062 1 91.81 350 ASP A N 1
ATOM 2657 C CA . ASP A 1 350 ? -1.749 -11.602 -24.641 1 91.81 350 ASP A CA 1
ATOM 2658 C C . ASP A 1 350 ? -2.121 -10.312 -23.891 1 91.81 350 ASP A C 1
ATOM 2660 O O . ASP A 1 350 ? -1.589 -9.242 -24.203 1 91.81 350 ASP A O 1
ATOM 2664 N N . MET A 1 351 ? -2.941 -10.406 -22.984 1 89.69 351 MET A N 1
ATOM 2665 C CA . MET A 1 351 ? -3.436 -9.234 -22.266 1 89.69 351 MET A CA 1
ATOM 2666 C C . MET A 1 351 ? -2.299 -8.531 -21.531 1 89.69 351 MET A C 1
ATOM 2668 O O . MET A 1 351 ? -2.316 -7.309 -21.375 1 89.69 351 MET A O 1
ATOM 2672 N N . THR A 1 352 ? -1.299 -9.258 -21.031 1 94.56 352 THR A N 1
ATOM 2673 C CA . THR A 1 352 ? -0.221 -8.672 -20.234 1 94.56 352 THR A CA 1
ATOM 2674 C C . THR A 1 352 ? 0.761 -7.922 -21.141 1 94.56 352 THR A C 1
ATOM 2676 O O . THR A 1 352 ? 1.492 -7.043 -20.672 1 94.56 352 THR A O 1
ATOM 2679 N N . TYR A 1 353 ? 0.747 -8.25 -22.422 1 97.12 353 TYR A N 1
ATOM 2680 C CA . TYR A 1 353 ? 1.624 -7.598 -23.375 1 97.12 353 TYR A CA 1
ATOM 2681 C C . TYR A 1 353 ? 1.378 -6.094 -23.422 1 97.12 353 TYR A C 1
ATOM 2683 O O . TYR A 1 353 ? 2.322 -5.305 -23.516 1 97.12 353 TYR A O 1
ATOM 2691 N N . GLN A 1 354 ? 0.182 -5.695 -23.219 1 95.69 354 GLN A N 1
ATOM 2692 C CA . GLN A 1 354 ? -0.265 -4.332 -23.469 1 95.69 354 GLN A CA 1
ATOM 2693 C C . GLN A 1 354 ? 0.283 -3.367 -22.422 1 95.69 354 GLN A C 1
ATOM 2695 O O . GLN A 1 354 ? 0.379 -2.164 -22.672 1 95.69 354 GLN A O 1
ATOM 2700 N N . THR A 1 355 ? 0.65 -3.91 -21.312 1 97.44 355 THR A N 1
ATOM 2701 C CA . THR A 1 355 ? 1.035 -3.006 -20.234 1 97.44 355 THR A CA 1
ATOM 2702 C C . THR A 1 355 ? 2.553 -2.957 -20.094 1 97.44 355 THR A C 1
ATOM 2704 O O . THR A 1 355 ? 3.074 -2.264 -19.219 1 97.44 355 THR A O 1
ATOM 2707 N N . ASN A 1 356 ? 3.256 -3.689 -20.922 1 98.69 356 ASN A N 1
ATOM 2708 C CA . ASN A 1 356 ? 4.711 -3.572 -20.922 1 98.69 356 ASN A CA 1
ATOM 2709 C C . ASN A 1 356 ? 5.156 -2.148 -21.25 1 98.69 356 ASN A C 1
ATOM 2711 O O . ASN A 1 356 ? 4.523 -1.46 -22.047 1 98.69 356 ASN A O 1
ATOM 2715 N N . PRO A 1 357 ? 6.215 -1.66 -20.656 1 98.5 357 PRO A N 1
ATOM 2716 C CA . PRO A 1 357 ? 6.602 -0.26 -20.844 1 98.5 357 PRO A CA 1
ATOM 2717 C C . PRO A 1 357 ? 6.969 0.056 -22.297 1 98.5 357 PRO A C 1
ATOM 2719 O O . PRO A 1 357 ? 6.836 1.202 -22.734 1 98.5 357 PRO A O 1
ATOM 2722 N N . TYR A 1 358 ? 7.465 -0.915 -23.031 1 98.19 358 TYR A N 1
ATOM 2723 C CA . TYR A 1 358 ? 7.836 -0.771 -24.438 1 98.19 358 TYR A CA 1
ATOM 2724 C C . TYR A 1 358 ? 7.027 -1.72 -25.312 1 98.19 358 TYR A C 1
ATOM 2726 O O . TYR A 1 358 ? 6.82 -2.883 -24.953 1 98.19 358 TYR A O 1
ATOM 2734 N N . ALA A 1 359 ? 6.508 -1.226 -26.453 1 97.75 359 ALA A N 1
ATOM 2735 C CA . ALA A 1 359 ? 5.758 -2.055 -27.391 1 97.75 359 ALA A CA 1
ATOM 2736 C C . ALA A 1 359 ? 6.695 -2.93 -28.219 1 97.75 359 ALA A C 1
ATOM 2738 O O . ALA A 1 359 ? 7.039 -2.582 -29.359 1 97.75 359 ALA A O 1
ATOM 2739 N N . ALA A 1 360 ? 7.055 -4.031 -27.734 1 98.25 360 ALA A N 1
ATOM 2740 C CA . ALA A 1 360 ? 7.988 -4.949 -28.375 1 98.25 360 ALA A CA 1
ATOM 2741 C C . ALA A 1 360 ? 7.41 -5.484 -29.688 1 98.25 360 ALA A C 1
ATOM 2743 O O . ALA A 1 360 ? 6.219 -5.793 -29.766 1 98.25 360 ALA A O 1
ATOM 2744 N N . SER A 1 361 ? 8.242 -5.551 -30.703 1 98.25 361 SER A N 1
ATOM 2745 C CA . SER A 1 361 ? 7.824 -6.137 -31.984 1 98.25 361 SER A CA 1
ATOM 2746 C C . SER A 1 361 ? 7.82 -7.66 -31.906 1 98.25 361 SER A C 1
ATOM 2748 O O . SER A 1 361 ? 8.32 -8.242 -30.938 1 98.25 361 SER A O 1
ATOM 2750 N N . GLN A 1 362 ? 7.195 -8.258 -32.906 1 98.06 362 GLN A N 1
ATOM 2751 C CA . GLN A 1 362 ? 7.246 -9.719 -32.969 1 98.06 362 GLN A CA 1
ATOM 2752 C C . GLN A 1 362 ? 8.688 -10.211 -33.031 1 98.06 362 GLN A C 1
ATOM 2754 O O . GLN A 1 362 ? 9.023 -11.211 -32.375 1 98.06 362 GLN A O 1
ATOM 2759 N N . ASP A 1 363 ? 9.508 -9.523 -33.781 1 98.25 363 ASP A N 1
ATOM 2760 C CA . ASP A 1 363 ? 10.922 -9.875 -33.875 1 98.25 363 ASP A CA 1
ATOM 2761 C C . ASP A 1 363 ? 11.602 -9.789 -32.5 1 98.25 363 ASP A C 1
ATOM 2763 O O . ASP A 1 363 ? 12.438 -10.633 -32.156 1 98.25 363 ASP A O 1
ATOM 2767 N N . ASP A 1 364 ? 11.289 -8.758 -31.75 1 98.56 364 ASP A N 1
ATOM 2768 C CA . ASP A 1 364 ? 11.82 -8.617 -30.406 1 98.56 364 ASP A CA 1
ATOM 2769 C C . ASP A 1 364 ? 11.477 -9.828 -29.547 1 98.56 364 ASP A C 1
ATOM 2771 O O . ASP A 1 364 ? 12.336 -10.375 -28.859 1 98.56 364 ASP A O 1
ATOM 2775 N N . LEU A 1 365 ? 10.211 -10.242 -29.578 1 98.75 365 LEU A N 1
ATOM 2776 C CA . LEU A 1 365 ? 9.719 -11.352 -28.766 1 98.75 365 LEU A CA 1
ATOM 2777 C C . LEU A 1 365 ? 10.352 -12.672 -29.203 1 98.75 365 LEU A C 1
ATOM 2779 O O . LEU A 1 365 ? 10.672 -13.516 -28.375 1 98.75 365 LEU A O 1
ATOM 2783 N N . GLU A 1 366 ? 10.5 -12.852 -30.516 1 98.31 366 GLU A N 1
ATOM 2784 C CA . GLU A 1 366 ? 11.164 -14.055 -31.031 1 98.31 366 GLU A CA 1
ATOM 2785 C C . GLU A 1 366 ? 12.602 -14.141 -30.516 1 98.31 366 GLU A C 1
ATOM 2787 O O . GLU A 1 366 ? 13.055 -15.203 -30.094 1 98.31 366 GLU A O 1
ATOM 2792 N N . ASN A 1 367 ? 13.273 -13.031 -30.562 1 98.12 367 ASN A N 1
ATOM 2793 C CA . ASN A 1 367 ? 14.656 -13 -30.094 1 98.12 367 ASN A CA 1
ATOM 2794 C C . ASN A 1 367 ? 14.766 -13.336 -28.609 1 98.12 367 ASN A C 1
ATOM 2796 O O . ASN A 1 367 ? 15.688 -14.039 -28.203 1 98.12 367 ASN A O 1
ATOM 2800 N N . LEU A 1 368 ? 13.859 -12.805 -27.812 1 98.12 368 LEU A N 1
ATOM 2801 C CA . LEU A 1 368 ? 13.852 -13.102 -26.391 1 98.12 368 LEU A CA 1
ATOM 2802 C C . LEU A 1 368 ? 13.625 -14.594 -26.141 1 98.12 368 LEU A C 1
ATOM 2804 O O . LEU A 1 368 ? 14.258 -15.18 -25.266 1 98.12 368 LEU A O 1
ATOM 2808 N N . LEU A 1 369 ? 12.727 -15.211 -26.938 1 97.62 369 LEU A N 1
ATOM 2809 C CA . LEU A 1 369 ? 12.469 -16.641 -26.812 1 97.62 369 LEU A CA 1
ATOM 2810 C C . LEU A 1 369 ? 13.695 -17.453 -27.203 1 97.62 369 LEU A C 1
ATOM 2812 O O . LEU A 1 369 ? 14.031 -18.438 -26.531 1 97.62 369 LEU A O 1
ATOM 2816 N N . LEU A 1 370 ? 14.367 -17 -28.25 1 96.62 370 LEU A N 1
ATOM 2817 C CA . LEU A 1 370 ? 15.539 -17.719 -28.75 1 96.62 370 LEU A CA 1
ATOM 2818 C C . LEU A 1 370 ? 16.672 -17.703 -27.734 1 96.62 370 LEU A C 1
ATOM 2820 O O . LEU A 1 370 ? 17.453 -18.641 -27.656 1 96.62 370 LEU A O 1
ATOM 2824 N N . MET A 1 371 ? 16.703 -16.703 -26.891 1 94.75 371 MET A N 1
ATOM 2825 C CA . MET A 1 371 ? 17.766 -16.547 -25.891 1 94.75 371 MET A CA 1
ATOM 2826 C C . MET A 1 371 ? 17.641 -17.594 -24.797 1 94.75 371 MET A C 1
ATOM 2828 O O . MET A 1 371 ? 18.594 -17.828 -24.047 1 94.75 371 MET A O 1
ATOM 2832 N N . ILE A 1 372 ? 16.484 -18.234 -24.672 1 93.94 372 ILE A N 1
ATOM 2833 C CA . ILE A 1 372 ? 16.312 -19.188 -23.578 1 93.94 372 ILE A CA 1
ATOM 2834 C C . ILE A 1 372 ? 16.172 -20.609 -24.125 1 93.94 372 ILE A C 1
ATOM 2836 O O . ILE A 1 372 ? 15.727 -21.516 -23.422 1 93.94 372 ILE A O 1
ATOM 2840 N N . MET A 1 373 ? 16.375 -20.797 -25.391 1 89.94 373 MET A N 1
ATOM 2841 C CA . MET A 1 373 ? 16.312 -22.125 -25.969 1 89.94 373 MET A CA 1
ATOM 2842 C C . MET A 1 373 ? 17.547 -22.938 -25.641 1 89.94 373 MET A C 1
ATOM 2844 O O . MET A 1 373 ? 18.625 -22.375 -25.391 1 89.94 373 MET A O 1
ATOM 2848 N N . MET B 1 1 ? -3.111 -10.93 14.648 1 73.75 1 MET B N 1
ATOM 2849 C CA . MET B 1 1 ? -3.4 -10.914 13.219 1 73.75 1 MET B CA 1
ATOM 2850 C C . MET B 1 1 ? -3.328 -9.5 12.656 1 73.75 1 MET B C 1
ATOM 2852 O O . MET B 1 1 ? -3.766 -8.547 13.312 1 73.75 1 MET B O 1
ATOM 2856 N N . ASN B 1 2 ? -2.574 -9.414 11.539 1 76.38 2 ASN B N 1
ATOM 2857 C CA . ASN B 1 2 ? -2.496 -8.133 10.844 1 76.38 2 ASN B CA 1
ATOM 2858 C C . ASN B 1 2 ? -3.668 -7.949 9.883 1 76.38 2 ASN B C 1
ATOM 2860 O O . ASN B 1 2 ? -4.082 -8.891 9.203 1 76.38 2 ASN B O 1
ATOM 2864 N N . LYS B 1 3 ? -4.301 -6.855 9.992 1 79.88 3 LYS B N 1
ATOM 2865 C CA . LYS B 1 3 ? -5.371 -6.492 9.07 1 79.88 3 LYS B CA 1
ATOM 2866 C C . LYS B 1 3 ? -4.926 -5.375 8.125 1 79.88 3 LYS B C 1
ATOM 2868 O O . LYS B 1 3 ? -4.258 -4.43 8.547 1 79.88 3 LYS B O 1
ATOM 2873 N N . TRP B 1 4 ? -5.152 -5.609 6.855 1 83.69 4 TRP B N 1
ATOM 2874 C CA . TRP B 1 4 ? -4.855 -4.555 5.891 1 83.69 4 TRP B CA 1
ATOM 2875 C C . TRP B 1 4 ? -6.031 -4.344 4.941 1 83.69 4 TRP B C 1
ATOM 2877 O O . TRP B 1 4 ? -6.547 -5.297 4.355 1 83.69 4 TRP B O 1
ATOM 2887 N N . THR B 1 5 ? -6.492 -3.121 4.93 1 79.31 5 THR B N 1
ATOM 2888 C CA . THR B 1 5 ? -7.57 -2.709 4.035 1 79.31 5 THR B CA 1
ATOM 2889 C C . THR B 1 5 ? -7.453 -1.225 3.701 1 79.31 5 THR B C 1
ATOM 2891 O O . THR B 1 5 ? -6.91 -0.445 4.488 1 79.31 5 THR B O 1
ATOM 2894 N N . PHE B 1 6 ? -7.723 -0.88 2.52 1 82 6 PHE B N 1
ATOM 2895 C CA . PHE B 1 6 ? -7.887 0.51 2.111 1 82 6 PHE B CA 1
ATOM 2896 C C . PHE B 1 6 ? -9.344 0.802 1.767 1 82 6 PHE B C 1
ATOM 2898 O O . PHE B 1 6 ? -9.727 0.783 0.594 1 82 6 PHE B O 1
ATOM 2905 N N . PRO B 1 7 ? -10.07 1.123 2.74 1 82.38 7 PRO B N 1
ATOM 2906 C CA . PRO B 1 7 ? -11.5 1.311 2.492 1 82.38 7 PRO B CA 1
ATOM 2907 C C . PRO B 1 7 ? -11.797 2.545 1.644 1 82.38 7 PRO B C 1
ATOM 2909 O O . PRO B 1 7 ? -12.781 2.564 0.895 1 82.38 7 PRO B O 1
ATOM 2912 N N . THR B 1 8 ? -10.914 3.584 1.81 1 92.38 8 THR B N 1
ATOM 2913 C CA . THR B 1 8 ? -11.094 4.816 1.047 1 92.38 8 THR B CA 1
ATOM 2914 C C . THR B 1 8 ? -10.609 4.637 -0.389 1 92.38 8 THR B C 1
ATOM 2916 O O . THR B 1 8 ? -9.5 4.141 -0.62 1 92.38 8 THR B O 1
ATOM 2919 N N . ASN B 1 9 ? -11.484 4.973 -1.38 1 93 9 ASN B N 1
ATOM 2920 C CA . ASN B 1 9 ? -11.062 5.008 -2.775 1 93 9 ASN B CA 1
ATOM 2921 C C . ASN B 1 9 ? -10.227 6.25 -3.076 1 93 9 ASN B C 1
ATOM 2923 O O . ASN B 1 9 ? -10.711 7.375 -2.945 1 93 9 ASN B O 1
ATOM 2927 N N . ILE B 1 10 ? -9.039 6.055 -3.518 1 95.25 10 ILE B N 1
ATOM 2928 C CA . ILE B 1 10 ? -8.125 7.176 -3.744 1 95.25 10 ILE B CA 1
ATOM 2929 C C . ILE B 1 10 ? -7.992 7.434 -5.242 1 95.25 10 ILE B C 1
ATOM 2931 O O . ILE B 1 10 ? -7.68 6.523 -6.012 1 95.25 10 ILE B O 1
ATOM 2935 N N . TYR B 1 11 ? -8.281 8.609 -5.648 1 95.62 11 TYR B N 1
ATOM 2936 C CA . TYR B 1 11 ? -8.062 9.078 -7.012 1 95.62 11 TYR B CA 1
ATOM 2937 C C . TYR B 1 11 ? -7.031 10.195 -7.039 1 95.62 11 TYR B C 1
ATOM 2939 O O . TYR B 1 11 ? -7.18 11.211 -6.348 1 95.62 11 TYR B O 1
ATOM 2947 N N . ALA B 1 12 ? -6.023 10.039 -7.816 1 95.12 12 ALA B N 1
ATOM 2948 C CA . ALA B 1 12 ? -4.914 10.992 -7.805 1 95.12 12 ALA B CA 1
ATOM 2949 C C . ALA B 1 12 ? -4.566 11.445 -9.219 1 95.12 12 ALA B C 1
ATOM 2951 O O . ALA B 1 12 ? -4.488 10.633 -10.141 1 95.12 12 ALA B O 1
ATOM 2952 N N . GLY B 1 13 ? -4.43 12.703 -9.414 1 92.81 13 GLY B N 1
ATOM 2953 C CA . GLY B 1 13 ? -4.02 13.266 -10.695 1 92.81 13 GLY B CA 1
ATOM 2954 C C . GLY B 1 13 ? -4.66 14.609 -10.984 1 92.81 13 GLY B C 1
ATOM 2955 O O . GLY B 1 13 ? -5.562 15.047 -10.266 1 92.81 13 GLY B O 1
ATOM 2956 N N . ALA B 1 14 ? -4.23 15.25 -12.07 1 89.56 14 ALA B N 1
ATOM 2957 C CA . ALA B 1 14 ? -4.766 16.547 -12.461 1 89.56 14 ALA B CA 1
ATOM 2958 C C . ALA B 1 14 ? -6.223 16.438 -12.891 1 89.56 14 ALA B C 1
ATOM 2960 O O . ALA B 1 14 ? -7 17.375 -12.727 1 89.56 14 ALA B O 1
ATOM 2961 N N . ASP B 1 15 ? -6.574 15.25 -13.312 1 93 15 ASP B N 1
ATOM 2962 C CA . ASP B 1 15 ? -7.926 15.055 -13.828 1 93 15 ASP B CA 1
ATOM 2963 C C . ASP B 1 15 ? -8.805 14.359 -12.789 1 93 15 ASP B C 1
ATOM 2965 O O . ASP B 1 15 ? -9.938 13.961 -13.102 1 93 15 ASP B O 1
ATOM 2969 N N . ALA B 1 16 ? -8.281 14.227 -11.602 1 95.06 16 ALA B N 1
ATOM 2970 C CA . ALA B 1 16 ? -8.992 13.461 -10.586 1 95.06 16 ALA B CA 1
ATOM 2971 C C . ALA B 1 16 ? -10.305 14.141 -10.195 1 95.06 16 ALA B C 1
ATOM 2973 O O . ALA B 1 16 ? -11.266 13.477 -9.797 1 95.06 16 ALA B O 1
ATOM 2974 N N . LEU B 1 17 ? -10.445 15.422 -10.398 1 96.06 17 LEU B N 1
ATOM 2975 C CA . LEU B 1 17 ? -11.633 16.172 -10.016 1 96.06 17 LEU B CA 1
ATOM 2976 C C . LEU B 1 17 ? -12.82 15.789 -10.883 1 96.06 17 LEU B C 1
ATOM 2978 O O . LEU B 1 17 ? -13.969 16.078 -10.531 1 96.06 17 LEU B O 1
ATOM 2982 N N . SER B 1 18 ? -12.562 15.141 -12.023 1 95.19 18 SER B N 1
ATOM 2983 C CA . SER B 1 18 ? -13.648 14.695 -12.898 1 95.19 18 SER B CA 1
ATOM 2984 C C . SER B 1 18 ? -14.555 13.703 -12.188 1 95.19 18 SER B C 1
ATOM 2986 O O . SER B 1 18 ? -15.719 13.531 -12.57 1 95.19 18 SER B O 1
ATOM 2988 N N . ARG B 1 19 ? -14.023 13.07 -11.109 1 94.88 19 ARG B N 1
ATOM 2989 C CA . ARG B 1 19 ? -14.805 12.141 -10.297 1 94.88 19 ARG B CA 1
ATOM 2990 C C . ARG B 1 19 ? -16.062 12.812 -9.742 1 94.88 19 ARG B C 1
ATOM 2992 O O . ARG B 1 19 ? -17.078 12.156 -9.516 1 94.88 19 ARG B O 1
ATOM 2999 N N . LEU B 1 20 ? -15.992 14.078 -9.555 1 96.38 20 LEU B N 1
ATOM 3000 C CA . LEU B 1 20 ? -17.078 14.82 -8.906 1 96.38 20 LEU B CA 1
ATOM 3001 C C . LEU B 1 20 ? -18.297 14.906 -9.812 1 96.38 20 LEU B C 1
ATOM 3003 O O . LEU B 1 20 ? -19.406 15.172 -9.344 1 96.38 20 LEU B O 1
ATOM 3007 N N . SER B 1 21 ? -18.125 14.688 -11.078 1 95.62 21 SER B N 1
ATOM 3008 C CA . SER B 1 21 ? -19.234 14.734 -12.023 1 95.62 21 SER B CA 1
ATOM 3009 C C . SER B 1 21 ? -20.172 13.531 -11.852 1 95.62 21 SER B C 1
ATOM 3011 O O . SER B 1 21 ? -21.25 13.492 -12.445 1 95.62 21 SER B O 1
ATOM 3013 N N . GLN B 1 22 ? -19.734 12.555 -11.102 1 94.25 22 GLN B N 1
ATOM 3014 C CA . GLN B 1 22 ? -20.531 11.352 -10.898 1 94.25 22 GLN B CA 1
ATOM 3015 C C . GLN B 1 22 ? -21.828 11.664 -10.156 1 94.25 22 GLN B C 1
ATOM 3017 O O . GLN B 1 22 ? -22.797 10.922 -10.242 1 94.25 22 GLN B O 1
ATOM 3022 N N . PHE B 1 23 ? -21.828 12.742 -9.336 1 96.19 23 PHE B N 1
ATOM 3023 C CA . PHE B 1 23 ? -22.984 13.078 -8.516 1 96.19 23 PHE B CA 1
ATOM 3024 C C . PHE B 1 23 ? -24.062 13.742 -9.352 1 96.19 23 PHE B C 1
ATOM 3026 O O . PHE B 1 23 ? -23.797 14.688 -10.086 1 96.19 23 PHE B O 1
ATOM 3033 N N . GLN B 1 24 ? -25.266 13.188 -9.258 1 96.31 24 GLN B N 1
ATOM 3034 C CA . GLN B 1 24 ? -26.438 13.688 -9.977 1 96.31 24 GLN B CA 1
ATOM 3035 C C . GLN B 1 24 ? -27.641 13.781 -9.062 1 96.31 24 GLN B C 1
ATOM 3037 O O . GLN B 1 24 ? -27.984 12.82 -8.375 1 96.31 24 GLN B O 1
ATOM 3042 N N . GLN B 1 25 ? -28.219 15 -9.062 1 97.19 25 GLN B N 1
ATOM 3043 C CA . GLN B 1 25 ? -29.453 15.242 -8.312 1 97.19 25 GLN B CA 1
ATOM 3044 C C . GLN B 1 25 ? -29.234 15.016 -6.82 1 97.19 25 GLN B C 1
ATOM 3046 O O . GLN B 1 25 ? -30.031 14.359 -6.16 1 97.19 25 GLN B O 1
ATOM 3051 N N . GLU B 1 26 ? -28.109 15.43 -6.328 1 98 26 GLU B N 1
ATOM 3052 C CA . GLU B 1 26 ? -27.766 15.312 -4.918 1 98 26 GLU B CA 1
ATOM 3053 C C . GLU B 1 26 ? -27.828 16.656 -4.215 1 98 26 GLU B C 1
ATOM 3055 O O . GLU B 1 26 ? -27.812 17.703 -4.863 1 98 26 GLU B O 1
ATOM 3060 N N . ARG B 1 27 ? -28.078 16.641 -2.93 1 98.31 27 ARG B N 1
ATOM 3061 C CA . ARG B 1 27 ? -27.812 17.766 -2.043 1 98.31 27 ARG B CA 1
ATOM 3062 C C . ARG B 1 27 ? -26.422 17.672 -1.43 1 98.31 27 ARG B C 1
ATOM 3064 O O . ARG B 1 27 ? -26.172 16.828 -0.562 1 98.31 27 ARG B O 1
ATOM 3071 N N . ILE B 1 28 ? -25.562 18.531 -1.932 1 98.44 28 ILE B N 1
ATOM 3072 C CA . ILE B 1 28 ? -24.141 18.406 -1.58 1 98.44 28 ILE B CA 1
ATOM 3073 C C . ILE B 1 28 ? -23.75 19.516 -0.616 1 98.44 28 ILE B C 1
ATOM 3075 O O . ILE B 1 28 ? -23.953 20.703 -0.909 1 98.44 28 ILE B O 1
ATOM 3079 N N . LEU B 1 29 ? -23.281 19.125 0.548 1 98.5 29 LEU B N 1
ATOM 3080 C CA . LEU B 1 29 ? -22.688 20.078 1.482 1 98.5 29 LEU B CA 1
ATOM 3081 C C . LEU B 1 29 ? -21.172 20.109 1.34 1 98.5 29 LEU B C 1
ATOM 3083 O O . LEU B 1 29 ? -20.516 19.078 1.525 1 98.5 29 LEU B O 1
ATOM 3087 N N . VAL B 1 30 ? -20.641 21.25 0.992 1 98.12 30 VAL B N 1
ATOM 3088 C CA . VAL B 1 30 ? -19.203 21.438 0.862 1 98.12 30 VAL B CA 1
ATOM 3089 C C . VAL B 1 30 ? -18.672 22.188 2.078 1 98.12 30 VAL B C 1
ATOM 3091 O O . VAL B 1 30 ? -19.016 23.344 2.307 1 98.12 30 VAL B O 1
ATOM 3094 N N . VAL B 1 31 ? -17.875 21.5 2.83 1 97.88 31 VAL B N 1
ATOM 3095 C CA . VAL B 1 31 ? -17.172 22.109 3.951 1 97.88 31 VAL B CA 1
ATOM 3096 C C . VAL B 1 31 ? -15.758 22.5 3.527 1 97.88 31 VAL B C 1
ATOM 3098 O O . VAL B 1 31 ? -14.961 21.641 3.146 1 97.88 31 VAL B O 1
ATOM 3101 N N . CYS B 1 32 ? -15.422 23.719 3.582 1 95.5 32 CYS B N 1
ATOM 3102 C CA . CYS B 1 32 ? -14.109 24.094 3.078 1 95.5 32 CYS B CA 1
ATOM 3103 C C . CYS B 1 32 ? -13.492 25.188 3.939 1 95.5 32 CYS B C 1
ATOM 3105 O O . CYS B 1 32 ? -14.203 25.891 4.66 1 95.5 32 CYS B O 1
ATOM 3107 N N . ASP B 1 33 ? -12.227 25.359 3.879 1 91.88 33 ASP B N 1
ATOM 3108 C CA . ASP B 1 33 ? -11.508 26.422 4.562 1 91.88 33 ASP B CA 1
ATOM 3109 C C . ASP B 1 33 ? -12.023 27.797 4.129 1 91.88 33 ASP B C 1
ATOM 3111 O O . ASP B 1 33 ? -12.305 28.016 2.949 1 91.88 33 ASP B O 1
ATOM 3115 N N . PRO B 1 34 ? -12.078 28.672 5.059 1 92.12 34 PRO B N 1
ATOM 3116 C CA . PRO B 1 34 ? -12.672 29.984 4.75 1 92.12 34 PRO B CA 1
ATOM 3117 C C . PRO B 1 34 ? -11.898 30.75 3.682 1 92.12 34 PRO B C 1
ATOM 3119 O O . PRO B 1 34 ? -12.484 31.5 2.904 1 92.12 34 PRO B O 1
ATOM 3122 N N . PHE B 1 35 ? -10.664 30.594 3.615 1 88.06 35 PHE B N 1
ATOM 3123 C CA . PHE B 1 35 ? -9.859 31.359 2.674 1 88.06 35 PHE B CA 1
ATOM 3124 C C . PHE B 1 35 ? -10.125 30.906 1.241 1 88.06 35 PHE B C 1
ATOM 3126 O O . PHE B 1 35 ? -9.766 31.609 0.292 1 88.06 35 PHE B O 1
ATOM 3133 N N . LEU B 1 36 ? -10.758 29.781 1.054 1 91.44 36 LEU B N 1
ATOM 3134 C CA . LEU B 1 36 ? -11.047 29.266 -0.28 1 91.44 36 LEU B CA 1
ATOM 3135 C C . LEU B 1 36 ? -12.312 29.906 -0.845 1 91.44 36 LEU B C 1
ATOM 3137 O O . LEU B 1 36 ? -12.539 29.875 -2.057 1 91.44 36 LEU B O 1
ATOM 3141 N N . GLU B 1 37 ? -13.109 30.375 0.024 1 90.31 37 GLU B N 1
ATOM 3142 C CA . GLU B 1 37 ? -14.383 30.922 -0.433 1 90.31 37 GLU B CA 1
ATOM 3143 C C . GLU B 1 37 ? -14.172 32.031 -1.445 1 90.31 37 GLU B C 1
ATOM 3145 O O . GLU B 1 37 ? -13.391 32.969 -1.199 1 90.31 37 GLU B O 1
ATOM 3150 N N . GLY B 1 38 ? -14.758 31.891 -2.564 1 90.88 38 GLY B N 1
ATOM 3151 C CA . GLY B 1 38 ? -14.703 32.906 -3.586 1 90.88 38 GLY B CA 1
ATOM 3152 C C . GLY B 1 38 ? -13.508 32.781 -4.504 1 90.88 38 GLY B C 1
ATOM 3153 O O . GLY B 1 38 ? -13.352 33.562 -5.449 1 90.88 38 GLY B O 1
ATOM 3154 N N . THR B 1 39 ? -12.672 31.906 -4.242 1 93.25 39 THR B N 1
ATOM 3155 C CA . THR B 1 39 ? -11.492 31.719 -5.082 1 93.25 39 THR B CA 1
ATOM 3156 C C . THR B 1 39 ? -11.859 31 -6.375 1 93.25 39 THR B C 1
ATOM 3158 O O . THR B 1 39 ? -12.852 30.266 -6.426 1 93.25 39 THR B O 1
ATOM 3161 N N . ASP B 1 40 ? -11.031 31.172 -7.398 1 95.06 40 ASP B N 1
ATOM 3162 C CA . ASP B 1 40 ? -11.219 30.516 -8.68 1 95.06 40 ASP B CA 1
ATOM 3163 C C . ASP B 1 40 ? -11.086 29 -8.539 1 95.06 40 ASP B C 1
ATOM 3165 O O . ASP B 1 40 ? -11.789 28.25 -9.211 1 95.06 40 ASP B O 1
ATOM 3169 N N . ASN B 1 41 ? -10.203 28.625 -7.711 1 94.44 41 ASN B N 1
ATOM 3170 C CA . ASN B 1 41 ? -9.992 27.188 -7.523 1 94.44 41 ASN B CA 1
ATOM 3171 C C . ASN B 1 41 ? -11.227 26.5 -6.957 1 94.44 41 ASN B C 1
ATOM 3173 O O . ASN B 1 41 ? -11.602 25.422 -7.402 1 94.44 41 ASN B O 1
ATOM 3177 N N . LEU B 1 42 ? -11.805 27.141 -5.965 1 95.38 42 LEU B N 1
ATOM 3178 C CA . LEU B 1 42 ? -13.023 26.562 -5.402 1 95.38 42 LEU B CA 1
ATOM 3179 C C . LEU B 1 42 ? -14.133 26.531 -6.445 1 95.38 42 LEU B C 1
ATOM 3181 O O . LEU B 1 42 ? -14.852 25.531 -6.559 1 95.38 42 LEU B O 1
ATOM 3185 N N . GLU B 1 43 ? -14.258 27.625 -7.195 1 95.75 43 GLU B N 1
ATOM 3186 C CA . GLU B 1 43 ? -15.273 27.672 -8.242 1 95.75 43 GLU B CA 1
ATOM 3187 C C . GLU B 1 43 ? -15.047 26.562 -9.281 1 95.75 43 GLU B C 1
ATOM 3189 O O . GLU B 1 43 ? -16 25.969 -9.766 1 95.75 43 GLU B O 1
ATOM 3194 N N . HIS B 1 44 ? -13.828 26.391 -9.57 1 95.25 44 HIS B N 1
ATOM 3195 C CA . HIS B 1 44 ? -13.477 25.344 -10.508 1 95.25 44 HIS B CA 1
ATOM 3196 C C . HIS B 1 44 ? -13.969 23.984 -10.023 1 95.25 44 HIS B C 1
ATOM 3198 O O . HIS B 1 44 ? -14.555 23.219 -10.789 1 95.25 44 HIS B O 1
ATOM 3204 N N . VAL B 1 45 ? -13.781 23.656 -8.781 1 96.31 45 VAL B N 1
ATOM 3205 C CA . VAL B 1 45 ? -14.203 22.406 -8.188 1 96.31 45 VAL B CA 1
ATOM 3206 C C . VAL B 1 45 ? -15.727 22.312 -8.188 1 96.31 45 VAL B C 1
ATOM 3208 O O . VAL B 1 45 ? -16.297 21.281 -8.57 1 96.31 45 VAL B O 1
ATOM 3211 N N . LEU B 1 46 ? -16.422 23.406 -7.801 1 96.44 46 LEU B N 1
ATOM 3212 C CA . LEU B 1 46 ? -17.875 23.438 -7.68 1 96.44 46 LEU B CA 1
ATOM 3213 C C . LEU B 1 46 ? -18.531 23.25 -9.039 1 96.44 46 LEU B C 1
ATOM 3215 O O . LEU B 1 46 ? -19.625 22.672 -9.133 1 96.44 46 LEU B O 1
ATOM 3219 N N . ASN B 1 47 ? -17.875 23.625 -10.086 1 96 47 ASN B N 1
ATOM 3220 C CA . ASN B 1 47 ? -18.422 23.562 -11.438 1 96 47 ASN B CA 1
ATOM 3221 C C . ASN B 1 47 ? -18.594 22.125 -11.906 1 96 47 ASN B C 1
ATOM 3223 O O . ASN B 1 47 ? -19.422 21.844 -12.773 1 96 47 ASN B O 1
ATOM 3227 N N . PHE B 1 48 ? -17.859 21.219 -11.359 1 95.81 48 PHE B N 1
ATOM 3228 C CA . PHE B 1 48 ? -18.031 19.812 -11.695 1 95.81 48 PHE B CA 1
ATOM 3229 C C . PHE B 1 48 ? -19.375 19.297 -11.164 1 95.81 48 PHE B C 1
ATOM 3231 O O . PHE B 1 48 ? -19.922 18.328 -11.688 1 95.81 48 PHE B O 1
ATOM 3238 N N . MET B 1 49 ? -20.031 19.984 -10.078 1 96.06 49 MET B N 1
ATOM 3239 C CA . MET B 1 49 ? -21.188 19.438 -9.359 1 96.06 49 MET B CA 1
ATOM 3240 C C . MET B 1 49 ? -22.422 20.297 -9.586 1 96.06 49 MET B C 1
ATOM 3242 O O . MET B 1 49 ? -23.531 19.781 -9.68 1 96.06 49 MET B O 1
ATOM 3246 N N . ARG B 1 50 ? -22.406 21.625 -9.633 1 91.94 50 ARG B N 1
ATOM 3247 C CA . ARG B 1 50 ? -23.516 22.594 -9.539 1 91.94 50 ARG B CA 1
ATOM 3248 C C . ARG B 1 50 ? -24.516 22.375 -10.672 1 91.94 50 ARG B C 1
ATOM 3250 O O . ARG B 1 50 ? -25.719 22.453 -10.453 1 91.94 50 ARG B O 1
ATOM 3257 N N . PRO B 1 51 ? -24.203 22.141 -11.875 1 86.94 51 PRO B N 1
ATOM 3258 C CA . PRO B 1 51 ? -25.25 22.109 -12.883 1 86.94 51 PRO B CA 1
ATOM 3259 C C . PRO B 1 51 ? -26.266 21 -12.633 1 86.94 51 PRO B C 1
ATOM 3261 O O . PRO B 1 51 ? -27.438 21.109 -13.031 1 86.94 51 PRO B O 1
ATOM 3264 N N . HIS B 1 52 ? -26 20.078 -11.867 1 92.81 52 HIS B N 1
ATOM 3265 C CA . HIS B 1 52 ? -26.859 18.906 -11.766 1 92.81 52 HIS B CA 1
ATOM 3266 C C . HIS B 1 52 ? -27.188 18.578 -10.312 1 92.81 52 HIS B C 1
ATOM 3268 O O . HIS B 1 52 ? -27.828 17.562 -10.031 1 92.81 52 HIS B O 1
ATOM 3274 N N . ASN B 1 53 ? -26.656 19.422 -9.375 1 97.75 53 ASN B N 1
ATOM 3275 C CA . ASN B 1 53 ? -26.828 19.203 -7.945 1 97.75 53 ASN B CA 1
ATOM 3276 C C . ASN B 1 53 ? -27.141 20.5 -7.207 1 97.75 53 ASN B C 1
ATOM 3278 O O . ASN B 1 53 ? -26.953 21.594 -7.75 1 97.75 53 ASN B O 1
ATOM 3282 N N . THR B 1 54 ? -27.75 20.438 -6.027 1 97.31 54 THR B N 1
ATOM 3283 C CA . THR B 1 54 ? -27.828 21.547 -5.09 1 97.31 54 THR B CA 1
ATOM 3284 C C . THR B 1 54 ? -26.594 21.562 -4.184 1 97.31 54 THR B C 1
ATOM 3286 O O . THR B 1 54 ? -26.328 20.609 -3.467 1 97.31 54 THR B O 1
ATOM 3289 N N . VAL B 1 55 ? -25.875 22.656 -4.262 1 97.38 55 VAL B N 1
ATOM 3290 C CA . VAL B 1 55 ? -24.609 22.719 -3.539 1 97.38 55 VAL B CA 1
ATOM 3291 C C . VAL B 1 55 ? -24.656 23.844 -2.496 1 97.38 55 VAL B C 1
ATOM 3293 O O . VAL B 1 55 ? -24.969 24.984 -2.822 1 97.38 55 VAL B O 1
ATOM 3296 N N . CYS B 1 56 ? -24.438 23.469 -1.263 1 96.31 56 CYS B N 1
ATOM 3297 C CA . CYS B 1 56 ? -24.312 24.422 -0.157 1 96.31 56 CYS B CA 1
ATOM 3298 C C . CYS B 1 56 ? -22.891 24.469 0.361 1 96.31 56 CYS B C 1
ATOM 3300 O O . CYS B 1 56 ? -22.234 23.422 0.504 1 96.31 56 CYS B O 1
ATOM 3302 N N . ILE B 1 57 ? -22.422 25.656 0.625 1 96.56 57 ILE B N 1
ATOM 3303 C CA . ILE B 1 57 ? -21.047 25.828 1.082 1 96.56 57 ILE B CA 1
ATOM 3304 C C . ILE B 1 57 ? -21.031 26.234 2.551 1 96.56 57 ILE B C 1
ATOM 3306 O O . ILE B 1 57 ? -21.797 27.125 2.957 1 96.56 57 ILE B O 1
ATOM 3310 N N . TYR B 1 58 ? -20.25 25.562 3.287 1 97 58 TYR B N 1
ATOM 3311 C CA . TYR B 1 58 ? -20.047 25.859 4.695 1 97 58 TYR B CA 1
ATOM 3312 C C . TYR B 1 58 ? -18.562 26.125 4.98 1 97 58 TYR B C 1
ATOM 3314 O O . TYR B 1 58 ? -17.719 25.25 4.785 1 97 58 TYR B O 1
ATOM 3322 N N . THR B 1 59 ? -18.203 27.297 5.586 1 95.5 59 THR B N 1
ATOM 3323 C CA . THR B 1 59 ? -16.797 27.688 5.676 1 95.5 59 THR B CA 1
ATOM 3324 C C . THR B 1 59 ? -16.422 28.031 7.117 1 95.5 59 THR B C 1
ATOM 3326 O O . THR B 1 59 ? -15.414 28.688 7.363 1 95.5 59 THR B O 1
ATOM 3329 N N . ASP B 1 60 ? -17.266 27.688 8.039 1 93.19 60 ASP B N 1
ATOM 3330 C CA . ASP B 1 60 ? -16.922 27.938 9.438 1 93.19 60 ASP B CA 1
ATOM 3331 C C . ASP B 1 60 ? -15.953 26.891 9.969 1 93.19 60 ASP B C 1
ATOM 3333 O O . ASP B 1 60 ? -16.281 26.156 10.898 1 93.19 60 ASP B O 1
ATOM 3337 N N . VAL B 1 61 ? -14.836 26.797 9.414 1 91.06 61 VAL B N 1
ATOM 3338 C CA . VAL B 1 61 ? -13.758 25.875 9.742 1 91.06 61 VAL B CA 1
ATOM 3339 C C . VAL B 1 61 ? -12.633 26.625 10.453 1 91.06 61 VAL B C 1
ATOM 3341 O O . VAL B 1 61 ? -12.289 27.75 10.062 1 91.06 61 VAL B O 1
ATOM 3344 N N . VAL B 1 62 ? -12.188 26.125 11.516 1 85.62 62 VAL B N 1
ATOM 3345 C CA . VAL B 1 62 ? -11.07 26.703 12.258 1 85.62 62 VAL B CA 1
ATOM 3346 C C . VAL B 1 62 ? -10.023 25.625 12.531 1 85.62 62 VAL B C 1
ATOM 3348 O O . VAL B 1 62 ? -10.336 24.422 12.539 1 85.62 62 VAL B O 1
ATOM 3351 N N . PRO B 1 63 ? -8.727 26.047 12.625 1 79.38 63 PRO B N 1
ATOM 3352 C CA . PRO B 1 63 ? -7.711 25.062 13.023 1 79.38 63 PRO B CA 1
ATOM 3353 C C . PRO B 1 63 ? -8.016 24.406 14.367 1 79.38 63 PRO B C 1
ATOM 3355 O O . PRO B 1 63 ? -8.516 25.062 15.281 1 79.38 63 PRO B O 1
ATOM 3358 N N . ASP B 1 64 ? -7.734 23.188 14.531 1 77.94 64 ASP B N 1
ATOM 3359 C CA . ASP B 1 64 ? -8 22.469 15.766 1 77.94 64 ASP B CA 1
ATOM 3360 C C . ASP B 1 64 ? -9.43 22.703 16.25 1 77.94 64 ASP B C 1
ATOM 3362 O O . ASP B 1 64 ? -9.641 23.281 17.312 1 77.94 64 ASP B O 1
ATOM 3366 N N . PRO B 1 65 ? -10.312 22.188 15.508 1 82.5 65 PRO B N 1
ATOM 3367 C CA . PRO B 1 65 ? -11.719 22.562 15.711 1 82.5 65 PRO B CA 1
ATOM 3368 C C . PRO B 1 65 ? -12.227 22.219 17.109 1 82.5 65 PRO B C 1
ATOM 3370 O O . PRO B 1 65 ? -12.195 21.047 17.5 1 82.5 65 PRO B O 1
ATOM 3373 N N . PRO B 1 66 ? -12.758 23.281 17.688 1 84.94 66 PRO B N 1
ATOM 3374 C CA . PRO B 1 66 ? -13.414 23.031 18.984 1 84.94 66 PRO B CA 1
ATOM 3375 C C . PRO B 1 66 ? -14.773 22.344 18.828 1 84.94 66 PRO B C 1
ATOM 3377 O O . PRO B 1 66 ? -15.383 22.422 17.75 1 84.94 66 PRO B O 1
ATOM 3380 N N . ILE B 1 67 ? -15.273 21.812 19.859 1 86.12 67 ILE B N 1
ATOM 3381 C CA . ILE B 1 67 ? -16.516 21.047 19.859 1 86.12 67 ILE B CA 1
ATOM 3382 C C . ILE B 1 67 ? -17.672 21.953 19.422 1 86.12 67 ILE B C 1
ATOM 3384 O O . ILE B 1 67 ? -18.609 21.5 18.781 1 86.12 67 ILE B O 1
ATOM 3388 N N . GLY B 1 68 ? -17.562 23.219 19.781 1 88.75 68 GLY B N 1
ATOM 3389 C CA . GLY B 1 68 ? -18.594 24.156 19.391 1 88.75 68 GLY B CA 1
ATOM 3390 C C . GLY B 1 68 ? -18.797 24.234 17.891 1 88.75 68 GLY B C 1
ATOM 3391 O O . GLY B 1 68 ? -19.922 24.375 17.406 1 88.75 68 GLY B O 1
ATOM 3392 N N . HIS B 1 69 ? -17.75 24.188 17.172 1 91.88 69 HIS B N 1
ATOM 3393 C CA . HIS B 1 69 ? -17.828 24.219 15.719 1 91.88 69 HIS B CA 1
ATOM 3394 C C . HIS B 1 69 ? -18.453 22.938 15.164 1 91.88 69 HIS B C 1
ATOM 3396 O O . HIS B 1 69 ? -19.094 22.953 14.125 1 91.88 69 HIS B O 1
ATOM 3402 N N . VAL B 1 70 ? -18.25 21.844 15.852 1 92.56 70 VAL B N 1
ATOM 3403 C CA . VAL B 1 70 ? -18.875 20.578 15.469 1 92.56 70 VAL B CA 1
ATOM 3404 C C . VAL B 1 70 ? -20.406 20.688 15.609 1 92.56 70 VAL B C 1
ATOM 3406 O O . VAL B 1 70 ? -21.141 20.281 14.719 1 92.56 70 VAL B O 1
ATOM 3409 N N . VAL B 1 71 ? -20.781 21.281 16.703 1 92.56 71 VAL B N 1
ATOM 3410 C CA . VAL B 1 71 ? -22.219 21.438 16.969 1 92.56 71 VAL B CA 1
ATOM 3411 C C . VAL B 1 71 ? -22.859 22.281 15.875 1 92.56 71 VAL B C 1
ATOM 3413 O O . VAL B 1 71 ? -23.906 21.922 15.344 1 92.56 71 VAL B O 1
ATOM 3416 N N . LYS B 1 72 ? -22.219 23.359 15.562 1 95 72 LYS B N 1
ATOM 3417 C CA . LYS B 1 72 ? -22.734 24.219 14.5 1 95 72 LYS B CA 1
ATOM 3418 C C . LYS B 1 72 ? -22.812 23.469 13.172 1 95 72 LYS B C 1
ATOM 3420 O O . LYS B 1 72 ? -23.781 23.641 12.422 1 95 72 LYS B O 1
ATOM 3425 N N . GLY B 1 73 ? -21.844 22.719 12.906 1 95.94 73 GLY B N 1
ATOM 3426 C CA . GLY B 1 73 ? -21.828 21.922 11.688 1 95.94 73 GLY B CA 1
ATOM 3427 C C . GLY B 1 73 ? -22.953 20.906 11.641 1 95.94 73 GLY B C 1
ATOM 3428 O O . GLY B 1 73 ? -23.547 20.672 10.586 1 95.94 73 GLY B O 1
ATOM 3429 N N . VAL B 1 74 ? -23.203 20.297 12.773 1 95.94 74 VAL B N 1
ATOM 3430 C CA . VAL B 1 74 ? -24.281 19.312 12.859 1 95.94 74 VAL B CA 1
ATOM 3431 C C . VAL B 1 74 ? -25.625 19.984 12.586 1 95.94 74 VAL B C 1
ATOM 3433 O O . VAL B 1 74 ? -26.484 19.422 11.914 1 95.94 74 VAL B O 1
ATOM 3436 N N . GLU B 1 75 ? -25.734 21.156 13.078 1 96 75 GLU B N 1
ATOM 3437 C CA . GLU B 1 75 ? -26.953 21.922 12.82 1 96 75 GLU B CA 1
ATOM 3438 C C . GLU B 1 75 ? -27.141 22.172 11.328 1 96 75 GLU B C 1
ATOM 3440 O O . GLU B 1 75 ? -28.25 22.094 10.812 1 96 75 GLU B O 1
ATOM 3445 N N . VAL B 1 76 ? -26.109 22.5 10.695 1 97.12 76 VAL B N 1
ATOM 3446 C CA . VAL B 1 76 ? -26.141 22.734 9.258 1 97.12 76 VAL B CA 1
ATOM 3447 C C . VAL B 1 76 ? -26.562 21.469 8.523 1 97.12 76 VAL B C 1
ATOM 3449 O O . VAL B 1 76 ? -27.375 21.516 7.59 1 97.12 76 VAL B O 1
ATOM 3452 N N . VAL B 1 77 ? -26.031 20.344 8.914 1 97.38 77 VAL B N 1
ATOM 3453 C CA . VAL B 1 77 ? -26.375 19.062 8.312 1 97.38 77 VAL B CA 1
ATOM 3454 C C . VAL B 1 77 ? -27.859 18.781 8.508 1 97.38 77 VAL B C 1
ATOM 3456 O O . VAL B 1 77 ? -28.547 18.328 7.59 1 97.38 77 VAL B O 1
ATOM 3459 N N . GLN B 1 78 ? -28.344 19.078 9.68 1 95.5 78 GLN B N 1
ATOM 3460 C CA . GLN B 1 78 ? -29.75 18.859 9.992 1 95.5 78 GLN B CA 1
ATOM 3461 C C . GLN B 1 78 ? -30.656 19.766 9.156 1 95.5 78 GLN B C 1
ATOM 3463 O O . GLN B 1 78 ? -31.734 19.344 8.734 1 95.5 78 GLN B O 1
ATOM 3468 N N . GLN B 1 79 ? -30.203 20.906 8.969 1 96.44 79 GLN B N 1
ATOM 3469 C CA . GLN B 1 79 ? -30.969 21.906 8.227 1 96.44 79 GLN B CA 1
ATOM 3470 C C . GLN B 1 79 ? -30.953 21.594 6.73 1 96.44 79 GLN B C 1
ATOM 3472 O O . GLN B 1 79 ? -32 21.641 6.074 1 96.44 79 GLN B O 1
ATOM 3477 N N . GLN B 1 80 ? -29.812 21.281 6.18 1 97.06 80 GLN B N 1
ATOM 3478 C CA . GLN B 1 80 ? -29.625 21.141 4.738 1 97.06 80 GLN B CA 1
ATOM 3479 C C . GLN B 1 80 ? -29.922 19.719 4.277 1 97.06 80 GLN B C 1
ATOM 3481 O O . GLN B 1 80 ? -30.172 19.484 3.094 1 97.06 80 GLN B O 1
ATOM 3486 N N . GLN B 1 81 ? -29.828 18.781 5.156 1 97.62 81 GLN B N 1
ATOM 3487 C CA . GLN B 1 81 ? -30.109 17.375 4.895 1 97.62 81 GLN B CA 1
ATOM 3488 C C . GLN B 1 81 ? -29.344 16.875 3.678 1 97.62 81 GLN B C 1
ATOM 3490 O O . GLN B 1 81 ? -29.922 16.297 2.756 1 97.62 81 GLN B O 1
ATOM 3495 N N . PRO B 1 82 ? -28.062 17.016 3.711 1 98.38 82 PRO B N 1
ATOM 3496 C CA . PRO B 1 82 ? -27.25 16.609 2.557 1 98.38 82 PRO B CA 1
ATOM 3497 C C . PRO B 1 82 ? -27.25 15.086 2.355 1 98.38 82 PRO B C 1
ATOM 3499 O O . PRO B 1 82 ? -27.359 14.336 3.326 1 98.38 82 PRO B O 1
ATOM 3502 N N . THR B 1 83 ? -27.109 14.656 1.079 1 98.44 83 THR B N 1
ATOM 3503 C CA . THR B 1 83 ? -26.938 13.25 0.731 1 98.44 83 THR B CA 1
ATOM 3504 C C . THR B 1 83 ? -25.469 12.953 0.444 1 98.44 83 THR B C 1
ATOM 3506 O O . THR B 1 83 ? -25.031 11.805 0.519 1 98.44 83 THR B O 1
ATOM 3509 N N . VAL B 1 84 ? -24.719 13.984 0.05 1 98.38 84 VAL B N 1
ATOM 3510 C CA . VAL B 1 84 ? -23.281 13.922 -0.188 1 98.38 84 VAL B CA 1
ATOM 3511 C C . VAL B 1 84 ? -22.578 15.039 0.582 1 98.38 84 VAL B C 1
ATOM 3513 O O . VAL B 1 84 ? -23.078 16.156 0.647 1 98.38 84 VAL B O 1
ATOM 3516 N N . VAL B 1 85 ? -21.516 14.75 1.244 1 98.62 85 VAL B N 1
ATOM 3517 C CA . VAL B 1 85 ? -20.703 15.75 1.93 1 98.62 85 VAL B CA 1
ATOM 3518 C C . VAL B 1 85 ? -19.281 15.727 1.373 1 98.62 85 VAL B C 1
ATOM 3520 O O . VAL B 1 85 ? -18.734 14.656 1.106 1 98.62 85 VAL B O 1
ATOM 3523 N N . MET B 1 86 ? -18.75 16.844 1.127 1 98.31 86 MET B N 1
ATOM 3524 C CA . MET B 1 86 ? -17.375 17 0.636 1 98.31 86 MET B CA 1
ATOM 3525 C C . MET B 1 86 ? -16.578 17.938 1.537 1 98.31 86 MET B C 1
ATOM 3527 O O . MET B 1 86 ? -17.047 19.031 1.876 1 98.31 86 MET B O 1
ATOM 3531 N N . ALA B 1 87 ? -15.461 17.547 1.931 1 98.19 87 ALA B N 1
ATOM 3532 C CA . ALA B 1 87 ? -14.523 18.422 2.629 1 98.19 87 ALA B CA 1
ATOM 3533 C C . ALA B 1 87 ? -13.383 18.859 1.709 1 98.19 87 ALA B C 1
ATOM 3535 O O . ALA B 1 87 ? -12.781 18.016 1.03 1 98.19 87 ALA B O 1
ATOM 3536 N N . ILE B 1 88 ? -13.141 20.109 1.613 1 97.38 88 ILE B N 1
ATOM 3537 C CA . ILE B 1 88 ? -12.008 20.672 0.878 1 97.38 88 ILE B CA 1
ATOM 3538 C C . ILE B 1 88 ? -11.133 21.484 1.822 1 97.38 88 ILE B C 1
ATOM 3540 O O . ILE B 1 88 ? -11.539 22.562 2.277 1 97.38 88 ILE B O 1
ATOM 3544 N N . GLY B 1 89 ? -9.977 21.016 2.09 1 94.81 89 GLY B N 1
ATOM 3545 C CA . GLY B 1 89 ? -9.117 21.734 3.012 1 94.81 89 GLY B CA 1
ATOM 3546 C C . GLY B 1 89 ? -8.016 20.875 3.605 1 94.81 89 GLY B C 1
ATOM 3547 O O . GLY B 1 89 ? -7.688 19.828 3.061 1 94.81 89 GLY B O 1
ATOM 3548 N N . GLY B 1 90 ? -7.395 21.438 4.613 1 92.06 90 GLY B N 1
ATOM 3549 C CA . GLY B 1 90 ? -6.383 20.672 5.324 1 92.06 90 GLY B CA 1
ATOM 3550 C C . GLY B 1 90 ? -6.969 19.719 6.352 1 92.06 90 GLY B C 1
ATOM 3551 O O . GLY B 1 90 ? -8.141 19.328 6.258 1 92.06 90 GLY B O 1
ATOM 3552 N N . GLY B 1 91 ? -6.156 19.297 7.273 1 91.88 91 GLY B N 1
ATOM 3553 C CA . GLY B 1 91 ? -6.57 18.359 8.312 1 91.88 91 GLY B CA 1
ATOM 3554 C C . GLY B 1 91 ? -7.699 18.891 9.172 1 91.88 91 GLY B C 1
ATOM 3555 O O . GLY B 1 91 ? -8.602 18.141 9.555 1 91.88 91 GLY B O 1
ATOM 3556 N N . SER B 1 92 ? -7.66 20.156 9.461 1 90.69 92 SER B N 1
ATOM 3557 C CA . SER B 1 92 ? -8.672 20.766 10.328 1 90.69 92 SER B CA 1
ATOM 3558 C C . SER B 1 92 ? -10.055 20.688 9.688 1 90.69 92 SER B C 1
ATOM 3560 O O . SER B 1 92 ? -11.039 20.359 10.352 1 90.69 92 SER B O 1
ATOM 3562 N N . ALA B 1 93 ? -10.094 21 8.43 1 94.19 93 ALA B N 1
ATOM 3563 C CA . ALA B 1 93 ? -11.367 20.969 7.715 1 94.19 93 ALA B CA 1
ATOM 3564 C C . ALA B 1 93 ? -11.891 19.547 7.609 1 94.19 93 ALA B C 1
ATOM 3566 O O . ALA B 1 93 ? -13.086 19.297 7.82 1 94.19 93 ALA B O 1
ATOM 3567 N N . ILE B 1 94 ? -11.008 18.641 7.281 1 96.25 94 ILE B N 1
ATOM 3568 C CA . ILE B 1 94 ? -11.406 17.25 7.098 1 96.25 94 ILE B CA 1
ATOM 3569 C C . ILE B 1 94 ? -11.828 16.656 8.438 1 96.25 94 ILE B C 1
ATOM 3571 O O . ILE B 1 94 ? -12.875 16 8.531 1 96.25 94 ILE B O 1
ATOM 3575 N N . ASP B 1 95 ? -11.07 16.938 9.484 1 94.25 95 ASP B N 1
ATOM 3576 C CA . ASP B 1 95 ? -11.391 16.406 10.805 1 94.25 95 ASP B CA 1
ATOM 3577 C C . ASP B 1 95 ? -12.711 16.984 11.328 1 94.25 95 ASP B C 1
ATOM 3579 O O . ASP B 1 95 ? -13.508 16.266 11.93 1 94.25 95 ASP B O 1
ATOM 3583 N N . LEU B 1 96 ? -12.867 18.25 11.125 1 94.88 96 LEU B N 1
ATOM 3584 C CA . LEU B 1 96 ? -14.133 18.859 11.516 1 94.88 96 LEU B CA 1
ATOM 3585 C C . LEU B 1 96 ? -15.305 18.172 10.812 1 94.88 96 LEU B C 1
ATOM 3587 O O . LEU B 1 96 ? -16.312 17.859 11.445 1 94.88 96 LEU B O 1
ATOM 3591 N N . THR B 1 97 ? -15.164 17.969 9.555 1 97.44 97 THR B N 1
ATOM 3592 C CA . THR B 1 97 ? -16.234 17.344 8.766 1 97.44 97 THR B CA 1
ATOM 3593 C C . THR B 1 97 ? -16.516 15.93 9.266 1 97.44 97 THR B C 1
ATOM 3595 O O . THR B 1 97 ? -17.672 15.531 9.391 1 97.44 97 THR B O 1
ATOM 3598 N N . LYS B 1 98 ? -15.438 15.195 9.508 1 96.44 98 LYS B N 1
ATOM 3599 C CA . LYS B 1 98 ? -15.586 13.859 10.07 1 96.44 98 LYS B CA 1
ATOM 3600 C C . LYS B 1 98 ? -16.391 13.891 11.367 1 96.44 98 LYS B C 1
ATOM 3602 O O . LYS B 1 98 ? -17.297 13.078 11.57 1 96.44 98 LYS B O 1
ATOM 3607 N N . ALA B 1 99 ? -16.031 14.812 12.242 1 94.44 99 ALA B N 1
ATOM 3608 C CA . ALA B 1 99 ? -16.703 14.93 13.531 1 94.44 99 ALA B CA 1
ATOM 3609 C C . ALA B 1 99 ? -18.172 15.312 13.352 1 94.44 99 ALA B C 1
ATOM 3611 O O . ALA B 1 99 ? -19.047 14.766 14.023 1 94.44 99 ALA B O 1
ATOM 3612 N N . ILE B 1 100 ? -18.422 16.234 12.453 1 96.06 100 ILE B N 1
ATOM 3613 C CA . ILE B 1 100 ? -19.781 16.656 12.156 1 96.06 100 ILE B CA 1
ATOM 3614 C C . ILE B 1 100 ? -20.625 15.461 11.719 1 96.06 100 ILE B C 1
ATOM 3616 O O . ILE B 1 100 ? -21.719 15.234 12.242 1 96.06 100 ILE B O 1
ATOM 3620 N N . LEU B 1 101 ? -20.125 14.672 10.812 1 96.62 101 LEU B N 1
ATOM 3621 C CA . LEU B 1 101 ? -20.844 13.516 10.281 1 96.62 101 LEU B CA 1
ATOM 3622 C C . LEU B 1 101 ? -21.047 12.461 11.359 1 96.62 101 LEU B C 1
ATOM 3624 O O . LEU B 1 101 ? -22.109 11.844 11.438 1 96.62 101 LEU B O 1
ATOM 3628 N N . TYR B 1 102 ? -20 12.25 12.172 1 94.69 102 TYR B N 1
ATOM 3629 C CA . TYR B 1 102 ? -20.062 11.273 13.258 1 94.69 102 TYR B CA 1
ATOM 3630 C C . TYR B 1 102 ? -21.203 11.602 14.219 1 94.69 102 TYR B C 1
ATOM 3632 O O . TYR B 1 102 ? -22.031 10.75 14.523 1 94.69 102 TYR B O 1
ATOM 3640 N N . PHE B 1 103 ? -21.234 12.844 14.617 1 93.75 103 PHE B N 1
ATOM 3641 C CA . PHE B 1 103 ? -22.234 13.242 15.602 1 93.75 103 PHE B CA 1
ATOM 3642 C C . PHE B 1 103 ? -23.609 13.383 14.953 1 93.75 103 PHE B C 1
ATOM 3644 O O . PHE B 1 103 ? -24.625 13.117 15.586 1 93.75 103 PHE B O 1
ATOM 3651 N N . ALA B 1 104 ? -23.641 13.812 13.727 1 95.44 104 ALA B N 1
ATOM 3652 C CA . ALA B 1 104 ? -24.922 13.867 13.023 1 95.44 104 ALA B CA 1
ATOM 3653 C C . ALA B 1 104 ? -25.578 12.484 12.953 1 95.44 104 ALA B C 1
ATOM 3655 O O . ALA B 1 104 ? -26.781 12.344 13.172 1 95.44 104 ALA B O 1
ATOM 3656 N N . ARG B 1 105 ? -24.828 11.492 12.633 1 94.06 105 ARG B N 1
ATOM 3657 C CA . ARG B 1 105 ? -25.312 10.117 12.578 1 94.06 105 ARG B CA 1
ATOM 3658 C C . ARG B 1 105 ? -25.812 9.664 13.953 1 94.06 105 ARG B C 1
ATOM 3660 O O . ARG B 1 105 ? -26.844 8.992 14.055 1 94.06 105 ARG B O 1
ATOM 3667 N N . LYS B 1 106 ? -25.047 10.023 14.969 1 91.06 106 LYS B N 1
ATOM 3668 C CA . LYS B 1 106 ? -25.406 9.656 16.328 1 91.06 106 LYS B CA 1
ATOM 3669 C C . LYS B 1 106 ? -26.719 10.312 16.75 1 91.06 106 LYS B C 1
ATOM 3671 O O . LYS B 1 106 ? -27.438 9.781 17.594 1 91.06 106 LYS B O 1
ATOM 3676 N N . MET B 1 107 ? -26.969 11.398 16.172 1 93.75 107 MET B N 1
ATOM 3677 C CA . MET B 1 107 ? -28.203 12.125 16.469 1 93.75 107 MET B CA 1
ATOM 3678 C C . MET B 1 107 ? -29.328 11.672 15.555 1 93.75 107 MET B C 1
ATOM 3680 O O . MET B 1 107 ? -30.422 12.242 15.594 1 93.75 107 MET B O 1
ATOM 3684 N N . GLY B 1 108 ? -29.047 10.664 14.688 1 92.12 108 GLY B N 1
ATOM 3685 C CA . GLY B 1 108 ? -30.141 10 13.984 1 92.12 108 GLY B CA 1
ATOM 3686 C C . GLY B 1 108 ? -30.172 10.32 12.5 1 92.12 108 GLY B C 1
ATOM 3687 O O . GLY B 1 108 ? -30.984 9.766 11.766 1 92.12 108 GLY B O 1
ATOM 3688 N N . TYR B 1 109 ? -29.312 11.281 12.086 1 94.38 109 TYR B N 1
ATOM 3689 C CA . TYR B 1 109 ? -29.312 11.586 10.656 1 94.38 109 TYR B CA 1
ATOM 3690 C C . TYR B 1 109 ? -28.531 10.539 9.875 1 94.38 109 TYR B C 1
ATOM 3692 O O . TYR B 1 109 ? -27.312 10.414 10.047 1 94.38 109 TYR B O 1
ATOM 3700 N N . GLN B 1 110 ? -29.156 9.828 8.93 1 93.12 110 GLN B N 1
ATOM 3701 C CA . GLN B 1 110 ? -28.531 8.75 8.156 1 93.12 110 GLN B CA 1
ATOM 3702 C C . GLN B 1 110 ? -28.594 9.031 6.66 1 93.12 110 GLN B C 1
ATOM 3704 O O . GLN B 1 110 ? -28.5 8.117 5.844 1 93.12 110 GLN B O 1
ATOM 3709 N N . GLY B 1 111 ? -28.75 10.242 6.391 1 95 111 GLY B N 1
ATOM 3710 C CA . GLY B 1 111 ? -29.047 10.578 5.004 1 95 111 GLY B CA 1
ATOM 3711 C C . GLY B 1 111 ? -27.797 10.688 4.148 1 95 111 GLY B C 1
ATOM 3712 O O . GLY B 1 111 ? -27.859 10.633 2.92 1 95 111 GLY B O 1
ATOM 3713 N N . VAL B 1 112 ? -26.641 10.867 4.797 1 96.25 112 VAL B N 1
ATOM 3714 C CA . VAL B 1 112 ? -25.406 11.031 4.031 1 96.25 112 VAL B CA 1
ATOM 3715 C C . VAL B 1 112 ? -24.953 9.68 3.484 1 96.25 112 VAL B C 1
ATOM 3717 O O . VAL B 1 112 ? -24.625 8.773 4.25 1 96.25 112 VAL B O 1
ATOM 3720 N N . ARG B 1 113 ? -24.891 9.531 2.193 1 95.25 113 ARG B N 1
ATOM 3721 C CA . ARG B 1 113 ? -24.547 8.273 1.548 1 95.25 113 ARG B CA 1
ATOM 3722 C C . ARG B 1 113 ? -23.109 8.273 1.062 1 95.25 113 ARG B C 1
ATOM 3724 O O . ARG B 1 113 ? -22.547 7.215 0.777 1 95.25 113 ARG B O 1
ATOM 3731 N N . TYR B 1 114 ? -22.609 9.5 0.917 1 97.19 114 TYR B N 1
ATOM 3732 C CA . TYR B 1 114 ? -21.281 9.586 0.319 1 97.19 114 TYR B CA 1
ATOM 3733 C C . TYR B 1 114 ? -20.469 10.719 0.939 1 97.19 114 TYR B C 1
ATOM 3735 O O . TYR B 1 114 ? -20.984 11.836 1.102 1 97.19 114 TYR B O 1
ATOM 3743 N N . PHE B 1 115 ? -19.328 10.508 1.392 1 98.12 115 PHE B N 1
ATOM 3744 C CA . PHE B 1 115 ? -18.375 11.461 1.97 1 98.12 115 PHE B CA 1
ATOM 3745 C C . PHE B 1 115 ? -17.062 11.461 1.201 1 98.12 115 PHE B C 1
ATOM 3747 O O . PHE B 1 115 ? -16.328 10.469 1.213 1 98.12 115 PHE B O 1
ATOM 3754 N N . THR B 1 116 ? -16.75 12.539 0.424 1 98.06 116 THR B N 1
ATOM 3755 C CA . THR B 1 116 ? -15.531 12.68 -0.374 1 98.06 116 THR B CA 1
ATOM 3756 C C . THR B 1 116 ? -14.688 13.844 0.125 1 98.06 116 THR B C 1
ATOM 3758 O O . THR B 1 116 ? -15.219 14.789 0.716 1 98.06 116 THR B O 1
ATOM 3761 N N . VAL B 1 117 ? -13.383 13.75 -0.022 1 98.06 117 VAL B N 1
ATOM 3762 C CA . VAL B 1 117 ? -12.492 14.766 0.518 1 98.06 117 VAL B CA 1
ATOM 3763 C C . VAL B 1 117 ? -11.461 15.164 -0.536 1 98.06 117 VAL B C 1
ATOM 3765 O O . VAL B 1 117 ? -11.055 14.336 -1.355 1 98.06 117 VAL B O 1
ATOM 3768 N N . VAL B 1 118 ? -11.102 16.406 -0.572 1 97.5 118 VAL B N 1
ATOM 3769 C CA . VAL B 1 118 ? -10.023 16.969 -1.373 1 97.5 118 VAL B CA 1
ATOM 3770 C C . VAL B 1 118 ? -9.023 17.672 -0.464 1 97.5 118 VAL B C 1
ATOM 3772 O O . VAL B 1 118 ? -9.172 18.859 -0.172 1 97.5 118 VAL B O 1
ATOM 3775 N N . PRO B 1 119 ? -7.984 16.953 -0.112 1 96.81 119 PRO B N 1
ATOM 3776 C CA . PRO B 1 119 ? -7 17.609 0.75 1 96.81 119 PRO B CA 1
ATOM 3777 C C . PRO B 1 119 ? -6.27 18.75 0.044 1 96.81 119 PRO B C 1
ATOM 3779 O O . PRO B 1 119 ? -5.93 18.641 -1.136 1 96.81 119 PRO B O 1
ATOM 3782 N N . THR B 1 120 ? -6.059 19.812 0.81 1 95.19 120 THR B N 1
ATOM 3783 C CA . THR B 1 120 ? -5.418 20.969 0.213 1 95.19 120 THR B CA 1
ATOM 3784 C C . THR B 1 120 ? -3.994 21.141 0.745 1 95.19 120 THR B C 1
ATOM 3786 O O . THR B 1 120 ? -3.293 22.078 0.376 1 95.19 120 THR B O 1
ATOM 3789 N N . THR B 1 121 ? -3.609 20.25 1.607 1 93.31 121 THR B N 1
ATOM 3790 C CA . THR B 1 121 ? -2.238 20.219 2.104 1 93.31 121 THR B CA 1
ATOM 3791 C C . THR B 1 121 ? -1.662 18.812 2.006 1 93.31 121 THR B C 1
ATOM 3793 O O . THR B 1 121 ? -2.4 17.828 2.088 1 93.31 121 THR B O 1
ATOM 3796 N N . SER B 1 122 ? -0.384 18.75 1.755 1 96.06 122 SER B N 1
ATOM 3797 C CA . SER B 1 122 ? 0.349 17.484 1.809 1 96.06 122 SER B CA 1
ATOM 3798 C C . SER B 1 122 ? 0.999 17.281 3.172 1 96.06 122 SER B C 1
ATOM 3800 O O . SER B 1 122 ? 2.209 17.469 3.324 1 96.06 122 SER B O 1
ATOM 3802 N N . GLY B 1 123 ? 0.131 16.812 4.145 1 95.12 123 GLY B N 1
ATOM 3803 C CA . GLY B 1 123 ? 0.697 16.766 5.484 1 95.12 123 GLY B CA 1
ATOM 3804 C C . GLY B 1 123 ? -0.008 15.773 6.391 1 95.12 123 GLY B C 1
ATOM 3805 O O . GLY B 1 123 ? 0.548 14.727 6.723 1 95.12 123 GLY B O 1
ATOM 3806 N N . THR B 1 124 ? -1.251 15.867 6.574 1 92 124 THR B N 1
ATOM 3807 C CA . THR B 1 124 ? -1.941 15.211 7.676 1 92 124 THR B CA 1
ATOM 3808 C C . THR B 1 124 ? -2.354 13.797 7.285 1 92 124 THR B C 1
ATOM 3810 O O . THR B 1 124 ? -2.492 12.922 8.148 1 92 124 THR B O 1
ATOM 3813 N N . GLY B 1 125 ? -2.631 13.609 6.027 1 95.81 125 GLY B N 1
ATOM 3814 C CA . GLY B 1 125 ? -3.156 12.32 5.613 1 95.81 125 GLY B CA 1
ATOM 3815 C C . GLY B 1 125 ? -4.559 12.055 6.125 1 95.81 125 GLY B C 1
ATOM 3816 O O . GLY B 1 125 ? -5.047 10.922 6.055 1 95.81 125 GLY B O 1
ATOM 3817 N N . SER B 1 126 ? -5.258 13.023 6.59 1 95.38 126 SER B N 1
ATOM 3818 C CA . SER B 1 126 ? -6.562 12.891 7.23 1 95.38 126 SER B CA 1
ATOM 3819 C C . SER B 1 126 ? -7.582 12.273 6.281 1 95.38 126 SER B C 1
ATOM 3821 O O . SER B 1 126 ? -8.555 11.648 6.723 1 95.38 126 SER B O 1
ATOM 3823 N N . GLU B 1 127 ? -7.379 12.352 5.008 1 96.69 127 GLU B N 1
ATOM 3824 C CA . GLU B 1 127 ? -8.305 11.852 4 1 96.69 127 GLU B CA 1
ATOM 3825 C C . GLU B 1 127 ? -8.359 10.32 4.016 1 96.69 127 GLU B C 1
ATOM 3827 O O . GLU B 1 127 ? -9.281 9.727 3.459 1 96.69 127 GLU B O 1
ATOM 3832 N N . VAL B 1 128 ? -7.359 9.68 4.727 1 96 128 VAL B N 1
ATOM 3833 C CA . VAL B 1 128 ? -7.336 8.219 4.699 1 96 128 VAL B CA 1
ATOM 3834 C C . VAL B 1 128 ? -7.188 7.68 6.117 1 96 128 VAL B C 1
ATOM 3836 O O . VAL B 1 128 ? -6.695 6.566 6.316 1 96 128 VAL B O 1
ATOM 3839 N N . THR B 1 129 ? -7.508 8.461 7.098 1 94.31 129 THR B N 1
ATOM 3840 C CA . THR B 1 129 ? -7.383 7.996 8.477 1 94.31 129 THR B CA 1
ATOM 3841 C C . THR B 1 129 ? -8.758 7.879 9.133 1 94.31 129 THR B C 1
ATOM 3843 O O . THR B 1 129 ? -9.695 8.57 8.742 1 94.31 129 THR B O 1
ATOM 3846 N N . SER B 1 130 ? -8.844 7.02 10.125 1 91.94 130 SER B N 1
ATOM 3847 C CA . SER B 1 130 ? -10.094 6.766 10.828 1 91.94 130 SER B CA 1
ATOM 3848 C C . SER B 1 130 ? -10.164 7.547 12.133 1 91.94 130 SER B C 1
ATOM 3850 O O . SER B 1 130 ? -10.742 7.078 13.117 1 91.94 130 SER B O 1
ATOM 3852 N N . PHE B 1 131 ? -9.492 8.688 12.156 1 89.56 131 PHE B N 1
ATOM 3853 C CA . PHE B 1 131 ? -9.508 9.516 13.359 1 89.56 131 PHE B CA 1
ATOM 3854 C C . PHE B 1 131 ? -9.875 10.953 13.023 1 89.56 131 PHE B C 1
ATOM 3856 O O . PHE B 1 131 ? -9.688 11.398 11.891 1 89.56 131 PHE B O 1
ATOM 3863 N N . ALA B 1 132 ? -10.492 11.516 13.914 1 89.12 132 ALA B N 1
ATOM 3864 C CA . ALA B 1 132 ? -10.727 12.961 13.891 1 89.12 132 ALA B CA 1
ATOM 3865 C C . ALA B 1 132 ? -10.375 13.594 15.234 1 89.12 132 ALA B C 1
ATOM 3867 O O . ALA B 1 132 ? -10.797 13.102 16.281 1 89.12 132 ALA B O 1
ATOM 3868 N N . VAL B 1 133 ? -9.578 14.578 15.156 1 82.56 133 VAL B N 1
ATOM 3869 C CA . VAL B 1 133 ? -9.133 15.219 16.391 1 82.56 133 VAL B CA 1
ATOM 3870 C C . VAL B 1 133 ? -9.898 16.531 16.594 1 82.56 133 VAL B C 1
ATOM 3872 O O . VAL B 1 133 ? -9.883 17.406 15.742 1 82.56 133 VAL B O 1
ATOM 3875 N N . ILE B 1 134 ? -10.617 16.531 17.672 1 83.56 134 ILE B N 1
ATOM 3876 C CA . ILE B 1 134 ? -11.336 17.75 18.047 1 83.56 134 ILE B CA 1
ATOM 3877 C C . ILE B 1 134 ? -10.805 18.266 19.391 1 83.56 134 ILE B C 1
ATOM 3879 O O . ILE B 1 134 ? -10.156 17.516 20.141 1 83.56 134 ILE B O 1
ATOM 3883 N N . THR B 1 135 ? -10.961 19.531 19.594 1 79.75 135 THR B N 1
ATOM 3884 C CA . THR B 1 135 ? -10.406 20.172 20.781 1 79.75 135 THR B CA 1
ATOM 3885 C C . THR B 1 135 ? -11.516 20.562 21.766 1 79.75 135 THR B C 1
ATOM 3887 O O . THR B 1 135 ? -12.555 21.078 21.344 1 79.75 135 THR B O 1
ATOM 3890 N N . ASP B 1 136 ? -11.281 20.172 22.984 1 76.88 136 ASP B N 1
ATOM 3891 C CA . ASP B 1 136 ? -12.102 20.719 24.062 1 76.88 136 ASP B CA 1
ATOM 3892 C C . ASP B 1 136 ? -11.539 22.047 24.562 1 76.88 136 ASP B C 1
ATOM 3894 O O . ASP B 1 136 ? -10.469 22.094 25.172 1 76.88 136 ASP B O 1
ATOM 3898 N N . PRO B 1 137 ? -12.258 23.047 24.359 1 75.56 137 PRO B N 1
ATOM 3899 C CA . PRO B 1 137 ? -11.711 24.359 24.734 1 75.56 137 PRO B CA 1
ATOM 3900 C C . PRO B 1 137 ? -11.523 24.516 26.234 1 75.56 137 PRO B C 1
ATOM 3902 O O . PRO B 1 137 ? -10.688 25.312 26.672 1 75.56 137 PRO B O 1
ATOM 3905 N N . GLU B 1 138 ? -12.258 23.812 26.984 1 74.75 138 GLU B N 1
ATOM 3906 C CA . GLU B 1 138 ? -12.172 23.938 28.438 1 74.75 138 GLU B CA 1
ATOM 3907 C C . GLU B 1 138 ? -10.898 23.281 28.969 1 74.75 138 GLU B C 1
ATOM 3909 O O . GLU B 1 138 ? -10.148 23.891 29.734 1 74.75 138 GLU B O 1
ATOM 3914 N N . SER B 1 139 ? -10.648 22.188 28.547 1 68.75 139 SER B N 1
ATOM 3915 C CA . SER B 1 139 ? -9.516 21.422 29.062 1 68.75 139 SER B CA 1
ATOM 3916 C C . SER B 1 139 ? -8.289 21.609 28.172 1 68.75 139 SER B C 1
ATOM 3918 O O . SER B 1 139 ? -7.176 21.25 28.562 1 68.75 139 SER B O 1
ATOM 3920 N N . GLN B 1 140 ? -8.523 22.234 27.078 1 69.31 140 GLN B N 1
ATOM 3921 C CA . GLN B 1 140 ? -7.473 22.406 26.078 1 69.31 140 GLN B CA 1
ATOM 3922 C C . GLN B 1 140 ? -6.84 21.078 25.703 1 69.31 140 GLN B C 1
ATOM 3924 O O . GLN B 1 140 ? -5.621 20.984 25.547 1 69.31 140 GLN B O 1
ATOM 3929 N N . THR B 1 141 ? -7.699 20.078 25.719 1 69.5 141 THR B N 1
ATOM 3930 C CA . THR B 1 141 ? -7.227 18.734 25.375 1 69.5 141 THR B CA 1
ATOM 3931 C C . THR B 1 141 ? -7.77 18.297 24.016 1 69.5 141 THR B C 1
ATOM 3933 O O . THR B 1 141 ? -8.914 18.609 23.672 1 69.5 141 THR B O 1
ATOM 3936 N N . LYS B 1 142 ? -6.957 17.625 23.188 1 72.19 142 LYS B N 1
ATOM 3937 C CA . LYS B 1 142 ? -7.363 17.062 21.906 1 72.19 142 LYS B CA 1
ATOM 3938 C C . LYS B 1 142 ? -7.992 15.688 22.078 1 72.19 142 LYS B C 1
ATOM 3940 O O . LYS B 1 142 ? -7.426 14.82 22.75 1 72.19 142 LYS B O 1
ATOM 3945 N N . TYR B 1 143 ? -9.188 15.625 21.75 1 73.25 143 TYR B N 1
ATOM 3946 C CA . TYR B 1 143 ? -9.93 14.375 21.844 1 73.25 143 TYR B CA 1
ATOM 3947 C C . TYR B 1 143 ? -10.008 13.688 20.484 1 73.25 143 TYR B C 1
ATOM 3949 O O . TYR B 1 143 ? -10.539 14.25 19.516 1 73.25 143 TYR B O 1
ATOM 3957 N N . PRO B 1 144 ? -9.438 12.555 20.453 1 80.56 144 PRO B N 1
ATOM 3958 C CA . PRO B 1 144 ? -9.562 11.828 19.188 1 80.56 144 PRO B CA 1
ATOM 3959 C C . PRO B 1 144 ? -10.852 11.016 19.094 1 80.56 144 PRO B C 1
ATOM 3961 O O . PRO B 1 144 ? -11.289 10.43 20.078 1 80.56 144 PRO B O 1
ATOM 3964 N N . ILE B 1 145 ? -11.594 11.266 18.094 1 84.88 145 ILE B N 1
ATOM 3965 C CA . ILE B 1 145 ? -12.625 10.312 17.672 1 84.88 145 ILE B CA 1
ATOM 3966 C C . ILE B 1 145 ? -11.992 9.203 16.828 1 84.88 145 ILE B C 1
ATOM 3968 O O . ILE B 1 145 ? -11.336 9.477 15.82 1 84.88 145 ILE B O 1
ATOM 3972 N N . VAL B 1 146 ? -12.062 8 17.297 1 85.81 146 VAL B N 1
ATOM 3973 C CA . VAL B 1 146 ? -11.508 6.871 16.562 1 85.81 146 VAL B CA 1
ATOM 3974 C C . VAL B 1 146 ? -12.633 5.922 16.141 1 85.81 146 VAL B C 1
ATOM 3976 O O . VAL B 1 146 ? -13.211 5.23 16.984 1 85.81 146 VAL B O 1
ATOM 3979 N N . ASP B 1 147 ? -12.906 5.949 14.906 1 88.69 147 ASP B N 1
ATOM 3980 C CA . ASP B 1 147 ? -14 5.141 14.375 1 88.69 147 ASP B CA 1
ATOM 3981 C C . ASP B 1 147 ? -13.859 4.949 12.867 1 88.69 147 ASP B C 1
ATOM 3983 O O . ASP B 1 147 ? -13.539 5.895 12.141 1 88.69 147 ASP B O 1
ATOM 3987 N N . ASP B 1 148 ? -14.117 3.729 12.406 1 85.94 148 ASP B N 1
ATOM 3988 C CA . ASP B 1 148 ? -14.008 3.453 10.977 1 85.94 148 ASP B CA 1
ATOM 3989 C C . ASP B 1 148 ? -15.062 4.227 10.188 1 85.94 148 ASP B C 1
ATOM 3991 O O . ASP B 1 148 ? -14.883 4.484 8.992 1 85.94 148 ASP B O 1
ATOM 3995 N N . SER B 1 149 ? -16.094 4.621 10.875 1 86.88 149 SER B N 1
ATOM 3996 C CA . SER B 1 149 ? -17.203 5.297 10.211 1 86.88 149 SER B CA 1
ATOM 3997 C C . SER B 1 149 ? -16.812 6.703 9.773 1 86.88 149 SER B C 1
ATOM 3999 O O . SER B 1 149 ? -17.5 7.32 8.953 1 86.88 149 SER B O 1
ATOM 4001 N N . VAL B 1 150 ? -15.711 7.195 10.273 1 91.69 150 VAL B N 1
ATOM 4002 C CA . VAL B 1 150 ? -15.344 8.562 9.93 1 91.69 150 VAL B CA 1
ATOM 4003 C C . VAL B 1 150 ? -14.453 8.57 8.695 1 91.69 150 VAL B C 1
ATOM 4005 O O . VAL B 1 150 ? -14.117 9.633 8.164 1 91.69 150 VAL B O 1
ATOM 4008 N N . LEU B 1 151 ? -14.078 7.371 8.219 1 93.88 151 LEU B N 1
ATOM 4009 C CA . LEU B 1 151 ? -13.258 7.285 7.012 1 93.88 151 LEU B CA 1
ATOM 4010 C C . LEU B 1 151 ? -14.039 7.773 5.793 1 93.88 151 LEU B C 1
ATOM 4012 O O . LEU B 1 151 ? -15.156 7.324 5.547 1 93.88 151 LEU B O 1
ATOM 4016 N N . PRO B 1 152 ? -13.438 8.695 5.043 1 96.06 152 PRO B N 1
ATOM 4017 C CA . PRO B 1 152 ? -14.094 9.055 3.785 1 96.06 152 PRO B CA 1
ATOM 4018 C C . PRO B 1 152 ? -14.203 7.879 2.814 1 96.06 152 PRO B C 1
ATOM 4020 O O . PRO B 1 152 ? -13.32 7.02 2.783 1 96.06 152 PRO B O 1
ATOM 4023 N N . GLN B 1 153 ? -15.281 7.875 2.049 1 94.69 153 GLN B N 1
ATOM 4024 C CA . GLN B 1 153 ? -15.414 6.859 1.009 1 94.69 153 GLN B CA 1
ATOM 4025 C C . GLN B 1 153 ? -14.438 7.109 -0.136 1 94.69 153 GLN B C 1
ATOM 4027 O O . GLN B 1 153 ? -14 6.168 -0.799 1 94.69 153 GLN B O 1
ATOM 4032 N N . GLU B 1 154 ? -14.094 8.43 -0.295 1 96.12 154 GLU B N 1
ATOM 4033 C CA . GLU B 1 154 ? -13.266 8.812 -1.437 1 96.12 154 GLU B CA 1
ATOM 4034 C C . GLU B 1 154 ? -12.336 9.969 -1.084 1 96.12 154 GLU B C 1
ATOM 4036 O O . GLU B 1 154 ? -12.727 10.891 -0.368 1 96.12 154 GLU B O 1
ATOM 4041 N N . ALA B 1 155 ? -11.125 9.867 -1.508 1 97.25 155 ALA B N 1
ATOM 4042 C CA . ALA B 1 155 ? -10.141 10.945 -1.445 1 97.25 155 ALA B CA 1
ATOM 4043 C C . ALA B 1 155 ? -9.656 11.328 -2.842 1 97.25 155 ALA B C 1
ATOM 4045 O O . ALA B 1 155 ? -9.234 10.469 -3.613 1 97.25 155 ALA B O 1
ATOM 4046 N N . ILE B 1 156 ? -9.766 12.594 -3.188 1 97.44 156 ILE B N 1
ATOM 4047 C CA . ILE B 1 156 ? -9.312 13.109 -4.477 1 97.44 156 ILE B CA 1
ATOM 4048 C C . ILE B 1 156 ? -8.039 13.922 -4.293 1 97.44 156 ILE B C 1
ATOM 4050 O O . ILE B 1 156 ? -8.062 15.008 -3.701 1 97.44 156 ILE B O 1
ATOM 4054 N N . LEU B 1 157 ? -6.953 13.383 -4.75 1 97 157 LEU B N 1
ATOM 4055 C CA . LEU B 1 157 ? -5.664 14.07 -4.695 1 97 157 LEU B CA 1
ATOM 4056 C C . LEU B 1 157 ? -5.383 14.805 -6 1 97 157 LEU B C 1
ATOM 4058 O O . LEU B 1 157 ? -5.312 14.18 -7.062 1 97 157 LEU B O 1
ATOM 4062 N N . THR B 1 158 ? -5.273 16.078 -5.906 1 95.94 158 THR B N 1
ATOM 4063 C CA . THR B 1 158 ? -4.977 16.922 -7.066 1 95.94 158 THR B CA 1
ATOM 4064 C C . THR B 1 158 ? -3.963 18 -6.703 1 95.94 158 THR B C 1
ATOM 4066 O O . THR B 1 158 ? -3.912 18.453 -5.559 1 95.94 158 THR B O 1
ATOM 4069 N N . PRO B 1 159 ? -3.17 18.391 -7.684 1 93.44 159 PRO B N 1
ATOM 4070 C CA . PRO B 1 159 ? -2.199 19.438 -7.387 1 93.44 159 PRO B CA 1
ATOM 4071 C C . PRO B 1 159 ? -2.83 20.828 -7.348 1 93.44 159 PRO B C 1
ATOM 4073 O O . PRO B 1 159 ? -2.17 21.812 -6.98 1 93.44 159 PRO B O 1
ATOM 4076 N N . LEU B 1 160 ? -4.02 21 -7.578 1 93.12 160 LEU B N 1
ATOM 4077 C CA . LEU B 1 160 ? -4.707 22.281 -7.75 1 93.12 160 LEU B CA 1
ATOM 4078 C C . LEU B 1 160 ? -4.477 23.188 -6.547 1 93.12 160 LEU B C 1
ATOM 4080 O O . LEU B 1 160 ? -4.148 24.359 -6.711 1 93.12 160 LEU B O 1
ATOM 4084 N N . PHE B 1 161 ? -4.598 22.641 -5.375 1 91.56 161 PHE B N 1
ATOM 4085 C CA . PHE B 1 161 ? -4.598 23.484 -4.18 1 91.56 161 PHE B CA 1
ATOM 4086 C C . PHE B 1 161 ? -3.215 23.5 -3.541 1 91.56 161 PHE B C 1
ATOM 4088 O O . PHE B 1 161 ? -2.863 24.469 -2.852 1 91.56 161 PHE B O 1
ATOM 4095 N N . VAL B 1 162 ? -2.414 22.516 -3.768 1 90.62 162 VAL B N 1
ATOM 4096 C CA . VAL B 1 162 ? -1.135 22.406 -3.072 1 90.62 162 VAL B CA 1
ATOM 4097 C C . VAL B 1 162 ? -0.091 23.266 -3.791 1 90.62 162 VAL B C 1
ATOM 4099 O O . VAL B 1 162 ? 0.907 23.672 -3.191 1 90.62 162 VAL B O 1
ATOM 4102 N N . LYS B 1 163 ? -0.384 23.609 -4.988 1 88.25 163 LYS B N 1
ATOM 4103 C CA . LYS B 1 163 ? 0.586 24.375 -5.758 1 88.25 163 LYS B CA 1
ATOM 4104 C C . LYS B 1 163 ? 0.65 25.828 -5.27 1 88.25 163 LYS B C 1
ATOM 4106 O O . LYS B 1 163 ? 1.639 26.516 -5.508 1 88.25 163 LYS B O 1
ATOM 4111 N N . THR B 1 164 ? -0.407 26.266 -4.504 1 83.62 164 THR B N 1
ATOM 4112 C CA . THR B 1 164 ? -0.441 27.656 -4.059 1 83.62 164 THR B CA 1
ATOM 4113 C C . THR B 1 164 ? -0.129 27.75 -2.568 1 83.62 164 THR B C 1
ATOM 4115 O O . THR B 1 164 ? -0.223 28.828 -1.979 1 83.62 164 THR B O 1
ATOM 4118 N N . ALA B 1 165 ? 0.264 26.672 -2.016 1 85.38 165 ALA B N 1
ATOM 4119 C CA . ALA B 1 165 ? 0.562 26.688 -0.585 1 85.38 165 ALA B CA 1
ATOM 4120 C C . ALA B 1 165 ? 1.808 27.531 -0.296 1 85.38 165 ALA B C 1
ATOM 4122 O O . ALA B 1 165 ? 2.807 27.438 -1.014 1 85.38 165 ALA B O 1
ATOM 4123 N N . PRO B 1 166 ? 1.722 28.359 0.781 1 89 166 PRO B N 1
ATOM 4124 C CA . PRO B 1 166 ? 2.914 29.109 1.171 1 89 166 PRO B CA 1
ATOM 4125 C C . PRO B 1 166 ? 4.09 28.219 1.544 1 89 166 PRO B C 1
ATOM 4127 O O . PRO B 1 166 ? 3.887 27.094 2.025 1 89 166 PRO B O 1
ATOM 4130 N N . PRO B 1 167 ? 5.309 28.719 1.39 1 93.12 167 PRO B N 1
ATOM 4131 C CA . PRO B 1 167 ? 6.5 27.906 1.638 1 93.12 167 PRO B CA 1
ATOM 4132 C C . PRO B 1 167 ? 6.535 27.328 3.053 1 93.12 167 PRO B C 1
ATOM 4134 O O . PRO B 1 167 ? 6.891 26.156 3.24 1 93.12 167 PRO B O 1
ATOM 4137 N N . LYS B 1 168 ? 6.141 28.141 4.02 1 93.44 168 LYS B N 1
ATOM 4138 C CA . LYS B 1 168 ? 6.172 27.656 5.398 1 93.44 168 LYS B CA 1
ATOM 4139 C C . LYS B 1 168 ? 5.188 26.516 5.602 1 93.44 168 LYS B C 1
ATOM 4141 O O . LYS B 1 168 ? 5.48 25.562 6.324 1 93.44 168 LYS B O 1
ATOM 4146 N N . VAL B 1 169 ? 4.07 26.641 5 1 92.5 169 VAL B N 1
ATOM 4147 C CA . VAL B 1 169 ? 3.068 25.578 5.09 1 92.5 169 VAL B CA 1
ATOM 4148 C C . VAL B 1 169 ? 3.582 24.312 4.41 1 92.5 169 VAL B C 1
ATOM 4150 O O . VAL B 1 169 ? 3.42 23.203 4.934 1 92.5 169 VAL B O 1
ATOM 4153 N N . THR B 1 170 ? 4.238 24.516 3.24 1 95.81 170 THR B N 1
ATOM 4154 C CA . THR B 1 170 ? 4.828 23.406 2.512 1 95.81 170 THR B CA 1
ATOM 4155 C C . THR B 1 170 ? 5.887 22.703 3.361 1 95.81 170 THR B C 1
ATOM 4157 O O . THR B 1 170 ? 5.891 21.469 3.465 1 95.81 170 THR B O 1
ATOM 4160 N N . ALA B 1 171 ? 6.668 23.516 4.02 1 97.69 171 ALA B N 1
ATOM 4161 C CA . ALA B 1 171 ? 7.762 22.969 4.816 1 97.69 171 ALA B CA 1
ATOM 4162 C C . ALA B 1 171 ? 7.23 22.188 6.016 1 97.69 171 ALA B C 1
ATOM 4164 O O . ALA B 1 171 ? 7.613 21.031 6.23 1 97.69 171 ALA B O 1
ATOM 4165 N N . TYR B 1 172 ? 6.32 22.797 6.758 1 97.12 172 TYR B N 1
ATOM 4166 C CA . TYR B 1 172 ? 5.84 22.188 7.996 1 97.12 172 TYR B CA 1
ATOM 4167 C C . TYR B 1 172 ? 4.973 20.969 7.707 1 97.12 172 TYR B C 1
ATOM 4169 O O . TYR B 1 172 ? 5.113 19.938 8.359 1 97.12 172 TYR B O 1
ATOM 4177 N N . SER B 1 173 ? 4.094 21.062 6.75 1 96.5 173 SER B N 1
ATOM 4178 C CA . SER B 1 173 ? 3.254 19.922 6.406 1 96.5 173 SER B CA 1
ATOM 4179 C C . SER B 1 173 ? 4.082 18.781 5.82 1 96.5 173 SER B C 1
ATOM 4181 O O . SER B 1 173 ? 3.83 17.609 6.113 1 96.5 173 SER B O 1
ATOM 4183 N N . GLY B 1 174 ? 5.066 19.141 4.973 1 98.25 174 GLY B N 1
ATOM 4184 C CA . GLY B 1 174 ? 5.941 18.125 4.41 1 98.25 174 GLY B CA 1
ATOM 4185 C C . GLY B 1 174 ? 6.758 17.391 5.457 1 98.25 174 GLY B C 1
ATOM 4186 O O . GLY B 1 174 ? 6.91 16.156 5.387 1 98.25 174 GLY B O 1
ATOM 4187 N N . MET B 1 175 ? 7.25 18.125 6.414 1 98.69 175 MET B N 1
ATOM 4188 C CA . MET B 1 175 ? 7.992 17.5 7.504 1 98.69 175 MET B CA 1
ATOM 4189 C C . MET B 1 175 ? 7.078 16.625 8.352 1 98.69 175 MET B C 1
ATOM 4191 O O . MET B 1 175 ? 7.504 15.586 8.867 1 98.69 175 MET B O 1
ATOM 4195 N N . ASP B 1 176 ? 5.852 17.016 8.461 1 98.38 176 ASP B N 1
ATOM 4196 C CA . ASP B 1 176 ? 4.871 16.188 9.156 1 98.38 176 ASP B CA 1
ATOM 4197 C C . ASP B 1 176 ? 4.719 14.836 8.469 1 98.38 176 ASP B C 1
ATOM 4199 O O . ASP B 1 176 ? 4.562 13.812 9.141 1 98.38 176 ASP B O 1
ATOM 4203 N N . VAL B 1 177 ? 4.742 14.844 7.141 1 98.75 177 VAL B N 1
ATOM 4204 C CA . VAL B 1 177 ? 4.672 13.602 6.383 1 98.75 177 VAL B CA 1
ATOM 4205 C C . VAL B 1 177 ? 5.859 12.703 6.742 1 98.75 177 VAL B C 1
ATOM 4207 O O . VAL B 1 177 ? 5.699 11.5 6.945 1 98.75 177 VAL B O 1
ATOM 4210 N N . LEU B 1 178 ? 7.039 13.32 6.789 1 98.88 178 LEU B N 1
ATOM 4211 C CA . LEU B 1 178 ? 8.234 12.578 7.172 1 98.88 178 LEU B CA 1
ATOM 4212 C C . LEU B 1 178 ? 8.062 11.93 8.539 1 98.88 178 LEU B C 1
ATOM 4214 O O . LEU B 1 178 ? 8.359 10.742 8.711 1 98.88 178 LEU B O 1
ATOM 4218 N N . VAL B 1 179 ? 7.543 12.656 9.477 1 98.88 179 VAL B N 1
ATOM 4219 C CA . VAL B 1 179 ? 7.398 12.156 10.844 1 98.88 179 VAL B CA 1
ATOM 4220 C C . VAL B 1 179 ? 6.336 11.062 10.875 1 98.88 179 VAL B C 1
ATOM 4222 O O . VAL B 1 179 ? 6.512 10.039 11.547 1 98.88 179 VAL B O 1
ATOM 4225 N N . HIS B 1 180 ? 5.227 11.289 10.164 1 98.88 180 HIS B N 1
ATOM 4226 C CA . HIS B 1 180 ? 4.211 10.258 10.047 1 98.88 180 HIS B CA 1
ATOM 4227 C C . HIS B 1 180 ? 4.812 8.938 9.562 1 98.88 180 HIS B C 1
ATOM 4229 O O . HIS B 1 180 ? 4.582 7.887 10.164 1 98.88 180 HIS B O 1
ATOM 4235 N N . ALA B 1 181 ? 5.57 9.016 8.539 1 98.88 181 ALA B N 1
ATOM 4236 C CA . ALA B 1 181 ? 6.102 7.82 7.895 1 98.88 181 ALA B CA 1
ATOM 4237 C C . ALA B 1 181 ? 7.16 7.148 8.758 1 98.88 181 ALA B C 1
ATOM 4239 O O . ALA B 1 181 ? 7.18 5.926 8.898 1 98.88 181 ALA B O 1
ATOM 4240 N N . ILE B 1 182 ? 8.047 7.934 9.367 1 98.81 182 ILE B N 1
ATOM 42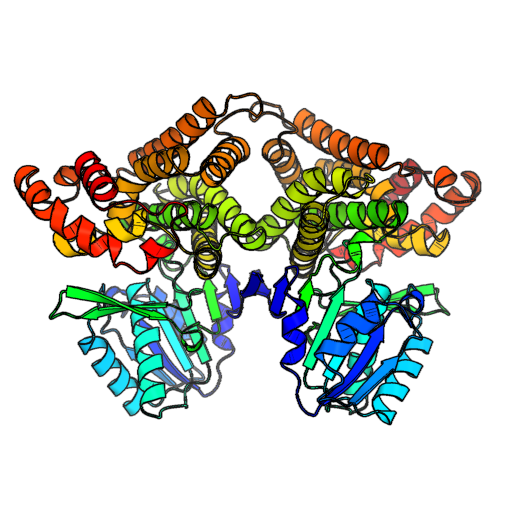41 C CA . ILE B 1 182 ? 9.148 7.355 10.125 1 98.81 182 ILE B CA 1
ATOM 4242 C C . ILE B 1 182 ? 8.625 6.734 11.414 1 98.81 182 ILE B C 1
ATOM 4244 O O . ILE B 1 182 ? 9.117 5.699 11.859 1 98.81 182 ILE B O 1
ATOM 4248 N N . GLU B 1 183 ? 7.598 7.359 12.047 1 98.88 183 GLU B N 1
ATOM 4249 C CA . GLU B 1 183 ? 7 6.754 13.234 1 98.88 183 GLU B CA 1
ATOM 4250 C C . GLU B 1 183 ? 6.203 5.504 12.867 1 98.88 183 GLU B C 1
ATOM 4252 O O . GLU B 1 183 ? 6.23 4.508 13.602 1 98.88 183 GLU B O 1
ATOM 4257 N N . ALA B 1 184 ? 5.484 5.543 11.758 1 98.75 184 ALA B N 1
ATOM 4258 C CA . ALA B 1 184 ? 4.727 4.375 11.328 1 98.75 184 ALA B CA 1
ATOM 4259 C C . ALA B 1 184 ? 5.648 3.18 11.094 1 98.75 184 ALA B C 1
ATOM 4261 O O . ALA B 1 184 ? 5.277 2.037 11.375 1 98.75 184 ALA B O 1
ATOM 4262 N N . LEU B 1 185 ? 6.832 3.441 10.617 1 98.75 185 LEU B N 1
ATOM 4263 C CA . LEU B 1 185 ? 7.801 2.41 10.266 1 98.75 185 LEU B CA 1
ATOM 4264 C C . LEU B 1 185 ? 8.195 1.594 11.492 1 98.75 185 LEU B C 1
ATOM 4266 O O . LEU B 1 185 ? 8.461 0.396 11.391 1 98.75 185 LEU B O 1
ATOM 4270 N N . VAL B 1 186 ? 8.172 2.211 12.695 1 98.75 186 VAL B N 1
ATOM 4271 C CA . VAL B 1 186 ? 8.727 1.526 13.859 1 98.75 186 VAL B CA 1
ATOM 4272 C C . VAL B 1 186 ? 7.641 1.356 14.922 1 98.75 186 VAL B C 1
ATOM 4274 O O . VAL B 1 186 ? 7.906 0.858 16.016 1 98.75 186 VAL B O 1
ATOM 4277 N N . ALA B 1 187 ? 6.402 1.829 14.602 1 98.56 187 ALA B N 1
ATOM 4278 C CA . ALA B 1 187 ? 5.297 1.715 15.555 1 98.56 187 ALA B CA 1
ATOM 4279 C C . ALA B 1 187 ? 4.992 0.253 15.867 1 98.56 187 ALA B C 1
ATOM 4281 O O . ALA B 1 187 ? 5.367 -0.643 15.109 1 98.56 187 ALA B O 1
ATOM 4282 N N . LYS B 1 188 ? 4.312 0.013 16.938 1 97.25 188 LYS B N 1
ATOM 4283 C CA . LYS B 1 188 ? 4.012 -1.335 17.406 1 97.25 188 LYS B CA 1
ATOM 4284 C C . LYS B 1 188 ? 3.152 -2.09 16.406 1 97.25 188 LYS B C 1
ATOM 4286 O O . LYS B 1 188 ? 3.264 -3.312 16.281 1 97.25 188 LYS B O 1
ATOM 4291 N N . GLY B 1 189 ? 2.352 -1.38 15.695 1 96.06 189 GLY B N 1
ATOM 4292 C CA . GLY B 1 189 ? 1.451 -2.023 14.758 1 96.06 189 GLY B CA 1
ATOM 4293 C C . GLY B 1 189 ? 2.045 -2.168 13.367 1 96.06 189 GLY B C 1
ATOM 4294 O O . GLY B 1 189 ? 1.36 -2.592 12.438 1 96.06 189 GLY B O 1
ATOM 4295 N N . ALA B 1 190 ? 3.33 -1.868 13.234 1 96.75 190 ALA B N 1
ATOM 4296 C CA . ALA B 1 190 ? 3.982 -1.911 11.922 1 96.75 190 ALA B CA 1
ATOM 4297 C C . ALA B 1 190 ? 4.039 -3.338 11.383 1 96.75 190 ALA B C 1
ATOM 4299 O O . ALA B 1 190 ? 4.254 -4.285 12.148 1 96.75 190 ALA B O 1
ATOM 4300 N N . ASN B 1 191 ? 3.83 -3.504 10.125 1 95.38 191 ASN B N 1
ATOM 4301 C CA . ASN B 1 191 ? 3.973 -4.754 9.391 1 95.38 191 ASN B CA 1
ATOM 4302 C C . ASN B 1 191 ? 4.508 -4.52 7.984 1 95.38 191 ASN B C 1
ATOM 4304 O O . ASN B 1 191 ? 4.844 -3.389 7.625 1 95.38 191 ASN B O 1
ATOM 4308 N N . HIS B 1 192 ? 4.598 -5.508 7.148 1 96.38 192 HIS B N 1
ATOM 4309 C CA . HIS B 1 192 ? 5.238 -5.371 5.844 1 96.38 192 HIS B CA 1
ATOM 4310 C C . HIS B 1 192 ? 4.438 -4.445 4.934 1 96.38 192 HIS B C 1
ATOM 4312 O O . HIS B 1 192 ? 5.016 -3.725 4.117 1 96.38 192 HIS B O 1
ATOM 4318 N N . PHE B 1 193 ? 3.139 -4.43 5.039 1 95.44 193 PHE B N 1
ATOM 4319 C CA . PHE B 1 193 ? 2.299 -3.582 4.203 1 95.44 193 PHE B CA 1
ATOM 4320 C C . PHE B 1 193 ? 2.471 -2.115 4.57 1 95.44 193 PHE B C 1
ATOM 4322 O O . PHE B 1 193 ? 2.633 -1.263 3.695 1 95.44 193 PHE B O 1
ATOM 4329 N N . THR B 1 194 ? 2.412 -1.829 5.895 1 96.88 194 THR B N 1
ATOM 4330 C CA . THR B 1 194 ? 2.604 -0.453 6.344 1 96.88 194 THR B CA 1
ATOM 4331 C C . THR B 1 194 ? 4.023 0.018 6.051 1 96.88 194 THR B C 1
ATOM 4333 O O . THR B 1 194 ? 4.238 1.179 5.695 1 96.88 194 THR B O 1
ATOM 4336 N N . ASP B 1 195 ? 4.996 -0.916 6.211 1 98.19 195 ASP B N 1
ATOM 4337 C CA . ASP B 1 195 ? 6.383 -0.577 5.914 1 98.19 195 ASP B CA 1
ATOM 4338 C C . ASP B 1 195 ? 6.551 -0.172 4.449 1 98.19 195 ASP B C 1
ATOM 4340 O O . ASP B 1 195 ? 7.289 0.763 4.141 1 98.19 195 ASP B O 1
ATOM 4344 N N . ALA B 1 196 ? 5.848 -0.9 3.562 1 98.25 196 ALA B N 1
ATOM 4345 C CA . ALA B 1 196 ? 5.93 -0.598 2.135 1 98.25 196 ALA B CA 1
ATOM 4346 C C . ALA B 1 196 ? 5.547 0.853 1.858 1 98.25 196 ALA B C 1
ATOM 4348 O O . ALA B 1 196 ? 6.277 1.576 1.178 1 98.25 196 ALA B O 1
ATOM 4349 N N . LEU B 1 197 ? 4.492 1.278 2.447 1 98 197 LEU B N 1
ATOM 4350 C CA . LEU B 1 197 ? 3.967 2.619 2.211 1 98 197 LEU B CA 1
ATOM 4351 C C . LEU B 1 197 ? 4.824 3.67 2.904 1 98 197 LEU B C 1
ATOM 4353 O O . LEU B 1 197 ? 5.109 4.723 2.33 1 98 197 LEU B O 1
ATOM 4357 N N . ALA B 1 198 ? 5.219 3.391 4.129 1 98.75 198 ALA B N 1
ATOM 4358 C CA . ALA B 1 198 ? 6.035 4.332 4.891 1 98.75 198 ALA B CA 1
ATOM 4359 C C . ALA B 1 198 ? 7.379 4.566 4.203 1 98.75 198 ALA B C 1
ATOM 4361 O O . ALA B 1 198 ? 7.824 5.711 4.07 1 98.75 198 ALA B O 1
ATOM 4362 N N . GLU B 1 199 ? 8.008 3.48 3.762 1 98.81 199 GLU B N 1
ATOM 4363 C CA . GLU B 1 199 ? 9.305 3.578 3.096 1 98.81 199 GLU B CA 1
ATOM 4364 C C . GLU B 1 199 ? 9.195 4.387 1.806 1 98.81 199 GLU B C 1
ATOM 4366 O O . GLU B 1 199 ? 10.055 5.23 1.526 1 98.81 199 GLU B O 1
ATOM 4371 N N . LYS B 1 200 ? 8.172 4.125 1.031 1 98.75 200 LYS B N 1
ATOM 4372 C CA . LYS B 1 200 ? 7.98 4.871 -0.211 1 98.75 200 LYS B CA 1
ATOM 4373 C C . LYS B 1 200 ? 7.691 6.344 0.068 1 98.75 200 LYS B C 1
ATOM 4375 O O . LYS B 1 200 ? 8.195 7.223 -0.63 1 98.75 200 LYS B O 1
ATOM 4380 N N . ALA B 1 201 ? 6.867 6.594 1.074 1 98.81 201 ALA B N 1
ATOM 4381 C CA . ALA B 1 201 ? 6.586 7.977 1.46 1 98.81 201 ALA B CA 1
ATOM 4382 C C . ALA B 1 201 ? 7.871 8.719 1.82 1 98.81 201 ALA B C 1
ATOM 4384 O O . ALA B 1 201 ? 8.078 9.852 1.388 1 98.81 201 ALA B O 1
ATOM 4385 N N . LEU B 1 202 ? 8.734 8.078 2.57 1 98.88 202 LEU B N 1
ATOM 4386 C CA . LEU B 1 202 ? 9.984 8.703 2.998 1 98.88 202 LEU B CA 1
ATOM 4387 C C . LEU B 1 202 ? 10.891 8.977 1.804 1 98.88 202 LEU B C 1
ATOM 4389 O O . LEU B 1 202 ? 11.516 10.039 1.722 1 98.88 202 LEU B O 1
ATOM 4393 N N . ALA B 1 203 ? 10.945 8.016 0.879 1 98.69 203 ALA B N 1
ATOM 4394 C CA . ALA B 1 203 ? 11.734 8.227 -0.333 1 98.69 203 ALA B CA 1
ATOM 4395 C C . ALA B 1 203 ? 11.234 9.438 -1.108 1 98.69 203 ALA B C 1
ATOM 4397 O O . ALA B 1 203 ? 12.031 10.258 -1.58 1 98.69 203 ALA B O 1
ATOM 4398 N N . LEU B 1 204 ? 9.945 9.562 -1.238 1 98.69 204 LEU B N 1
ATOM 4399 C CA . LEU B 1 204 ? 9.344 10.664 -1.979 1 98.69 204 LEU B CA 1
ATOM 4400 C C . LEU B 1 204 ? 9.57 11.992 -1.261 1 98.69 204 LEU B C 1
ATOM 4402 O O . LEU B 1 204 ? 9.859 13.008 -1.898 1 98.69 204 LEU B O 1
ATOM 4406 N N . VAL B 1 205 ? 9.461 11.992 0.068 1 98.81 205 VAL B N 1
ATOM 4407 C CA . VAL B 1 205 ? 9.617 13.219 0.846 1 98.81 205 VAL B CA 1
ATOM 4408 C C . VAL B 1 205 ? 11.031 13.766 0.662 1 98.81 205 VAL B C 1
ATOM 4410 O O . VAL B 1 205 ? 11.203 14.953 0.389 1 98.81 205 VAL B O 1
ATOM 4413 N N . PHE B 1 206 ? 12.023 12.953 0.805 1 98.62 206 PHE B N 1
ATOM 4414 C CA . PHE B 1 206 ? 13.398 13.422 0.71 1 98.62 206 PHE B CA 1
ATOM 4415 C C . PHE B 1 206 ? 13.711 13.906 -0.7 1 98.62 206 PHE B C 1
ATOM 4417 O O . PHE B 1 206 ? 14.539 14.805 -0.886 1 98.62 206 PHE B O 1
ATOM 4424 N N . THR B 1 207 ? 12.984 13.359 -1.688 1 97.88 207 THR B N 1
ATOM 4425 C CA . THR B 1 207 ? 13.219 13.742 -3.076 1 97.88 207 THR B CA 1
ATOM 4426 C C . THR B 1 207 ? 12.445 15.008 -3.426 1 97.88 207 THR B C 1
ATOM 4428 O O . THR B 1 207 ? 12.992 15.914 -4.062 1 97.88 207 THR B O 1
ATOM 4431 N N . TYR B 1 208 ? 11.211 15.133 -2.959 1 98.19 208 TYR B N 1
ATOM 4432 C CA . TYR B 1 208 ? 10.328 16.109 -3.586 1 98.19 208 TYR B CA 1
ATOM 4433 C C . TYR B 1 208 ? 10.039 17.266 -2.641 1 98.19 208 TYR B C 1
ATOM 4435 O O . TYR B 1 208 ? 9.648 18.344 -3.08 1 98.19 208 TYR B O 1
ATOM 4443 N N . LEU B 1 209 ? 10.188 17.062 -1.329 1 98.5 209 LEU B N 1
ATOM 4444 C CA . LEU B 1 209 ? 9.867 18.156 -0.415 1 98.5 209 LEU B CA 1
ATOM 4445 C C . LEU B 1 209 ? 10.773 19.359 -0.665 1 98.5 209 LEU B C 1
ATOM 4447 O O . LEU B 1 209 ? 10.297 20.5 -0.751 1 98.5 209 LEU B O 1
ATOM 4451 N N . PRO B 1 210 ? 12.109 19.172 -0.825 1 98.06 210 PRO B N 1
ATOM 4452 C CA . PRO B 1 210 ? 12.945 20.328 -1.16 1 98.06 210 PRO B CA 1
ATOM 4453 C C . PRO B 1 210 ? 12.531 20.984 -2.471 1 98.06 210 PRO B C 1
ATOM 4455 O O . PRO B 1 210 ? 12.578 22.219 -2.588 1 98.06 210 PRO B O 1
ATOM 4458 N N . LYS B 1 211 ? 12.094 20.203 -3.443 1 97.25 211 LYS B N 1
ATOM 4459 C CA . LYS B 1 211 ? 11.641 20.75 -4.723 1 97.25 211 LYS B CA 1
ATOM 4460 C C . LYS B 1 211 ? 10.367 21.562 -4.551 1 97.25 211 LYS B C 1
ATOM 4462 O O . LYS B 1 211 ? 10.219 22.625 -5.156 1 97.25 211 LYS B O 1
ATOM 4467 N N . CYS B 1 212 ? 9.477 21.078 -3.73 1 97 212 CYS B N 1
ATOM 4468 C CA . CYS B 1 212 ? 8.203 21.75 -3.512 1 97 212 CYS B CA 1
ATOM 4469 C C . CYS B 1 212 ? 8.398 23.062 -2.752 1 97 212 CYS B C 1
ATOM 4471 O O . CYS B 1 212 ? 7.57 23.969 -2.852 1 97 212 CYS B O 1
ATOM 4473 N N . PHE B 1 213 ? 9.461 23.125 -1.956 1 96.81 213 PHE B N 1
ATOM 4474 C CA . PHE B 1 213 ? 9.766 24.328 -1.181 1 96.81 213 PHE B CA 1
ATOM 4475 C C . PHE B 1 213 ? 10.32 25.422 -2.076 1 96.81 213 PHE B C 1
ATOM 4477 O O . PHE B 1 213 ? 10.164 26.609 -1.784 1 96.81 213 PHE B O 1
ATOM 4484 N N . ALA B 1 214 ? 10.875 25.031 -3.205 1 95.25 214 ALA B N 1
ATOM 4485 C CA . ALA B 1 214 ? 11.469 25.984 -4.152 1 95.25 214 ALA B CA 1
ATOM 4486 C C . ALA B 1 214 ? 10.391 26.625 -5.027 1 95.25 214 ALA B C 1
ATOM 4488 O O . ALA B 1 214 ? 9.375 26 -5.332 1 95.25 214 ALA B O 1
ATOM 4489 N N . PRO B 1 215 ? 10.617 27.875 -5.496 1 92.44 215 PRO B N 1
ATOM 4490 C CA . PRO B 1 215 ? 9.648 28.547 -6.355 1 92.44 215 PRO B CA 1
ATOM 4491 C C . PRO B 1 215 ? 9.461 27.859 -7.703 1 92.44 215 PRO B C 1
ATOM 4493 O O . PRO B 1 215 ? 8.469 28.094 -8.391 1 92.44 215 PRO B O 1
ATOM 4496 N N . THR B 1 216 ? 10.328 26.984 -8.094 1 94.06 216 THR B N 1
ATOM 4497 C CA . THR B 1 216 ? 10.305 26.328 -9.398 1 94.06 216 THR B CA 1
ATOM 4498 C C . THR B 1 216 ? 9.531 25.016 -9.336 1 94.06 216 THR B C 1
ATOM 4500 O O . THR B 1 216 ? 9.531 24.25 -10.297 1 94.06 216 THR B O 1
ATOM 4503 N N . ALA B 1 217 ? 8.906 24.844 -8.203 1 95.44 217 ALA B N 1
ATOM 4504 C CA . ALA B 1 217 ? 8.195 23.578 -8.039 1 95.44 217 ALA B CA 1
ATOM 4505 C C . ALA B 1 217 ? 7.195 23.359 -9.164 1 95.44 217 ALA B C 1
ATOM 4507 O O . ALA B 1 217 ? 6.449 24.266 -9.531 1 95.44 217 ALA B O 1
ATOM 4508 N N . THR B 1 218 ? 7.195 22.125 -9.734 1 95.38 218 THR B N 1
ATOM 4509 C CA . THR B 1 218 ? 6.25 21.75 -10.781 1 95.38 218 THR B CA 1
ATOM 4510 C C . THR B 1 218 ? 5.023 21.078 -10.18 1 95.38 218 THR B C 1
ATOM 4512 O O . THR B 1 218 ? 5.004 20.75 -8.992 1 95.38 218 THR B O 1
ATOM 4515 N N . GLU B 1 219 ? 4.016 20.875 -10.992 1 94.31 219 GLU B N 1
ATOM 4516 C CA . GLU B 1 219 ? 2.832 20.141 -10.562 1 94.31 219 GLU B CA 1
ATOM 4517 C C . GLU B 1 219 ? 3.176 18.688 -10.242 1 94.31 219 GLU B C 1
ATOM 4519 O O . GLU B 1 219 ? 2.59 18.094 -9.344 1 94.31 219 GLU B O 1
ATOM 4524 N N . THR B 1 220 ? 4.137 18.219 -10.953 1 94.38 220 THR B N 1
ATOM 4525 C CA . THR B 1 220 ? 4.578 16.844 -10.727 1 94.38 220 THR B CA 1
ATOM 4526 C C . THR B 1 220 ? 5.227 16.703 -9.352 1 94.38 220 THR B C 1
ATOM 4528 O O . THR B 1 220 ? 4.992 15.727 -8.648 1 94.38 220 THR B O 1
ATOM 4531 N N . ASP B 1 221 ? 6.035 17.734 -8.977 1 96.56 221 ASP B N 1
ATOM 4532 C CA . ASP B 1 221 ? 6.656 17.734 -7.652 1 96.56 221 ASP B CA 1
ATOM 4533 C C . ASP B 1 221 ? 5.602 17.75 -6.547 1 96.56 221 ASP B C 1
ATOM 4535 O O . ASP B 1 221 ? 5.676 16.969 -5.594 1 96.56 221 ASP B O 1
ATOM 4539 N N . ARG B 1 222 ? 4.637 18.609 -6.777 1 96.31 222 ARG B N 1
ATOM 4540 C CA . ARG B 1 222 ? 3.582 18.797 -5.785 1 96.31 222 ARG B CA 1
ATOM 4541 C C . ARG B 1 222 ? 2.729 17.531 -5.664 1 96.31 222 ARG B C 1
ATOM 4543 O O . ARG B 1 222 ? 2.34 17.141 -4.559 1 96.31 222 ARG B O 1
ATOM 4550 N N . MET B 1 223 ? 2.467 16.891 -6.777 1 95.44 223 MET B N 1
ATOM 4551 C CA . MET B 1 223 ? 1.668 15.672 -6.773 1 95.44 223 MET B CA 1
ATOM 4552 C C . MET B 1 223 ? 2.398 14.555 -6.043 1 95.44 223 MET B C 1
ATOM 4554 O O . MET B 1 223 ? 1.783 13.781 -5.301 1 95.44 223 MET B O 1
ATOM 4558 N N . ALA B 1 224 ? 3.697 14.453 -6.246 1 96.56 224 ALA B N 1
ATOM 4559 C CA . ALA B 1 224 ? 4.488 13.422 -5.582 1 96.56 224 ALA B CA 1
ATOM 4560 C C . ALA B 1 224 ? 4.43 13.578 -4.066 1 96.56 224 ALA B C 1
ATOM 4562 O O . ALA B 1 224 ? 4.27 12.594 -3.342 1 96.56 224 ALA B O 1
ATOM 4563 N N . MET B 1 225 ? 4.484 14.828 -3.607 1 97.62 225 MET B N 1
ATOM 4564 C CA . MET B 1 225 ? 4.391 15.086 -2.174 1 97.62 225 MET B CA 1
ATOM 4565 C C . MET B 1 225 ? 2.988 14.773 -1.658 1 97.62 225 MET B C 1
ATOM 4567 O O . MET B 1 225 ? 2.828 14.312 -0.528 1 97.62 225 MET B O 1
ATOM 4571 N N . HIS B 1 226 ? 2.07 15.094 -2.492 1 97.19 226 HIS B N 1
ATOM 4572 C CA . HIS B 1 226 ? 0.681 14.844 -2.123 1 97.19 226 HIS B CA 1
ATOM 4573 C C . HIS B 1 226 ? 0.405 13.352 -1.976 1 97.19 226 HIS B C 1
ATOM 4575 O O . HIS B 1 226 ? -0.278 12.93 -1.039 1 97.19 226 HIS B O 1
ATOM 4581 N N . GLU B 1 227 ? 0.963 12.578 -2.803 1 96.94 227 GLU B N 1
ATOM 4582 C CA . GLU B 1 227 ? 0.855 11.125 -2.734 1 96.94 227 GLU B CA 1
ATOM 4583 C C . GLU B 1 227 ? 1.646 10.562 -1.555 1 96.94 227 GLU B C 1
ATOM 4585 O O . GLU B 1 227 ? 1.207 9.617 -0.899 1 96.94 227 GLU B O 1
ATOM 4590 N N . ALA B 1 228 ? 2.801 11.164 -1.312 1 98.5 228 ALA B N 1
ATOM 4591 C CA . ALA B 1 228 ? 3.586 10.766 -0.145 1 98.5 228 ALA B CA 1
ATOM 4592 C C . ALA B 1 228 ? 2.789 10.953 1.143 1 98.5 228 ALA B C 1
ATOM 4594 O O . ALA B 1 228 ? 2.801 10.086 2.018 1 98.5 228 ALA B O 1
ATOM 4595 N N . SER B 1 229 ? 2.137 12.086 1.209 1 98.38 229 SER B N 1
ATOM 4596 C CA . SER B 1 229 ? 1.311 12.383 2.373 1 98.38 229 SER B CA 1
ATOM 4597 C C . SER B 1 229 ? 0.206 11.344 2.547 1 98.38 229 SER B C 1
ATOM 4599 O O . SER B 1 229 ? -0.037 10.875 3.658 1 98.38 229 SER B O 1
ATOM 4601 N N . CYS B 1 230 ? -0.398 10.984 1.501 1 97.31 230 CYS B N 1
ATOM 4602 C CA . CYS B 1 230 ? -1.469 9.992 1.523 1 97.31 230 CYS B CA 1
ATOM 4603 C C . CYS B 1 230 ? -0.945 8.633 1.968 1 97.31 230 CYS B C 1
ATOM 4605 O O . CYS B 1 230 ? -1.56 7.969 2.805 1 97.31 230 CYS B O 1
ATOM 4607 N N . MET B 1 231 ? 0.187 8.203 1.434 1 97.81 231 MET B N 1
ATOM 4608 C CA . MET B 1 231 ? 0.79 6.922 1.782 1 97.81 231 MET B CA 1
ATOM 4609 C C . MET B 1 231 ? 1.177 6.887 3.256 1 97.81 231 MET B C 1
ATOM 4611 O O . MET B 1 231 ? 0.977 5.871 3.93 1 97.81 231 MET B O 1
ATOM 4615 N N . ALA B 1 232 ? 1.725 8 3.727 1 98.56 232 ALA B N 1
ATOM 4616 C CA . ALA B 1 232 ? 2.061 8.078 5.148 1 98.56 232 ALA B CA 1
ATOM 4617 C C . ALA B 1 232 ? 0.811 7.941 6.012 1 98.56 232 ALA B C 1
ATOM 4619 O O . ALA B 1 232 ? 0.835 7.27 7.047 1 98.56 232 ALA B O 1
ATOM 4620 N N . GLY B 1 233 ? -0.254 8.57 5.582 1 97.25 233 GLY B N 1
ATOM 4621 C CA . GLY B 1 233 ? -1.522 8.453 6.285 1 97.25 233 GLY B CA 1
ATOM 4622 C C . GLY B 1 233 ? -2.039 7.031 6.352 1 97.25 233 GLY B C 1
ATOM 4623 O O . GLY B 1 233 ? -2.475 6.57 7.406 1 97.25 233 GLY B O 1
ATOM 4624 N N . LEU B 1 234 ? -1.958 6.359 5.238 1 96.06 234 LEU B N 1
ATOM 4625 C CA . LEU B 1 234 ? -2.371 4.961 5.188 1 96.06 234 LEU B CA 1
ATOM 4626 C C . LEU B 1 234 ? -1.523 4.105 6.125 1 96.06 234 LEU B C 1
ATOM 4628 O O . LEU B 1 234 ? -2.045 3.227 6.812 1 96.06 234 LEU B O 1
ATOM 4632 N N . ALA B 1 235 ? -0.266 4.355 6.141 1 97.19 235 ALA B N 1
ATOM 4633 C CA . ALA B 1 235 ? 0.668 3.572 6.945 1 97.19 235 ALA B CA 1
ATOM 4634 C C . ALA B 1 235 ? 0.395 3.756 8.438 1 97.19 235 ALA B C 1
ATOM 4636 O O . ALA B 1 235 ? 0.175 2.779 9.156 1 97.19 235 ALA B O 1
ATOM 4637 N N . PHE B 1 236 ? 0.327 5.012 8.906 1 97 236 PHE B N 1
ATOM 4638 C CA . PHE B 1 236 ? 0.233 5.207 10.344 1 97 236 PHE B CA 1
ATOM 4639 C C . PHE B 1 236 ? -1.182 4.926 10.836 1 97 236 PHE B C 1
ATOM 4641 O O . PHE B 1 236 ? -1.391 4.672 12.023 1 97 236 PHE B O 1
ATOM 4648 N N . ASN B 1 237 ? -2.166 4.988 9.914 1 94.81 237 ASN B N 1
ATOM 4649 C CA . ASN B 1 237 ? -3.527 4.641 10.312 1 94.81 237 ASN B CA 1
ATOM 4650 C C . ASN B 1 237 ? -3.609 3.205 10.82 1 94.81 237 ASN B C 1
ATOM 4652 O O . ASN B 1 237 ? -4.43 2.9 11.695 1 94.81 237 ASN B O 1
ATOM 4656 N N . GLN B 1 238 ? -2.758 2.398 10.312 1 93.06 238 GLN B N 1
ATOM 4657 C CA . GLN B 1 238 ? -2.732 0.996 10.711 1 93.06 238 GLN B CA 1
ATOM 4658 C C . GLN B 1 238 ? -1.62 0.733 11.727 1 93.06 238 GLN B C 1
ATOM 4660 O O . GLN B 1 238 ? -1.832 0.044 12.727 1 93.06 238 GLN B O 1
ATOM 4665 N N . ALA B 1 239 ? -0.454 1.262 11.539 1 96.06 239 ALA B N 1
ATOM 4666 C CA . ALA B 1 239 ? 0.732 0.937 12.328 1 96.06 239 ALA B CA 1
ATOM 4667 C C . ALA B 1 239 ? 0.722 1.675 13.664 1 96.06 239 ALA B C 1
ATOM 4669 O O . ALA B 1 239 ? 1.204 1.153 14.672 1 96.06 239 ALA B O 1
ATOM 4670 N N . GLY B 1 240 ? 0.198 2.908 13.562 1 96.5 240 GLY B N 1
ATOM 4671 C CA . GLY B 1 240 ? 0.328 3.812 14.688 1 96.5 240 GLY B CA 1
ATOM 4672 C C . GLY B 1 240 ? 1.406 4.863 14.492 1 96.5 240 GLY B C 1
ATOM 4673 O O . GLY B 1 240 ? 1.977 4.977 13.406 1 96.5 240 GLY B O 1
ATOM 4674 N N . LEU B 1 241 ? 1.576 5.668 15.492 1 97.69 241 LEU B N 1
ATOM 4675 C CA . LEU B 1 241 ? 2.598 6.707 15.539 1 97.69 241 LEU B CA 1
ATOM 4676 C C . LEU B 1 241 ? 3.545 6.492 16.719 1 97.69 241 LEU B C 1
ATOM 4678 O O . LEU B 1 241 ? 4.023 5.379 16.938 1 97.69 241 LEU B O 1
ATOM 4682 N N . GLY B 1 242 ? 3.918 7.656 17.406 1 98.38 242 GLY B N 1
ATOM 4683 C CA . GLY B 1 242 ? 4.84 7.488 18.516 1 98.38 242 GLY B CA 1
ATOM 4684 C C . GLY B 1 242 ? 4.984 8.734 19.375 1 98.38 242 GLY B C 1
ATOM 4685 O O . GLY B 1 242 ? 4.059 9.547 19.453 1 98.38 242 GLY B O 1
ATOM 4686 N N . ILE B 1 243 ? 6.098 8.797 20.078 1 98.75 243 ILE B N 1
ATOM 4687 C CA . ILE B 1 243 ? 6.27 9.805 21.109 1 98.75 243 ILE B CA 1
ATOM 4688 C C . ILE B 1 243 ? 6.648 11.141 20.484 1 98.75 243 ILE B C 1
ATOM 4690 O O . ILE B 1 243 ? 6.562 12.188 21.125 1 98.75 243 ILE B O 1
ATOM 4694 N N . THR B 1 244 ? 7.109 11.141 19.188 1 98.75 244 THR B N 1
ATOM 4695 C CA . THR B 1 244 ? 7.277 12.43 18.516 1 98.75 244 THR B CA 1
ATOM 4696 C C . THR B 1 244 ? 5.957 13.195 18.5 1 98.75 244 THR B C 1
ATOM 4698 O O . THR B 1 244 ? 5.895 14.344 18.938 1 98.75 244 THR B O 1
ATOM 4701 N N . HIS B 1 245 ? 4.922 12.516 18.031 1 97.5 245 HIS B N 1
ATOM 4702 C CA . HIS B 1 245 ? 3.607 13.141 17.969 1 97.5 245 HIS B CA 1
ATOM 4703 C C . HIS B 1 245 ? 3.072 13.453 19.359 1 97.5 245 HIS B C 1
ATOM 4705 O O . HIS B 1 245 ? 2.494 14.523 19.578 1 97.5 245 HIS B O 1
ATOM 4711 N N . ALA B 1 246 ? 3.236 12.5 20.25 1 96.81 246 ALA B N 1
ATOM 4712 C CA . ALA B 1 246 ? 2.738 12.703 21.609 1 96.81 246 ALA B CA 1
ATOM 4713 C C . ALA B 1 246 ? 3.307 13.984 22.203 1 96.81 246 ALA B C 1
ATOM 4715 O O . ALA B 1 246 ? 2.576 14.766 22.828 1 96.81 246 ALA B O 1
ATOM 4716 N N . LEU B 1 247 ? 4.562 14.219 22.047 1 97.75 247 LEU B N 1
ATOM 4717 C CA . LEU B 1 247 ? 5.23 15.406 22.562 1 97.75 247 LEU B CA 1
ATOM 4718 C C . LEU B 1 247 ? 4.859 16.641 21.75 1 97.75 247 LEU B C 1
ATOM 4720 O O . LEU B 1 247 ? 4.645 17.719 22.312 1 97.75 247 LEU B O 1
ATOM 4724 N N . ALA B 1 248 ? 4.773 16.469 20.438 1 96.25 248 ALA B N 1
ATOM 4725 C CA . ALA B 1 248 ? 4.449 17.594 19.547 1 96.25 248 ALA B CA 1
ATOM 4726 C C . ALA B 1 248 ? 3.064 18.156 19.859 1 96.25 248 ALA B C 1
ATOM 4728 O O . ALA B 1 248 ? 2.848 19.359 19.781 1 96.25 248 ALA B O 1
ATOM 4729 N N . HIS B 1 249 ? 2.143 17.266 20.172 1 91.75 249 HIS B N 1
ATOM 4730 C CA . HIS B 1 249 ? 0.802 17.703 20.547 1 91.75 249 HIS B CA 1
ATOM 4731 C C . HIS B 1 249 ? 0.846 18.656 21.734 1 91.75 249 HIS B C 1
ATOM 4733 O O . HIS B 1 249 ? 0.091 19.641 21.781 1 91.75 249 HIS B O 1
ATOM 4739 N N . GLN B 1 250 ? 1.729 18.391 22.656 1 92.44 250 GLN B N 1
ATOM 4740 C CA . GLN B 1 250 ? 1.846 19.234 23.844 1 92.44 250 GLN B CA 1
ATOM 4741 C C . GLN B 1 250 ? 2.496 20.578 23.5 1 92.44 250 GLN B C 1
ATOM 4743 O O . GLN B 1 250 ? 2.072 21.609 24 1 92.44 250 GLN B O 1
ATOM 4748 N N . LEU B 1 251 ? 3.496 20.562 22.625 1 93.06 251 LEU B N 1
ATOM 4749 C CA . LEU B 1 251 ? 4.156 21.781 22.203 1 93.06 251 LEU B CA 1
ATOM 4750 C C . LEU B 1 251 ? 3.178 22.719 21.5 1 93.06 251 LEU B C 1
ATOM 4752 O O . LEU B 1 251 ? 3.186 23.922 21.719 1 93.06 251 LEU B O 1
ATOM 4756 N N . GLY B 1 252 ? 2.445 22.109 20.625 1 88.25 252 GLY B N 1
ATOM 4757 C CA . GLY B 1 252 ? 1.425 22.891 19.938 1 88.25 252 GLY B CA 1
ATOM 4758 C C . GLY B 1 252 ? 0.405 23.5 20.891 1 88.25 252 GLY B C 1
ATOM 4759 O O . GLY B 1 252 ? 0.069 24.672 20.766 1 88.25 252 GLY B O 1
ATOM 4760 N N . GLY B 1 253 ? -0.109 22.734 21.828 1 83.62 253 GLY B N 1
ATOM 4761 C CA . GLY B 1 253 ? -1.109 23.203 22.781 1 83.62 253 GLY B CA 1
ATOM 4762 C C . GLY B 1 253 ? -0.591 24.281 23.719 1 83.62 253 GLY B C 1
ATOM 4763 O O . GLY B 1 253 ? -1.306 25.234 24.031 1 83.62 253 GLY B O 1
ATOM 4764 N N . GLN B 1 254 ? 0.68 24.219 24.109 1 85.81 254 GLN B N 1
ATOM 4765 C CA . GLN B 1 254 ? 1.234 25.094 25.141 1 85.81 254 GLN B CA 1
ATOM 4766 C C . GLN B 1 254 ? 1.853 26.344 24.531 1 85.81 254 GLN B C 1
ATOM 4768 O O . GLN B 1 254 ? 1.797 27.422 25.125 1 85.81 254 GLN B O 1
ATOM 4773 N N . PHE B 1 255 ? 2.445 26.172 23.312 1 89.88 255 PHE B N 1
ATOM 4774 C CA . PHE B 1 255 ? 3.234 27.281 22.797 1 89.88 25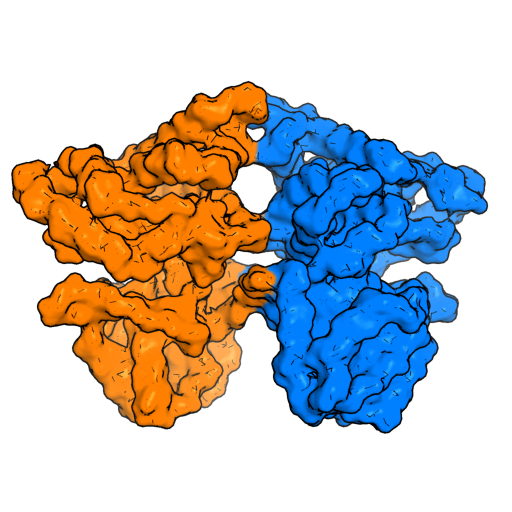5 PHE B CA 1
ATOM 4775 C C . PHE B 1 255 ? 2.717 27.719 21.422 1 89.88 255 PHE B C 1
ATOM 4777 O O . PHE B 1 255 ? 3.33 28.562 20.766 1 89.88 255 PHE B O 1
ATOM 4784 N N . HIS B 1 256 ? 1.661 27.094 20.938 1 86.56 256 HIS B N 1
ATOM 4785 C CA . HIS B 1 256 ? 1.034 27.422 19.656 1 86.56 256 HIS B CA 1
ATOM 4786 C C . HIS B 1 256 ? 2.01 27.25 18.5 1 86.56 256 HIS B C 1
ATOM 4788 O O . HIS B 1 256 ? 2.057 28.078 17.594 1 86.56 256 HIS B O 1
ATOM 4794 N N . ILE B 1 257 ? 2.859 26.312 18.641 1 92 257 ILE B N 1
ATOM 4795 C CA . ILE B 1 257 ? 3.773 25.938 17.578 1 92 257 ILE B CA 1
ATOM 4796 C C . ILE B 1 257 ? 3.033 25.078 16.547 1 92 257 ILE B C 1
ATOM 4798 O O . ILE B 1 257 ? 2.334 24.125 16.906 1 92 257 ILE B O 1
ATOM 4802 N N . PRO B 1 258 ? 3.109 25.422 15.25 1 91.69 258 PRO B N 1
ATOM 4803 C CA . PRO B 1 258 ? 2.471 24.578 14.234 1 91.69 258 PRO B CA 1
ATOM 4804 C C . PRO B 1 258 ? 2.857 23.109 14.367 1 91.69 258 PRO B C 1
ATOM 4806 O O . PRO B 1 258 ? 4.016 22.797 14.648 1 91.69 258 PRO B O 1
ATOM 4809 N N . HIS B 1 259 ? 1.948 22.266 14.172 1 91.94 259 HIS B N 1
ATOM 4810 C CA . HIS B 1 259 ? 2.064 20.828 14.445 1 91.94 259 HIS B CA 1
ATOM 4811 C C . HIS B 1 259 ? 3.266 20.234 13.719 1 91.94 259 HIS B C 1
ATOM 4813 O O . HIS B 1 259 ? 4.105 19.578 14.336 1 91.94 259 HIS B O 1
ATOM 4819 N N . GLY B 1 260 ? 3.375 20.5 12.391 1 95.69 260 GLY B N 1
ATOM 4820 C CA . GLY B 1 260 ? 4.48 19.969 11.609 1 95.69 260 GLY B CA 1
ATOM 4821 C C . GLY B 1 260 ? 5.836 20.438 12.086 1 95.69 260 GLY B C 1
ATOM 4822 O O . GLY B 1 260 ? 6.816 19.688 12.039 1 95.69 260 GLY B O 1
ATOM 4823 N N . LEU B 1 261 ? 5.891 21.688 12.547 1 96.88 261 LEU B N 1
ATOM 4824 C CA . LEU B 1 261 ? 7.133 22.25 13.07 1 96.88 261 LEU B CA 1
ATOM 4825 C C . LEU B 1 261 ? 7.5 21.625 14.406 1 96.88 261 LEU B C 1
ATOM 4827 O O . LEU B 1 261 ? 8.664 21.312 14.648 1 96.88 261 LEU B O 1
ATOM 4831 N N . ALA B 1 262 ? 6.504 21.422 15.234 1 96.62 262 ALA B N 1
ATOM 4832 C CA . ALA B 1 262 ? 6.742 20.75 16.516 1 96.62 262 ALA B CA 1
ATOM 4833 C C . ALA B 1 262 ? 7.32 19.359 16.297 1 96.62 262 ALA B C 1
ATOM 4835 O O . ALA B 1 262 ? 8.281 18.969 16.969 1 96.62 262 ALA B O 1
ATOM 4836 N N . ASN B 1 263 ? 6.766 18.641 15.406 1 98 263 ASN B N 1
ATOM 4837 C CA . ASN B 1 263 ? 7.262 17.312 15.047 1 98 263 ASN B CA 1
ATOM 4838 C C . ASN B 1 263 ? 8.703 17.375 14.539 1 98 263 ASN B C 1
ATOM 4840 O O . ASN B 1 263 ? 9.516 16.516 14.891 1 98 263 ASN B O 1
ATOM 4844 N N . THR B 1 264 ? 8.93 18.344 13.742 1 98.19 264 THR B N 1
ATOM 4845 C CA . THR B 1 264 ? 10.242 18.516 13.117 1 98.19 264 THR B CA 1
ATOM 4846 C C . THR B 1 264 ? 11.32 18.688 14.18 1 98.19 264 THR B C 1
ATOM 4848 O O . THR B 1 264 ? 12.406 18.125 14.07 1 98.19 264 THR B O 1
ATOM 4851 N N . MET B 1 265 ? 11.039 19.406 15.195 1 97.56 265 MET B N 1
ATOM 4852 C CA . MET B 1 265 ? 12.008 19.719 16.234 1 97.56 265 MET B CA 1
ATOM 4853 C C . MET B 1 265 ? 12.375 18.469 17.031 1 97.56 265 MET B C 1
ATOM 4855 O O . MET B 1 265 ? 13.477 18.375 17.578 1 97.56 265 MET B O 1
ATOM 4859 N N . LEU B 1 266 ? 11.484 17.516 17.031 1 98.56 266 LEU B N 1
ATOM 4860 C CA . LEU B 1 266 ? 11.617 16.391 17.969 1 98.56 266 LEU B CA 1
ATOM 4861 C C . LEU B 1 266 ? 12.133 15.148 17.25 1 98.56 266 LEU B C 1
ATOM 4863 O O . LEU B 1 266 ? 12.781 14.297 17.859 1 98.56 266 LEU B O 1
ATOM 4867 N N . VAL B 1 267 ? 11.883 14.969 15.984 1 98.75 267 VAL B N 1
ATOM 4868 C CA . VAL B 1 267 ? 11.906 13.68 15.297 1 98.75 267 VAL B CA 1
ATOM 4869 C C . VAL B 1 267 ? 13.328 13.117 15.305 1 98.75 267 VAL B C 1
ATOM 4871 O O . VAL B 1 267 ? 13.523 11.93 15.539 1 98.75 267 VAL B O 1
ATOM 4874 N N . ALA B 1 268 ? 14.328 13.914 15.047 1 98.5 268 ALA B N 1
ATOM 4875 C CA . ALA B 1 268 ? 15.703 13.414 14.992 1 98.5 268 ALA B CA 1
ATOM 4876 C C . ALA B 1 268 ? 16.125 12.82 16.344 1 98.5 268 ALA B C 1
ATOM 4878 O O . ALA B 1 268 ? 16.766 11.766 16.375 1 98.5 268 ALA B O 1
ATOM 4879 N N . ARG B 1 269 ? 15.734 13.484 17.422 1 98.19 269 ARG B N 1
ATOM 4880 C CA . ARG B 1 269 ? 16.078 13.023 18.766 1 98.19 269 ARG B CA 1
ATOM 4881 C C . ARG B 1 269 ? 15.305 11.75 19.109 1 98.19 269 ARG B C 1
ATOM 4883 O O . ARG B 1 269 ? 15.844 10.844 19.75 1 98.19 269 ARG B O 1
ATOM 4890 N N . VAL B 1 270 ? 14.086 11.711 18.719 1 98.81 270 VAL B N 1
ATOM 4891 C CA . VAL B 1 270 ? 13.258 10.555 19.016 1 98.81 270 VAL B CA 1
ATOM 4892 C C . VAL B 1 270 ? 13.75 9.344 18.234 1 98.81 270 VAL B C 1
ATOM 4894 O O . VAL B 1 270 ? 13.734 8.219 18.75 1 98.81 270 VAL B O 1
ATOM 4897 N N . VAL B 1 271 ? 14.203 9.531 17.016 1 98.88 271 VAL B N 1
ATOM 4898 C CA . VAL B 1 271 ? 14.781 8.445 16.219 1 98.88 271 VAL B CA 1
ATOM 4899 C C . VAL B 1 271 ? 15.977 7.848 16.969 1 98.88 271 VAL B C 1
ATOM 4901 O O . VAL B 1 271 ? 16.078 6.629 17.109 1 98.88 271 VAL B O 1
ATOM 4904 N N . MET B 1 272 ? 16.812 8.711 17.516 1 98.56 272 MET B N 1
ATOM 4905 C CA . MET B 1 272 ? 17.969 8.25 18.266 1 98.56 272 MET B CA 1
ATOM 4906 C C . MET B 1 272 ? 17.531 7.535 19.547 1 98.56 272 MET B C 1
ATOM 4908 O O . MET B 1 272 ? 18.047 6.457 19.859 1 98.56 272 MET B O 1
ATOM 4912 N N . PHE B 1 273 ? 16.609 8.125 20.203 1 98.69 273 PHE B N 1
ATOM 4913 C CA . PHE B 1 273 ? 16.094 7.559 21.453 1 98.69 273 PHE B CA 1
ATOM 4914 C C . PHE B 1 273 ? 15.539 6.16 21.234 1 98.69 273 PHE B C 1
ATOM 4916 O O . PHE B 1 273 ? 15.906 5.215 21.938 1 98.69 273 PHE B O 1
ATOM 4923 N N . ASN B 1 274 ? 14.609 5.988 20.172 1 98.88 274 ASN B N 1
ATOM 4924 C CA . ASN B 1 274 ? 14.008 4.695 19.891 1 98.88 274 ASN B CA 1
ATOM 4925 C C . ASN B 1 274 ? 15.055 3.67 19.453 1 98.88 274 ASN B C 1
ATOM 4927 O O . ASN B 1 274 ? 14.961 2.496 19.812 1 98.88 274 ASN B O 1
ATOM 4931 N N . ALA B 1 275 ? 16.047 4.133 18.672 1 98.69 275 ALA B N 1
ATOM 4932 C CA . ALA B 1 275 ? 17.094 3.223 18.219 1 98.69 275 ALA B CA 1
ATOM 4933 C C . ALA B 1 275 ? 17.875 2.654 19.391 1 98.69 275 ALA B C 1
ATOM 4935 O O . ALA B 1 275 ? 18.25 1.48 19.391 1 98.69 275 ALA B O 1
ATOM 4936 N N . PHE B 1 276 ? 18.078 3.434 20.438 1 98 276 PHE B N 1
ATOM 4937 C CA . PHE B 1 276 ? 18.891 3.029 21.594 1 98 276 PHE B CA 1
ATOM 4938 C C . PHE B 1 276 ? 18.094 2.105 22.5 1 98 276 PHE B C 1
ATOM 4940 O O . PHE B 1 276 ? 18.672 1.338 23.281 1 98 276 PHE B O 1
ATOM 4947 N N . HIS B 1 277 ? 16.781 2.129 22.359 1 98.5 277 HIS B N 1
ATOM 4948 C CA . HIS B 1 277 ? 15.984 1.427 23.359 1 98.5 277 HIS B CA 1
ATOM 4949 C C . HIS B 1 277 ? 15.234 0.255 22.734 1 98.5 277 HIS B C 1
ATOM 4951 O O . HIS B 1 277 ? 14.656 -0.57 23.453 1 98.5 277 HIS B O 1
ATOM 4957 N N . ASP B 1 278 ? 15.18 0.181 21.469 1 98.56 278 ASP B N 1
ATOM 4958 C CA . ASP B 1 278 ? 14.445 -0.873 20.766 1 98.56 278 ASP B CA 1
ATOM 4959 C C . ASP B 1 278 ? 15.242 -1.404 19.578 1 98.56 278 ASP B C 1
ATOM 4961 O O . ASP B 1 278 ? 15.422 -0.699 18.594 1 98.56 278 ASP B O 1
ATOM 4965 N N . GLU B 1 279 ? 15.664 -2.633 19.609 1 98.31 279 GLU B N 1
ATOM 4966 C CA . GLU B 1 279 ? 16.547 -3.236 18.609 1 98.31 279 GLU B CA 1
ATOM 4967 C C . GLU B 1 279 ? 15.867 -3.305 17.25 1 98.31 279 GLU B C 1
ATOM 4969 O O . GLU B 1 279 ? 16.531 -3.148 16.219 1 98.31 279 GLU B O 1
ATOM 4974 N N . GLU B 1 280 ? 14.602 -3.582 17.219 1 97.94 280 GLU B N 1
ATOM 4975 C CA . GLU B 1 280 ? 13.891 -3.656 15.945 1 97.94 280 GLU B CA 1
ATOM 4976 C C . GLU B 1 280 ? 13.789 -2.281 15.289 1 97.94 280 GLU B C 1
ATOM 4978 O O . GLU B 1 280 ? 13.953 -2.156 14.07 1 97.94 280 GLU B O 1
ATOM 4983 N N . ALA B 1 281 ? 13.5 -1.284 16.094 1 98.69 281 ALA B N 1
ATOM 4984 C CA . ALA B 1 281 ? 13.492 0.075 15.555 1 98.69 281 ALA B CA 1
ATOM 4985 C C . ALA B 1 281 ? 14.859 0.447 14.992 1 98.69 281 ALA B C 1
ATOM 4987 O O . ALA B 1 281 ? 14.961 1.022 13.906 1 98.69 281 ALA B O 1
ATOM 4988 N N . TYR B 1 282 ? 15.867 0.11 15.805 1 98.75 282 TYR B N 1
ATOM 4989 C CA . TYR B 1 282 ? 17.234 0.366 15.367 1 98.75 282 TYR B CA 1
ATOM 4990 C C . TYR B 1 282 ? 17.5 -0.279 14.016 1 98.75 282 TYR B C 1
ATOM 4992 O O . TYR B 1 282 ? 18 0.376 13.094 1 98.75 282 TYR B O 1
ATOM 5000 N N . ARG B 1 283 ? 17.156 -1.492 13.875 1 98.25 283 ARG B N 1
ATOM 5001 C CA . ARG B 1 283 ? 17.375 -2.242 12.641 1 98.25 283 ARG B CA 1
ATOM 5002 C C . ARG B 1 283 ? 16.641 -1.582 11.469 1 98.25 283 ARG B C 1
ATOM 5004 O O . ARG B 1 283 ? 17.203 -1.424 10.391 1 98.25 283 ARG B O 1
ATOM 5011 N N . LYS B 1 284 ? 15.453 -1.208 11.641 1 98.5 284 LYS B N 1
ATOM 5012 C CA . LYS B 1 284 ? 14.648 -0.603 10.586 1 98.5 284 LYS B CA 1
ATOM 5013 C C . LYS B 1 284 ? 15.219 0.75 10.164 1 98.5 284 LYS B C 1
ATOM 5015 O O . LYS B 1 284 ? 15.211 1.089 8.984 1 98.5 284 LYS B O 1
ATOM 5020 N N . TYR B 1 285 ? 15.648 1.552 11.148 1 98.88 285 TYR B N 1
ATOM 5021 C CA . TYR B 1 285 ? 16.25 2.842 10.828 1 98.88 285 TYR B CA 1
ATOM 5022 C C . TYR B 1 285 ? 17.516 2.666 9.992 1 98.88 285 TYR B C 1
ATOM 5024 O O . TYR B 1 285 ? 17.734 3.418 9.039 1 98.88 285 TYR B O 1
ATOM 5032 N N . VAL B 1 286 ? 18.297 1.719 10.375 1 98.56 286 VAL B N 1
ATOM 5033 C CA . VAL B 1 286 ? 19.531 1.431 9.656 1 98.56 286 VAL B CA 1
ATOM 5034 C C . VAL B 1 286 ? 19.219 0.999 8.227 1 98.56 286 VAL B C 1
ATOM 5036 O O . VAL B 1 286 ? 19.812 1.486 7.273 1 98.56 286 VAL B O 1
ATOM 5039 N N . GLN B 1 287 ? 18.281 0.14 8.102 1 97.75 287 GLN B N 1
ATOM 5040 C CA . GLN B 1 287 ? 17.859 -0.323 6.785 1 97.75 287 GLN B CA 1
ATOM 5041 C C . GLN B 1 287 ? 17.328 0.831 5.941 1 97.75 287 GLN B C 1
ATOM 5043 O O . GLN B 1 287 ? 17.594 0.902 4.738 1 97.75 287 GLN B O 1
ATOM 5048 N N . LEU B 1 288 ? 16.578 1.676 6.555 1 98.38 288 LEU B N 1
ATOM 5049 C CA . LEU B 1 288 ? 16.031 2.84 5.867 1 98.38 288 LEU B CA 1
ATOM 5050 C C . LEU B 1 288 ? 17.156 3.736 5.344 1 98.38 288 LEU B C 1
ATOM 5052 O O . LEU B 1 288 ? 17.094 4.211 4.207 1 98.38 288 LEU B O 1
ATOM 5056 N N . ALA B 1 289 ? 18.141 3.982 6.184 1 98.56 289 ALA B N 1
ATOM 5057 C CA . ALA B 1 289 ? 19.266 4.828 5.793 1 98.56 289 ALA B CA 1
ATOM 5058 C C . ALA B 1 289 ? 19.969 4.277 4.551 1 98.56 289 ALA B C 1
ATOM 5060 O O . ALA B 1 289 ? 20.328 5.035 3.646 1 98.56 289 ALA B O 1
ATOM 5061 N N . LYS B 1 290 ? 20.125 3.023 4.543 1 97.25 290 LYS B N 1
ATOM 5062 C CA . LYS B 1 290 ? 20.797 2.371 3.424 1 97.25 290 LYS B CA 1
ATOM 5063 C C . LYS B 1 290 ? 19.922 2.354 2.182 1 97.25 290 LYS B C 1
ATOM 5065 O O . LYS B 1 290 ? 20.391 2.639 1.076 1 97.25 290 LYS B O 1
ATOM 5070 N N . MET B 1 291 ? 18.703 2.076 2.355 1 96.62 291 MET B N 1
ATOM 5071 C CA . MET B 1 291 ? 17.734 2.029 1.263 1 96.62 291 MET B CA 1
ATOM 5072 C C . MET B 1 291 ? 17.625 3.385 0.57 1 96.62 291 MET B C 1
ATOM 5074 O O . MET B 1 291 ? 17.5 3.453 -0.655 1 96.62 291 MET B O 1
ATOM 5078 N N . LEU B 1 292 ? 17.688 4.465 1.333 1 97.25 292 LEU B N 1
ATOM 5079 C CA . LEU B 1 292 ? 17.5 5.809 0.795 1 97.25 292 LEU B CA 1
ATOM 5080 C C . LEU B 1 292 ? 18.828 6.383 0.298 1 97.25 292 LEU B C 1
ATOM 5082 O O . LEU B 1 292 ? 18.859 7.488 -0.25 1 97.25 292 LEU B O 1
ATOM 5086 N N . GLY B 1 293 ? 19.906 5.648 0.556 1 96.62 293 GLY B N 1
ATOM 5087 C CA . GLY B 1 293 ? 21.188 6.035 -0.006 1 96.62 293 GLY B CA 1
ATOM 5088 C C . GLY B 1 293 ? 21.969 6.965 0.896 1 96.62 293 GLY B C 1
ATOM 5089 O O . GLY B 1 293 ? 22.922 7.617 0.448 1 96.62 293 GLY B O 1
ATOM 5090 N N . PHE B 1 294 ? 21.578 7.059 2.148 1 97.75 294 PHE B N 1
ATOM 5091 C CA . PHE B 1 294 ? 22.297 7.906 3.08 1 97.75 294 PHE B CA 1
ATOM 5092 C C . PHE B 1 294 ? 23.547 7.199 3.594 1 97.75 294 PHE B C 1
ATOM 5094 O O . PHE B 1 294 ? 24.469 7.84 4.094 1 97.75 294 PHE B O 1
ATOM 5101 N N . ALA B 1 295 ? 23.516 5.867 3.516 1 97.06 295 ALA B N 1
ATOM 5102 C CA . ALA B 1 295 ? 24.625 5.016 3.912 1 97.06 295 ALA B CA 1
ATOM 5103 C C . ALA B 1 295 ? 24.797 3.844 2.947 1 97.06 295 ALA B C 1
ATOM 5105 O O . ALA B 1 295 ? 23.812 3.361 2.371 1 97.06 295 ALA B O 1
ATOM 5106 N N . GLU B 1 296 ? 26.016 3.395 2.826 1 94.94 296 GLU B N 1
ATOM 5107 C CA . GLU B 1 296 ? 26.281 2.221 2.002 1 94.94 296 GLU B CA 1
ATOM 5108 C C . GLU B 1 296 ? 25.891 0.936 2.729 1 94.94 296 GLU B C 1
ATOM 5110 O O . GLU B 1 296 ? 25.719 0.936 3.949 1 94.94 296 GLU B O 1
ATOM 5115 N N . GLN B 1 297 ? 25.781 -0.111 1.95 1 92.62 297 GLN B N 1
ATOM 5116 C CA . GLN B 1 297 ? 25.406 -1.396 2.531 1 92.62 297 GLN B CA 1
ATOM 5117 C C . GLN B 1 297 ? 26.453 -1.867 3.541 1 92.62 297 GLN B C 1
ATOM 5119 O O . GLN B 1 297 ? 26.109 -2.525 4.527 1 92.62 297 GLN B O 1
ATOM 5124 N N . SER B 1 298 ? 27.688 -1.471 3.357 1 93.62 298 SER B N 1
ATOM 5125 C CA . SER B 1 298 ? 28.781 -1.93 4.207 1 93.62 298 SER B CA 1
ATOM 5126 C C . SER B 1 298 ? 28.953 -1.03 5.43 1 93.62 298 SER B C 1
ATOM 5128 O O . SER B 1 298 ? 29.703 -1.357 6.352 1 93.62 298 SER B O 1
ATOM 5130 N N . THR B 1 299 ? 28.219 0.082 5.473 1 95.94 299 THR B N 1
ATOM 5131 C CA . THR B 1 299 ? 28.312 1.006 6.594 1 95.94 299 THR B CA 1
ATOM 5132 C C . THR B 1 299 ? 27.859 0.338 7.887 1 95.94 299 THR B C 1
ATOM 5134 O O . THR B 1 299 ? 26.859 -0.398 7.895 1 95.94 299 THR B O 1
ATOM 5137 N N . ASP B 1 300 ? 28.609 0.556 8.914 1 97.56 300 ASP B N 1
ATOM 5138 C CA . ASP B 1 300 ? 28.219 -0.024 10.195 1 97.56 300 ASP B CA 1
ATOM 5139 C C . ASP B 1 300 ? 26.891 0.559 10.68 1 97.56 300 ASP B C 1
ATOM 5141 O O . ASP B 1 300 ? 26.516 1.672 10.297 1 97.56 300 ASP B O 1
ATOM 5145 N N . LYS B 1 301 ? 26.266 -0.141 11.602 1 97.69 301 LYS B N 1
ATOM 5146 C CA . LYS B 1 301 ? 24.922 0.188 12.039 1 97.69 301 LYS B CA 1
ATOM 5147 C C . LYS B 1 301 ? 24.859 1.577 12.664 1 97.69 301 LYS B C 1
ATOM 5149 O O . LYS B 1 301 ? 23.938 2.352 12.398 1 97.69 301 LYS B O 1
ATOM 5154 N N . ARG B 1 302 ? 25.812 1.88 13.484 1 97.88 302 ARG B N 1
ATOM 5155 C CA . ARG B 1 302 ? 25.812 3.154 14.195 1 97.88 302 ARG B CA 1
ATOM 5156 C C . ARG B 1 302 ? 25.953 4.324 13.219 1 97.88 302 ARG B C 1
ATOM 5158 O O . ARG B 1 302 ? 25.234 5.312 13.32 1 97.88 302 ARG B O 1
ATOM 5165 N N . ASP B 1 303 ? 26.828 4.211 12.289 1 98.62 303 ASP B N 1
ATOM 5166 C CA . ASP B 1 303 ? 27.078 5.273 11.32 1 98.62 303 ASP B CA 1
ATOM 5167 C C . ASP B 1 303 ? 25.875 5.453 10.391 1 98.62 303 ASP B C 1
ATOM 5169 O O . ASP B 1 303 ? 25.578 6.57 9.969 1 98.62 303 ASP B O 1
ATOM 5173 N N . ALA B 1 304 ? 25.25 4.328 10.016 1 98.56 304 ALA B N 1
ATOM 5174 C CA . ALA B 1 304 ? 24.062 4.402 9.18 1 98.56 304 ALA B CA 1
ATOM 5175 C C . ALA B 1 304 ? 22.938 5.152 9.898 1 98.56 304 ALA B C 1
ATOM 5177 O O . ALA B 1 304 ? 22.234 5.957 9.281 1 98.56 304 ALA B O 1
ATOM 5178 N N . LEU B 1 305 ? 22.797 4.867 11.195 1 98.69 305 LEU B N 1
ATOM 5179 C CA . LEU B 1 305 ? 21.797 5.582 11.984 1 98.69 305 LEU B CA 1
ATOM 5180 C C . LEU B 1 305 ? 22.094 7.078 12.023 1 98.69 305 LEU B C 1
ATOM 5182 O O . LEU B 1 305 ? 21.203 7.902 11.844 1 98.69 305 LEU B O 1
ATOM 5186 N N . VAL B 1 306 ? 23.344 7.445 12.227 1 98.75 306 VAL B N 1
ATOM 5187 C CA . VAL B 1 306 ? 23.766 8.844 12.289 1 98.75 306 VAL B CA 1
ATOM 5188 C C . VAL B 1 306 ? 23.5 9.523 10.945 1 98.75 306 VAL B C 1
ATOM 5190 O O . VAL B 1 306 ? 23.094 10.688 10.906 1 98.75 306 VAL B O 1
ATOM 5193 N N . ALA B 1 307 ? 23.75 8.75 9.883 1 98.75 307 ALA B N 1
ATOM 5194 C CA . ALA B 1 307 ? 23.5 9.297 8.547 1 98.75 307 ALA B CA 1
ATOM 5195 C C . ALA B 1 307 ? 22.031 9.633 8.352 1 98.75 307 ALA B C 1
ATOM 5197 O O . ALA B 1 307 ? 21.688 10.641 7.734 1 98.75 307 ALA B O 1
ATOM 5198 N N . LEU B 1 308 ? 21.172 8.766 8.836 1 98.81 308 LEU B N 1
ATOM 5199 C CA . LEU B 1 308 ? 19.734 9.023 8.75 1 98.81 308 LEU B CA 1
ATOM 5200 C C . LEU B 1 308 ? 19.359 10.273 9.531 1 98.81 308 LEU B C 1
ATOM 5202 O O . LEU B 1 308 ? 18.625 11.125 9.023 1 98.81 308 LEU B O 1
ATOM 5206 N N . VAL B 1 309 ? 19.812 10.406 10.75 1 98.75 309 VAL B N 1
ATOM 5207 C CA . VAL B 1 309 ? 19.516 11.539 11.625 1 98.75 309 VAL B CA 1
ATOM 5208 C C . VAL B 1 309 ? 20.031 12.828 10.984 1 98.75 309 VAL B C 1
ATOM 5210 O O . VAL B 1 309 ? 19.312 13.844 10.969 1 98.75 309 VAL B O 1
ATOM 5213 N N . LYS B 1 310 ? 21.203 12.766 10.422 1 98.75 310 LYS B N 1
ATOM 5214 C CA . LYS B 1 310 ? 21.766 13.93 9.734 1 98.75 310 LYS B CA 1
ATOM 5215 C C . LYS B 1 310 ? 20.906 14.328 8.531 1 98.75 310 LYS B C 1
ATOM 5217 O O . LYS B 1 310 ? 20.703 15.516 8.281 1 98.75 310 LYS B O 1
ATOM 5222 N N . ALA B 1 311 ? 20.484 13.305 7.805 1 98.81 311 ALA B N 1
ATOM 5223 C CA . ALA B 1 311 ? 19.641 13.578 6.641 1 98.81 311 ALA B CA 1
ATOM 5224 C C . ALA B 1 311 ? 18.359 14.289 7.051 1 98.81 311 ALA B C 1
ATOM 5226 O O . ALA B 1 311 ? 17.906 15.219 6.371 1 98.81 311 ALA B O 1
ATOM 5227 N N . ILE B 1 312 ? 17.75 13.891 8.148 1 98.81 312 ILE B N 1
ATOM 5228 C CA . ILE B 1 312 ? 16.516 14.484 8.656 1 98.81 312 ILE B CA 1
ATOM 5229 C C . ILE B 1 312 ? 16.781 15.938 9.055 1 98.81 312 ILE B C 1
ATOM 5231 O O . ILE B 1 312 ? 16.031 16.828 8.68 1 98.81 312 ILE B O 1
ATOM 5235 N N . LEU B 1 313 ? 17.844 16.172 9.773 1 98.56 313 LEU B N 1
ATOM 5236 C CA . LEU B 1 313 ? 18.188 17.516 10.242 1 98.56 313 LEU B CA 1
ATOM 5237 C C . LEU B 1 313 ? 18.531 18.422 9.07 1 98.56 313 LEU B C 1
ATOM 5239 O O . LEU B 1 313 ? 18.156 19.594 9.055 1 98.56 313 LEU B O 1
ATOM 5243 N N . ASN B 1 314 ? 19.281 17.859 8.109 1 98.69 314 ASN B N 1
ATOM 5244 C CA . ASN B 1 314 ? 19.641 18.641 6.934 1 98.69 314 ASN B CA 1
ATOM 5245 C C . ASN B 1 314 ? 18.406 19.047 6.129 1 98.69 314 ASN B C 1
ATOM 5247 O O . ASN B 1 314 ? 18.344 20.156 5.594 1 98.69 314 ASN B O 1
ATOM 5251 N N . LEU B 1 315 ? 17.5 18.125 6.031 1 98.75 315 LEU B N 1
ATOM 5252 C CA . LEU B 1 315 ? 16.25 18.453 5.344 1 98.75 315 LEU B CA 1
ATOM 5253 C C . LEU B 1 315 ? 15.516 19.578 6.059 1 98.75 315 LEU B C 1
ATOM 5255 O O . LEU B 1 315 ? 15.109 20.562 5.426 1 98.75 315 LEU B O 1
ATOM 5259 N N . ALA B 1 316 ? 15.367 19.516 7.371 1 98.56 316 ALA B N 1
ATOM 5260 C CA . ALA B 1 316 ? 14.688 20.531 8.164 1 98.56 316 ALA B CA 1
ATOM 5261 C C . ALA B 1 316 ? 15.352 21.891 7.988 1 98.56 316 ALA B C 1
ATOM 5263 O O . ALA B 1 316 ? 14.672 22.906 7.828 1 98.56 316 ALA B O 1
ATOM 5264 N N . ARG B 1 317 ? 16.656 21.906 7.98 1 97.88 317 ARG B N 1
ATOM 5265 C CA . ARG B 1 317 ? 17.406 23.156 7.836 1 97.88 317 ARG B CA 1
ATOM 5266 C C . ARG B 1 317 ? 17.234 23.734 6.438 1 97.88 317 ARG B C 1
ATOM 5268 O O . ARG B 1 317 ? 17.078 24.953 6.281 1 97.88 317 ARG B O 1
ATOM 5275 N N . SER B 1 318 ? 17.297 22.844 5.465 1 97.81 318 SER B N 1
ATOM 5276 C CA . SER B 1 318 ? 17.141 23.297 4.09 1 97.81 318 SER B CA 1
ATOM 5277 C C . SER B 1 318 ? 15.766 23.906 3.857 1 97.81 318 SER B C 1
ATOM 5279 O O . SER B 1 318 ? 15.578 24.703 2.938 1 97.81 318 SER B O 1
ATOM 5281 N N . LEU B 1 319 ? 14.82 23.578 4.695 1 98.12 319 LEU B N 1
ATOM 5282 C CA . LEU B 1 319 ? 13.461 24.094 4.605 1 98.12 319 LEU B CA 1
ATOM 5283 C C . LEU B 1 319 ? 13.266 25.266 5.555 1 98.12 319 LEU B C 1
ATOM 5285 O O . LEU B 1 319 ? 12.133 25.719 5.766 1 98.12 319 LEU B O 1
ATOM 5289 N N . GLU B 1 320 ? 14.305 25.641 6.219 1 97.06 320 GLU B N 1
ATOM 5290 C CA . GLU B 1 320 ? 14.32 26.797 7.109 1 97.06 320 GLU B CA 1
ATOM 5291 C C . GLU B 1 320 ? 13.414 26.578 8.312 1 97.06 320 GLU B C 1
ATOM 5293 O O . GLU B 1 320 ? 12.734 27.5 8.766 1 97.06 320 GLU B O 1
ATOM 5298 N N . CYS B 1 321 ? 13.398 25.391 8.766 1 97.25 321 CYS B N 1
ATOM 5299 C CA . CYS B 1 321 ? 12.625 25.094 9.969 1 97.25 321 CYS B CA 1
ATOM 5300 C C . CYS B 1 321 ? 13.422 25.438 11.219 1 97.25 321 CYS B C 1
ATOM 5302 O O . CYS B 1 321 ? 14.539 24.938 11.406 1 97.25 321 CYS B O 1
ATOM 5304 N N . PRO B 1 322 ? 12.836 26.234 12.094 1 95.75 322 PRO B N 1
ATOM 5305 C CA . PRO B 1 322 ? 13.477 26.359 13.406 1 95.75 322 PRO B CA 1
ATOM 5306 C C . PRO B 1 322 ? 13.516 25.047 14.18 1 95.75 322 PRO B C 1
ATOM 5308 O O . PRO B 1 322 ? 12.547 24.266 14.141 1 95.75 322 PRO B O 1
ATOM 5311 N N . LEU B 1 323 ? 14.578 24.75 14.906 1 95 323 LEU B N 1
ATOM 5312 C CA . LEU B 1 323 ? 14.75 23.438 15.5 1 95 323 LEU B CA 1
ATOM 5313 C C . LEU B 1 323 ? 14.773 23.531 17.031 1 95 323 LEU B C 1
ATOM 5315 O O . LEU B 1 323 ? 15.156 22.578 17.703 1 95 323 LEU B O 1
ATOM 5319 N N . ASN B 1 324 ? 14.43 24.672 17.594 1 92.31 324 ASN B N 1
ATOM 5320 C CA . ASN B 1 324 ? 14.258 24.828 19.031 1 92.31 324 ASN B CA 1
ATOM 5321 C C . ASN B 1 324 ? 13.062 25.719 19.359 1 92.31 324 ASN B C 1
ATOM 5323 O O . ASN B 1 324 ? 12.609 26.5 18.516 1 92.31 324 ASN B O 1
ATOM 5327 N N . ILE B 1 325 ? 12.609 25.625 20.562 1 92.06 325 ILE B N 1
ATOM 5328 C CA . ILE B 1 325 ? 11.367 26.266 20.984 1 92.06 325 ILE B CA 1
ATOM 5329 C C . ILE B 1 325 ? 11.539 27.797 20.953 1 92.06 325 ILE B C 1
ATOM 5331 O O . ILE B 1 325 ? 10.625 28.516 20.562 1 92.06 325 ILE B O 1
ATOM 5335 N N . THR B 1 326 ? 12.727 28.281 21.328 1 89.81 326 THR B N 1
ATOM 5336 C CA . THR B 1 326 ? 12.953 29.719 21.422 1 89.81 326 THR B CA 1
ATOM 5337 C C . THR B 1 326 ? 12.914 30.359 20.047 1 89.81 326 THR B C 1
ATOM 5339 O O . THR B 1 326 ? 12.492 31.516 19.906 1 89.81 326 THR B O 1
ATOM 5342 N N . ALA B 1 327 ? 13.305 29.562 19.078 1 89.69 327 ALA B N 1
ATOM 5343 C CA . ALA B 1 327 ? 13.266 30.062 17.703 1 89.69 327 ALA B CA 1
ATOM 5344 C C . ALA B 1 327 ? 11.875 29.906 17.109 1 89.69 327 ALA B C 1
ATOM 5346 O O . ALA B 1 327 ? 11.477 30.672 16.234 1 89.69 327 ALA B O 1
ATOM 5347 N N . ALA B 1 328 ? 11.125 28.969 17.562 1 91.44 328 ALA B N 1
ATOM 5348 C CA . ALA B 1 328 ? 9.836 28.625 16.953 1 91.44 328 ALA B CA 1
ATOM 5349 C C . ALA B 1 328 ? 8.695 29.406 17.594 1 91.44 328 ALA B C 1
ATOM 5351 O O . ALA B 1 328 ? 7.664 29.641 16.953 1 91.44 328 ALA B O 1
ATOM 5352 N N . ALA B 1 329 ? 8.961 29.766 18.828 1 88.06 329 ALA B N 1
ATOM 5353 C CA . ALA B 1 329 ? 7.898 30.438 19.578 1 88.06 329 ALA B CA 1
ATOM 5354 C C . ALA B 1 329 ? 8.453 31.625 20.359 1 88.06 329 ALA B C 1
ATOM 5356 O O . ALA B 1 329 ? 9.664 31.734 20.562 1 88.06 329 ALA B O 1
ATOM 5357 N N . SER B 1 330 ? 7.594 32.562 20.688 1 86 330 SER B N 1
ATOM 5358 C CA . SER B 1 330 ? 7.957 33.719 21.484 1 86 330 SER B CA 1
ATOM 5359 C C . SER B 1 330 ? 7.969 33.375 22.969 1 86 330 SER B C 1
ATOM 5361 O O . SER B 1 330 ? 7.207 33.938 23.75 1 86 330 SER B O 1
ATOM 5363 N N . VAL B 1 331 ? 8.719 32.406 23.312 1 88.5 331 VAL B N 1
ATOM 5364 C CA . VAL B 1 331 ? 8.836 32 24.703 1 88.5 331 VAL B CA 1
ATOM 5365 C C . VAL B 1 331 ? 10.305 31.828 25.078 1 88.5 331 VAL B C 1
ATOM 5367 O O . VAL B 1 331 ? 11.109 31.391 24.25 1 88.5 331 VAL B O 1
ATOM 5370 N N . THR B 1 332 ? 10.625 32.25 26.312 1 88.69 332 THR B N 1
ATOM 5371 C CA . THR B 1 332 ? 12 32.094 26.781 1 88.69 332 THR B CA 1
ATOM 5372 C C . THR B 1 332 ? 12.266 30.625 27.156 1 88.69 332 THR B C 1
ATOM 5374 O O . THR B 1 332 ? 11.336 29.875 27.438 1 88.69 332 THR B O 1
ATOM 5377 N N . ALA B 1 333 ? 13.5 30.281 27.141 1 87.94 333 ALA B N 1
ATOM 5378 C CA . ALA B 1 333 ? 13.898 28.938 27.547 1 87.94 333 ALA B CA 1
ATOM 5379 C C . ALA B 1 333 ? 13.438 28.625 28.969 1 87.94 333 ALA B C 1
ATOM 5381 O O . ALA B 1 333 ? 13.047 27.5 29.266 1 87.94 333 ALA B O 1
ATOM 5382 N N . GLN B 1 334 ? 13.523 29.625 29.766 1 89.56 334 GLN B N 1
ATOM 5383 C CA . GLN B 1 334 ? 13.133 29.438 31.172 1 89.56 334 GLN B CA 1
ATOM 5384 C C . GLN B 1 334 ? 11.633 29.156 31.281 1 89.56 334 GLN B C 1
ATOM 5386 O O . GLN B 1 334 ? 11.227 28.266 32.031 1 89.56 334 GLN B O 1
ATOM 5391 N N . GLU B 1 335 ? 10.867 29.859 30.578 1 90.62 335 GLU B N 1
ATOM 5392 C CA . GLU B 1 335 ? 9.422 29.625 30.578 1 90.62 335 GLU B CA 1
ATOM 5393 C C . GLU B 1 335 ? 9.078 28.25 30.031 1 90.62 335 GLU B C 1
ATOM 5395 O O . GLU B 1 335 ? 8.195 27.562 30.562 1 90.62 335 GLU B O 1
ATOM 5400 N N . ALA B 1 336 ? 9.727 27.906 28.984 1 90.81 336 ALA B N 1
ATOM 5401 C CA . ALA B 1 336 ? 9.492 26.609 28.375 1 90.81 336 ALA B CA 1
ATOM 5402 C C . ALA B 1 336 ? 9.852 25.469 29.328 1 90.81 336 ALA B C 1
ATOM 5404 O O . ALA B 1 336 ? 9.141 24.469 29.406 1 90.81 336 ALA B O 1
ATOM 5405 N N . ARG B 1 337 ? 10.891 25.609 30.062 1 93.12 337 ARG B N 1
ATOM 5406 C CA . ARG B 1 337 ? 11.367 24.578 30.984 1 93.12 337 ARG B CA 1
ATOM 5407 C C . ARG B 1 337 ? 10.352 24.328 32.094 1 93.12 337 ARG B C 1
ATOM 5409 O O . ARG B 1 337 ? 10.211 23.203 32.562 1 93.12 337 ARG B O 1
ATOM 5416 N N . GLN B 1 338 ? 9.68 25.344 32.438 1 94.19 338 GLN B N 1
ATOM 5417 C CA . GLN B 1 338 ? 8.703 25.234 33.531 1 94.19 338 GLN B CA 1
ATOM 5418 C C . GLN B 1 338 ? 7.527 24.359 33.125 1 94.19 338 GLN B C 1
ATOM 5420 O O . GLN B 1 338 ? 6.828 23.812 34 1 94.19 338 GLN B O 1
ATOM 5425 N N . LYS B 1 339 ? 7.344 24.172 31.844 1 94.25 339 LYS B N 1
ATOM 5426 C CA . LYS B 1 339 ? 6.188 23.422 31.359 1 94.25 339 LYS B CA 1
ATOM 5427 C C . LYS B 1 339 ? 6.57 22 31 1 94.25 339 LYS B C 1
ATOM 5429 O O . LYS B 1 339 ? 5.707 21.188 30.672 1 94.25 339 LYS B O 1
ATOM 5434 N N . VAL B 1 340 ? 7.805 21.672 31.156 1 96.62 340 VAL B N 1
ATOM 5435 C CA . VAL B 1 340 ? 8.352 20.422 30.656 1 96.62 340 VAL B CA 1
ATOM 5436 C C . VAL B 1 340 ? 7.676 19.25 31.359 1 96.62 340 VAL B C 1
ATOM 5438 O O . VAL B 1 340 ? 7.223 18.297 30.703 1 96.62 340 VAL B O 1
ATOM 5441 N N . SER B 1 341 ? 7.578 19.297 32.688 1 97.06 341 SER B N 1
ATOM 5442 C CA . SER B 1 341 ? 7.004 18.188 33.438 1 97.06 341 SER B CA 1
ATOM 5443 C C . SER B 1 341 ? 5.535 17.969 33.094 1 97.06 341 SER B C 1
ATOM 5445 O O . SER B 1 341 ? 5.09 16.844 32.906 1 97.06 341 SER B O 1
ATOM 5447 N N . THR B 1 342 ? 4.887 19.047 32.969 1 95.31 342 THR B N 1
ATOM 5448 C CA . THR B 1 342 ? 3.471 18.969 32.625 1 95.31 342 THR B CA 1
ATOM 5449 C C . THR B 1 342 ? 3.291 18.406 31.219 1 95.31 342 THR B C 1
ATOM 5451 O O . THR B 1 342 ? 2.432 17.547 31 1 95.31 342 THR B O 1
ATOM 5454 N N . MET B 1 343 ? 4.07 18.844 30.281 1 95.5 343 MET B N 1
ATOM 5455 C CA . MET B 1 343 ? 3.986 18.375 28.906 1 95.5 343 MET B CA 1
ATOM 5456 C C . MET B 1 343 ? 4.32 16.891 28.812 1 95.5 343 MET B C 1
ATOM 5458 O O . MET B 1 343 ? 3.652 16.141 28.094 1 95.5 343 MET B O 1
ATOM 5462 N N . ALA B 1 344 ? 5.309 16.5 29.547 1 97.94 344 ALA B N 1
ATOM 5463 C CA . ALA B 1 344 ? 5.707 15.086 29.531 1 97.94 344 ALA B CA 1
ATOM 5464 C C . ALA B 1 344 ? 4.598 14.203 30.094 1 97.94 344 ALA B C 1
ATOM 5466 O O . ALA B 1 344 ? 4.309 13.133 29.531 1 97.94 344 ALA B O 1
ATOM 5467 N N . ALA B 1 345 ? 3.979 14.633 31.172 1 96.69 345 ALA B N 1
ATOM 5468 C CA . ALA B 1 345 ? 2.895 13.875 31.797 1 96.69 345 ALA B CA 1
ATOM 5469 C C . ALA B 1 345 ? 1.707 13.742 30.844 1 96.69 345 ALA B C 1
ATOM 5471 O O . ALA B 1 345 ? 1.105 12.672 30.734 1 96.69 345 ALA B O 1
ATOM 5472 N N . LYS B 1 346 ? 1.396 14.797 30.172 1 93.56 346 LYS B N 1
ATOM 5473 C CA . LYS B 1 346 ? 0.291 14.781 29.219 1 93.56 346 LYS B CA 1
ATOM 5474 C C . LYS B 1 346 ? 0.621 13.906 28.016 1 93.56 346 LYS B C 1
ATOM 5476 O O . LYS B 1 346 ? -0.252 13.219 27.469 1 93.56 346 LYS B O 1
ATOM 5481 N N . ALA B 1 347 ? 1.832 13.945 27.562 1 96.25 347 ALA B N 1
ATOM 5482 C CA . ALA B 1 347 ? 2.266 13.141 26.422 1 96.25 347 ALA B CA 1
ATOM 5483 C C . ALA B 1 347 ? 2.115 11.648 26.703 1 96.25 347 ALA B C 1
ATOM 5485 O O . ALA B 1 347 ? 1.797 10.875 25.797 1 96.25 347 ALA B O 1
ATOM 5486 N N . MET B 1 348 ? 2.348 11.25 27.953 1 96.69 348 MET B N 1
ATOM 5487 C CA . MET B 1 348 ? 2.232 9.844 28.328 1 96.69 348 MET B CA 1
ATOM 5488 C C . MET B 1 348 ? 0.794 9.359 28.188 1 96.69 348 MET B C 1
ATOM 5490 O O . MET B 1 348 ? 0.552 8.164 28.031 1 96.69 348 MET B O 1
ATOM 5494 N N . LYS B 1 349 ? -0.105 10.289 28.234 1 92.75 349 LYS B N 1
ATOM 5495 C CA . LYS B 1 349 ? -1.521 9.938 28.156 1 92.75 349 LYS B CA 1
ATOM 5496 C C . LYS B 1 349 ? -2.039 10.094 26.719 1 92.75 349 LYS B C 1
ATOM 5498 O O . LYS B 1 349 ? -3.191 9.773 26.438 1 92.75 349 LYS B O 1
ATOM 5503 N N . ASP B 1 350 ? -1.221 10.594 25.875 1 91.81 350 ASP B N 1
ATOM 5504 C CA . ASP B 1 350 ? -1.591 10.805 24.484 1 91.81 350 ASP B CA 1
ATOM 5505 C C . ASP B 1 350 ? -1.811 9.477 23.766 1 91.81 350 ASP B C 1
ATOM 5507 O O . ASP B 1 350 ? -1.092 8.5 24.016 1 91.81 350 ASP B O 1
ATOM 5511 N N . MET B 1 351 ? -2.709 9.43 22.922 1 89.62 351 MET B N 1
ATOM 5512 C CA . MET B 1 351 ? -3.07 8.195 22.234 1 89.62 351 MET B CA 1
ATOM 5513 C C . MET B 1 351 ? -1.899 7.672 21.406 1 89.62 351 MET B C 1
ATOM 5515 O O . MET B 1 351 ? -1.736 6.461 21.25 1 89.62 351 MET B O 1
ATOM 5519 N N . THR B 1 352 ? -1.073 8.539 20.812 1 94.5 352 THR B N 1
ATOM 5520 C CA . THR B 1 352 ? 0.016 8.125 19.938 1 94.5 352 THR B CA 1
ATOM 5521 C C . THR B 1 352 ? 1.172 7.543 20.75 1 94.5 352 THR B C 1
ATOM 5523 O O . THR B 1 352 ? 1.994 6.793 20.219 1 94.5 352 THR B O 1
ATOM 5526 N N . TYR B 1 353 ? 1.215 7.875 22.031 1 97.12 353 TYR B N 1
ATOM 5527 C CA . TYR B 1 353 ? 2.262 7.379 22.922 1 97.12 353 TYR B CA 1
ATOM 5528 C C . TYR B 1 353 ? 2.264 5.855 22.953 1 97.12 353 TYR B C 1
ATOM 5530 O O . TYR B 1 353 ? 3.328 5.23 22.969 1 97.12 353 TYR B O 1
ATOM 5538 N N . GLN B 1 354 ? 1.134 5.27 22.859 1 95.75 354 GLN B N 1
ATOM 5539 C CA . GLN B 1 354 ? 0.937 3.85 23.141 1 95.75 354 GLN B CA 1
ATOM 5540 C C . GLN B 1 354 ? 1.545 2.982 22.047 1 95.75 354 GLN B C 1
ATOM 5542 O O . GLN B 1 354 ? 1.849 1.809 22.266 1 95.75 354 GLN B O 1
ATOM 5547 N N . THR B 1 355 ? 1.735 3.566 20.906 1 97.38 355 THR B N 1
ATOM 5548 C CA . THR B 1 355 ? 2.174 2.732 19.797 1 97.38 355 THR B CA 1
ATOM 5549 C C . THR B 1 355 ? 3.662 2.93 19.531 1 97.38 355 THR B C 1
ATOM 5551 O O . THR B 1 355 ? 4.215 2.328 18.609 1 97.38 355 THR B O 1
ATOM 5554 N N . ASN B 1 356 ? 4.301 3.77 20.312 1 98.62 356 ASN B N 1
ATOM 5555 C CA . ASN B 1 356 ? 5.75 3.891 20.203 1 98.62 356 ASN B CA 1
ATOM 5556 C C . ASN B 1 356 ? 6.445 2.559 20.469 1 98.62 356 ASN B C 1
ATOM 5558 O O . ASN B 1 356 ? 5.996 1.78 21.312 1 98.62 356 ASN B O 1
ATOM 5562 N N . PRO B 1 357 ? 7.516 2.24 19.781 1 98.5 357 PRO B N 1
ATOM 5563 C CA . PRO B 1 357 ? 8.133 0.92 19.938 1 98.5 357 PRO B CA 1
ATOM 5564 C C . PRO B 1 357 ? 8.664 0.674 21.344 1 98.5 357 PRO B C 1
ATOM 5566 O O . PRO B 1 357 ? 8.758 -0.476 21.781 1 98.5 357 PRO B O 1
ATOM 5569 N N . TYR B 1 358 ? 9.062 1.719 22.047 1 98.19 358 TYR B N 1
ATOM 5570 C CA . TYR B 1 358 ? 9.562 1.644 23.422 1 98.19 358 TYR B CA 1
ATOM 5571 C C . TYR B 1 358 ? 8.688 2.453 24.375 1 98.19 358 TYR B C 1
ATOM 5573 O O . TYR B 1 358 ? 8.266 3.562 24.031 1 98.19 358 TYR B O 1
ATOM 5581 N N . ALA B 1 359 ? 8.352 1.892 25.547 1 97.75 359 ALA B N 1
ATOM 5582 C CA . ALA B 1 359 ? 7.551 2.596 26.547 1 97.75 359 ALA B CA 1
ATOM 5583 C C . ALA B 1 359 ? 8.398 3.613 27.297 1 97.75 359 ALA B C 1
ATOM 5585 O O . ALA B 1 359 ? 8.883 3.334 28.406 1 97.75 359 ALA B O 1
ATOM 5586 N N . ALA B 1 360 ? 8.539 4.754 26.797 1 98.19 360 ALA B N 1
ATOM 5587 C CA . ALA B 1 360 ? 9.367 5.812 27.375 1 98.19 360 ALA B CA 1
ATOM 5588 C C . ALA B 1 360 ? 8.82 6.254 28.734 1 98.19 360 ALA B C 1
ATOM 5590 O O . ALA B 1 360 ? 7.605 6.371 28.906 1 98.19 360 ALA B O 1
ATOM 5591 N N . SER B 1 361 ? 9.703 6.465 29.688 1 98.25 361 SER B N 1
ATOM 5592 C CA . SER B 1 361 ? 9.297 6.984 30.984 1 98.25 361 SER B CA 1
ATOM 5593 C C . SER B 1 361 ? 9.047 8.484 30.922 1 98.25 361 SER B C 1
ATOM 5595 O O . SER B 1 361 ? 9.359 9.133 29.938 1 98.25 361 SER B O 1
ATOM 5597 N N . GLN B 1 362 ? 8.422 8.977 31.984 1 98.06 362 GLN B N 1
ATOM 5598 C CA . GLN B 1 362 ? 8.234 10.422 32.062 1 98.06 362 GLN B CA 1
ATOM 5599 C C . GLN B 1 362 ? 9.578 11.148 31.984 1 98.06 362 GLN B C 1
ATOM 5601 O O . GLN B 1 362 ? 9.695 12.188 31.328 1 98.06 362 GLN B O 1
ATOM 5606 N N . ASP B 1 363 ? 10.555 10.609 32.656 1 98.25 363 ASP B N 1
ATOM 5607 C CA . ASP B 1 363 ? 11.891 11.195 32.656 1 98.25 363 ASP B CA 1
ATOM 5608 C C . ASP B 1 363 ? 12.461 11.211 31.234 1 98.25 363 ASP B C 1
ATOM 5610 O O . ASP B 1 363 ? 13.125 12.172 30.844 1 98.25 363 ASP B O 1
ATOM 5614 N N . ASP B 1 364 ? 12.266 10.133 30.5 1 98.5 364 ASP B N 1
ATOM 5615 C CA . ASP B 1 364 ? 12.703 10.07 29.109 1 98.5 364 ASP B CA 1
ATOM 5616 C C . ASP B 1 364 ? 12.102 11.203 28.297 1 98.5 364 ASP B C 1
ATOM 5618 O O . ASP B 1 364 ? 12.805 11.883 27.531 1 98.5 364 ASP B O 1
ATOM 5622 N N . LEU B 1 365 ? 10.789 11.414 28.422 1 98.69 365 LEU B N 1
ATOM 5623 C CA . LEU B 1 365 ? 10.062 12.422 27.672 1 98.69 365 LEU B CA 1
ATOM 5624 C C . LEU B 1 365 ? 10.508 13.828 28.062 1 98.69 365 LEU B C 1
ATOM 5626 O O . LEU B 1 365 ? 10.617 14.711 27.219 1 98.69 365 LEU B O 1
ATOM 5630 N N . GLU B 1 366 ? 10.734 14.039 29.375 1 98.31 366 GLU B N 1
ATOM 5631 C CA . GLU B 1 366 ? 11.234 15.336 29.828 1 98.31 366 GLU B CA 1
ATOM 5632 C C . GLU B 1 366 ? 12.594 15.648 29.203 1 98.31 366 GLU B C 1
ATOM 5634 O O . GLU B 1 366 ? 12.836 16.766 28.766 1 98.31 366 GLU B O 1
ATOM 5639 N N . ASN B 1 367 ? 13.43 14.664 29.188 1 98.12 367 ASN B N 1
ATOM 5640 C CA . ASN B 1 367 ? 14.766 14.852 28.609 1 98.12 367 ASN B CA 1
ATOM 5641 C C . ASN B 1 367 ? 14.695 15.195 27.125 1 98.12 367 ASN B C 1
ATOM 5643 O O . ASN B 1 367 ? 15.453 16.031 26.641 1 98.12 367 ASN B O 1
ATOM 5647 N N . LEU B 1 368 ? 13.828 14.516 26.406 1 98.12 368 LEU B N 1
ATOM 5648 C CA . LEU B 1 368 ? 13.656 14.805 24.984 1 98.12 368 LEU B CA 1
ATOM 5649 C C . LEU B 1 368 ? 13.18 16.234 24.766 1 98.12 368 LEU B C 1
ATOM 5651 O O . LEU B 1 368 ? 13.633 16.922 23.844 1 98.12 368 LEU B O 1
ATOM 5655 N N . LEU B 1 369 ? 12.25 16.719 25.641 1 97.56 369 LEU B N 1
ATOM 5656 C CA . LEU B 1 369 ? 11.75 18.078 25.547 1 97.56 369 LEU B CA 1
ATOM 5657 C C . LEU B 1 369 ? 12.867 19.078 25.844 1 97.56 369 LEU B C 1
ATOM 5659 O O . LEU B 1 369 ? 12.977 20.109 25.172 1 97.56 369 LEU B O 1
ATOM 5663 N N . LEU B 1 370 ? 13.688 18.75 26.828 1 96.56 370 LEU B N 1
ATOM 5664 C CA . LEU B 1 370 ? 14.758 19.641 27.25 1 96.56 370 LEU B CA 1
ATOM 5665 C C . LEU B 1 370 ? 15.789 19.812 26.125 1 96.56 370 LEU B C 1
ATOM 5667 O O . LEU B 1 370 ? 16.406 20.875 26 1 96.56 370 LEU B O 1
ATOM 5671 N N . MET B 1 371 ? 15.906 18.828 25.266 1 94.69 371 MET B N 1
ATOM 5672 C CA . MET B 1 371 ? 16.891 18.844 24.203 1 94.69 371 MET B CA 1
ATOM 5673 C C . MET B 1 371 ? 16.516 19.844 23.125 1 94.69 371 MET B C 1
ATOM 5675 O O . MET B 1 371 ? 17.344 20.234 22.297 1 94.69 371 MET B O 1
ATOM 5679 N N . ILE B 1 372 ? 15.258 20.297 23.109 1 93.81 372 ILE B N 1
ATOM 5680 C CA . ILE B 1 372 ? 14.852 21.188 22.031 1 93.81 372 ILE B CA 1
ATOM 5681 C C . ILE B 1 372 ? 14.516 22.562 22.609 1 93.81 372 ILE B C 1
ATOM 5683 O O . ILE B 1 372 ? 13.867 23.375 21.938 1 93.81 372 ILE B O 1
ATOM 5687 N N . MET B 1 373 ? 14.797 22.812 23.828 1 89.88 373 MET B N 1
ATOM 5688 C CA . MET B 1 373 ? 14.555 24.109 24.438 1 89.88 373 MET B CA 1
ATOM 5689 C C . MET B 1 373 ? 15.609 25.125 24 1 89.88 373 MET B C 1
ATOM 5691 O O . MET B 1 373 ? 16.734 24.75 23.672 1 89.88 373 MET B O 1
#

Nearest PDB structures (foldseek):
  3zdr-assembly1_A-2  TM=9.375E-01  e=3.335E-33  Parageobacillus thermoglucosidasius
  3bfj-assembly1_A  TM=9.159E-01  e=1.668E-28  Klebsiella pneumoniae
  3ox4-assembly2_C  TM=9.146E-01  e=3.059E-28  Zymomonas mobilis
  4fr2-assembly1_A-2  TM=9.149E-01  e=2.033E-26  Oenococcus oeni ATCC BAA-1163
  6jkp-assembly1_A  TM=8.790E-01  e=2.818E-25  Bifidobacterium catenulatum PV20-2

pLDDT: mean 94.41, std 5.45, range [68.75, 98.88]

Solvent-accessible surface area (backbone atoms only — not comparable to full-atom values): 35869 Å² total; per-residue (Å²): 103,48,76,47,66,38,82,33,37,34,28,34,32,88,60,25,66,61,62,47,48,73,56,65,75,38,37,33,38,36,34,27,40,50,84,45,66,89,34,69,68,49,51,56,59,47,61,45,34,44,91,48,29,49,74,46,80,44,44,86,50,47,77,65,26,38,57,68,52,31,53,54,45,28,50,48,45,68,72,65,58,30,34,31,38,33,26,37,23,44,49,36,30,43,20,40,48,28,46,17,53,52,51,32,41,73,73,66,51,77,58,59,77,42,38,37,31,32,54,34,52,38,21,67,19,50,56,54,19,38,55,23,59,32,23,38,78,87,76,66,40,76,42,72,45,77,40,74,84,44,38,31,53,26,26,38,41,44,35,81,50,45,71,70,51,52,53,66,56,45,38,25,26,37,41,28,22,47,50,39,11,58,30,12,52,39,9,64,49,37,46,73,70,32,34,16,28,10,53,42,18,43,54,37,40,74,62,24,43,67,45,49,53,37,93,79,42,47,63,66,35,38,37,48,33,37,51,20,8,43,31,10,16,48,13,23,62,63,9,25,31,16,55,40,55,16,44,15,54,37,43,22,70,76,56,68,32,56,58,25,43,34,30,54,41,36,40,53,58,46,52,52,52,42,34,74,68,24,68,66,40,30,51,51,46,26,51,48,12,26,40,72,57,59,24,57,84,84,48,52,64,68,59,16,39,50,32,38,38,49,51,53,52,50,50,40,52,76,57,69,48,56,58,29,46,52,72,62,29,99,47,53,57,69,63,52,56,72,44,34,64,60,36,23,57,52,17,70,69,29,79,33,28,74,20,23,66,50,88,71,48,58,68,54,44,31,51,58,54,58,73,26,82,102,49,75,46,68,36,80,35,37,34,28,36,33,87,59,24,64,60,61,48,48,73,56,66,74,37,36,32,36,36,35,26,40,51,85,44,66,88,34,68,68,48,50,56,58,47,62,46,33,46,90,47,29,49,74,44,82,45,44,88,51,47,78,64,26,36,58,68,51,31,53,54,44,28,50,48,45,67,71,66,58,28,33,30,38,34,26,38,22,44,50,35,30,43,21,40,50,29,47,17,52,52,51,32,41,74,72,66,51,76,58,60,76,44,38,37,31,32,56,36,52,39,22,69,18,50,55,53,19,39,55,24,58,32,23,39,79,87,76,67,41,78,44,72,45,78,39,75,85,46,37,30,54,26,26,37,41,45,36,80,51,46,72,71,52,51,52,68,56,46,38,25,26,37,41,28,21,46,50,38,11,58,29,12,53,39,9,65,50,38,46,74,70,32,36,19,28,10,52,42,19,43,53,36,40,74,64,21,43,66,43,49,53,38,93,79,43,46,63,68,35,38,38,48,34,38,50,19,9,44,31,9,16,49,11,23,60,63,9,26,32,16,54,40,55,16,44,15,54,38,42,22,70,75,58,69,31,56,59,24,44,33,29,54,41,37,39,54,59,46,53,52,51,41,35,76,68,24,68,67,40,30,52,50,47,26,49,48,13,27,41,73,58,58,23,56,83,82,50,52,64,67,59,16,39,52,32,36,39,49,52,52,51,49,50,39,52,76,57,67,50,58,58,30,45,52,73,60,28,100,46,53,58,68,63,53,57,71,44,34,64,59,37,23,56,53,17,69,69,29,78,34,28,74,21,23,67,50,89,72,48,60,69,54,44,32,51,59,53,58,73,26,81

Foldseek 3Di:
DADADQQAAEAAEQCLLLVQLVDAAWQEEEEEAPVCPPPPLVVVSCVSHPVGYHYDYDHPFDPQAAVVLLVVLLVVCVVSVGQEYEYEEALRRLLSVLSNVVVNVVVPRPRHPFYEYEYLALAALNQRAQWHWHAHPVVRDTDIDGDNSSHGNYYYHFLSRNLPDALVRLLLRLLNLLQLLLQLCQWQQHDPQLVVLSLQLNLLSLVQSLLSSDNNRDRVSSSSSNSSSNSSSSSCSRRFGALLQLLLSLLCSPFVFPSSLSSLLQRLVVLVVLLVAPVVSLVSQLVSLCVSPLDPPPDDSVVSNVSSSVSSNVSCVSSVRQNASVVRGVDDLVRQLVCLLVSLVSSLVDPRHVGGNDNADSVRSSVSNNVRD/DADADQQAAEAAEACLLLVQLVDAAWQEEEEEAPVCPPPPLVVVSCVSHPVGYHYHYDHPFDAQAAVVLLVVLLVVCVVSVGQEYEYEEALRRLLSVLSNVVVNVVVPRPRHPAYEYEYLALAALNQRAQWHWHAHPVVRDTDIDGDNSSHGNYYYHFLSRNLPDALVRLLLRLLNLLQLLLQLCQWQQHDPQLVVLSLQLNLLSLVQSLLSSDNNRDRVSSSSSNSSSNSSSSSCSRRFGALLQLLLSLLCSPFVFPSSLSSLLQRLVVLVVLLVAPVVSLVSQLVSLCVSPLDPPPDDSVVSNVSSSVSSNVSCVSSVRQNASVVRGVDDLVRQLVCLLVSLVSSLVDPRHVGGNDNADSVRSSVSNNVRD

Secondary structure (DSSP, 8-state):
-EEEEEEEEEEESTTGGGGGGG--S-EEEEEE-GGGTT-HHHHHHHHTTGGGSEEEEE----SS-BHHHHHHHHHHHHHH--SEEEEEESHHHHHHHHHHHHHHHHTT-----EEEEEE-SSS--GGG-SEEEEEETTTTEEEEEE-GGGS-SEEEE-TTTGGG--HHHHHHHHHHHHHHHHHHHHSTT--HHHHHHHHHHHHHHHHHHHHHHSTT--HHHHHHHHHHHHHHHHHHHHH---HHHHHHHHHHHHH---HHHHHHHHHHHHHHHHHHH-HHHHHHHHHHHHHTTSS-TTS-HHHHHHHHHHHHHHHHHHTT---SHHHHSS--HHHHHHTHHHHHHHHHTSGGGGGSSS---HHHHHHHHHTT-/-EEEEEEEEEEESTTGGGGGGG--S-EEEEEE-GGGTT-HHHHHHHHTTGGGSEEEEE----SS-BHHHHHHHHHHHHHH--SEEEEEESHHHHHHHHHHHHHHHHTT-----EEEEEE-SSS--GGG-SEEEEEETTTTEEEEEE-GGGS-SEEEE-TTTGGG--HHHHHHHHHHHHHHHHHHHHSTT--HHHHHHHHHHHHHHHHHHHHHHSTT--HHHHHHHHHHHHHHHHHHHHH---HHHHHHHHHHHHH---HHHHHHHHHHHHHHHHHHH-HHHHHHHHHHHHHTTSS-TTS-HHHHHHHHHHHHHHHHHHTT---SHHHHSS--HHHHHHTHHHHHHHHHTSGGGGGSSS---HHHHHHHHHTT-

Sequence (746 aa):
MNKWTFPTNIYAGADALSRLSQFQQERILVVCDPFLEGTDNLEHVLNFMRPHNTVCIYTDVVPDPPIGHVVKGVEVVQQQQPTVVMAIGGGSAIDLTKAILYFARKMGYQGVRYFTVVPTTSGTGSEVTSFAVITDPESQTKYPIVDDSVLPQEAILTPLFVKTAPPKVTAYSGMDVLVHAIEALVAKGANHFTDALAEKALALVFTYLPKCFAPTATETDRMAMHEASCMAGLAFNQAGLGITHALAHQLGGQFHIPHGLANTMLVARVVMFNAFHDEEAYRKYVQLAKMLGFAEQSTDKRDALVALVKAILNLARSLECPLNITAAASVTAQEARQKVSTMAAKAMKDMTYQTNPYAASQDDLENLLLMIMMNKWTFPTNIYAGADALSRLSQFQQERILVVCDPFLEGTDNLEHVLNFMRPHNTVCIYTDVVPDPPIGHVVKGVEVVQQQQPTVVMAIGGGSAIDLTKAILYFARKMGYQGVRYFTVVPTTSGTGSEVTSFAVITDPESQTKYPIVDDSVLPQEAILTPLFVKTAPPKVTAYSGMDVLVHAIEALVAKGANHFTDALAEKALALVFTYLPKCFAPTATETDRMAMHEASCMAGLAFNQAGLGITHALAHQLGGQFHIPHGLANTMLVARVVMFNAFHDEEAYRKYVQLAKMLGFAEQSTDKRDALVALVKAILNLARSLECPLNITAAASVTAQEARQKVSTMAAKAMKDMTYQTNPYAASQDDLENLLLMIM

Organism: NCBI:txid103891

InterPro domains:
  IPR001670 Alcohol dehydrogenase, iron-type/glycerol dehydrogenase GldA [PF00465] (7-159)
  IPR018211 Alcohol dehydrogenase, iron-type, conserved site [PS00060] (242-262)
  IPR039697 Iron-type alcohol dehydrogenase-like [PTHR11496] (4-372)
  IPR056798 Fe-containing alcohol dehydrogenase-like, C-terminal [PF25137] (170-370)